Protein AF-A0A8H7I5V7-F1 (afdb_monomer)

Foldseek 3Di:
DDDPPQPPPVAHPVNVVVVVVVDPDDDDDDDPCPPPVNVVVCVVVVVPPPPPPDPPQDPQAFPDWAWDDCFFHDTFTFGHGPCCLQPVLQVVCVVVVVLLPDPQAPQDQAPFAEEELDEPRDVLVSSVVSNCVSVVGHYDYDYDPDSVPDALVVVLVVCVVSLHQEYEEALVRPVRNDLVNCVVCLVSQSNHSEYEYEPDAHDQVVLVSCVVSVRFHCWYFDADPQQGTAWIDRDPPRNDIDGDPSFPHFDWAFPDDADPVRDGDTDGHDDCVRGPSSVCCVVPGPGDDDDDPDPPAAKDKDKADFDQKAFAWDQDPPDDDPFVVVFVVVQVVVQVVVVVVPDFQKHFPGWGWGGDRDRGIMIMTMIGGNPVPPPPDDDDDDPDPPDVVVVVVSVVVSLVVVLVVVPPDDDDRDTDTDIDDDDDDVVVVVCVVCVVSNVSPDDDD

Organism: NCBI:txid456999

Mean predicted aligned error: 16.53 Å

Secondary structure (DSSP, 8-state):
----SS-TTS--HHHHHHHHHT--S------GGGSHHHHHHHHHTT-GGG--------TT-EEEEEEPPSBTBSPPEEEEEHHIIIIIHHHHHHHHHTGGGSTT-S--TTTSPEEE-S-TTSHHHHHHHHHHHHHT--EEE---S-GGG--HHHHHHHHHHTT-SEEEEEHHHHTTS-HHHHHHTHHHHHH-SEEEEESSPPPHHHHHHHHHTT--EEEEEEEETTTEEEEEE-SS-TT--EE-TTSPPPEEEE-SPPPTTS---EEEE--TTT-HHHHHHHHH--S--PPPPPS-SS-EEEEE--SS----EESS-SS---HHHHHHHHHHHHHHHHTTSTT--EEEEEEEEESSSSTT-EEEEEEEE-GGGGGSS-S--------HHHHHHHHHHHHHHHHHHTTS---SPPPEE-------HHHHHHHHHHHHHHHTS----

Structure (mmCIF, N/CA/C/O backbone):
data_AF-A0A8H7I5V7-F1
#
_entry.id   AF-A0A8H7I5V7-F1
#
loop_
_atom_site.group_PDB
_atom_site.id
_atom_site.type_symbol
_atom_site.label_atom_id
_atom_site.label_alt_id
_atom_site.label_comp_id
_atom_site.label_asym_id
_atom_site.label_entity_id
_atom_site.label_seq_id
_atom_site.pdbx_PDB_ins_code
_atom_site.Cartn_x
_atom_site.Cartn_y
_atom_site.Cartn_z
_atom_site.occupancy
_atom_site.B_iso_or_equiv
_atom_site.auth_seq_id
_atom_site.auth_comp_id
_atom_site.auth_asym_id
_atom_site.auth_atom_id
_atom_site.pdbx_PDB_model_num
ATOM 1 N N . MET A 1 1 ? -42.239 -12.310 -1.779 1.00 33.41 1 MET A N 1
ATOM 2 C CA . MET A 1 1 ? -41.634 -11.313 -2.690 1.00 33.41 1 MET A CA 1
ATOM 3 C C . MET A 1 1 ? -40.509 -11.983 -3.456 1.00 33.41 1 MET A C 1
ATOM 5 O O . MET A 1 1 ? -39.551 -12.413 -2.830 1.00 33.41 1 MET A O 1
ATOM 9 N N . SER A 1 2 ? -40.637 -12.124 -4.774 1.00 25.72 2 SER A N 1
ATOM 10 C CA . SER A 1 2 ? -39.574 -12.651 -5.636 1.00 25.72 2 SER A CA 1
ATOM 11 C C . SER A 1 2 ? -38.596 -11.535 -6.004 1.00 25.72 2 SER A C 1
ATOM 13 O O . SER A 1 2 ? -38.970 -10.601 -6.712 1.00 25.72 2 SER A O 1
ATOM 15 N N . LEU A 1 3 ? -37.345 -11.635 -5.555 1.00 31.19 3 LEU A N 1
ATOM 16 C CA . LEU A 1 3 ? -36.262 -10.776 -6.034 1.00 31.19 3 LEU A CA 1
ATOM 17 C C . LEU A 1 3 ? -35.882 -11.217 -7.457 1.00 31.19 3 LEU A C 1
ATOM 19 O O . LEU A 1 3 ? -35.129 -12.174 -7.630 1.00 31.19 3 LEU A O 1
ATOM 23 N N . GLN A 1 4 ? -36.424 -10.545 -8.477 1.00 34.66 4 GLN A N 1
ATOM 24 C CA . GLN A 1 4 ? -36.005 -10.743 -9.869 1.00 34.66 4 GLN A CA 1
ATOM 25 C C . GLN A 1 4 ? -34.554 -10.266 -10.031 1.00 34.66 4 GLN A C 1
ATOM 27 O O . GLN A 1 4 ? -34.265 -9.075 -9.967 1.00 34.66 4 GLN A O 1
ATOM 32 N N . GLY A 1 5 ? -33.646 -11.229 -10.193 1.00 39.00 5 GLY A N 1
ATOM 33 C CA . GLY A 1 5 ? -32.191 -11.102 -10.062 1.00 39.00 5 GLY A CA 1
ATOM 34 C C . GLY A 1 5 ? -31.407 -10.224 -11.049 1.00 39.00 5 GLY A C 1
ATOM 35 O O . GLY A 1 5 ? -30.293 -10.611 -11.384 1.00 39.00 5 GLY A O 1
ATOM 36 N N . HIS A 1 6 ? -31.910 -9.064 -11.481 1.00 41.50 6 HIS A N 1
ATOM 37 C CA . HIS A 1 6 ? -31.204 -8.189 -12.434 1.00 41.50 6 HIS A CA 1
ATOM 38 C C . HIS A 1 6 ? -30.224 -7.161 -11.828 1.00 41.50 6 HIS A C 1
ATOM 40 O O . HIS A 1 6 ? -29.467 -6.567 -12.586 1.00 41.50 6 HIS A O 1
ATOM 46 N N . ASP A 1 7 ? -30.168 -6.976 -10.500 1.00 43.34 7 ASP A N 1
ATOM 47 C CA . ASP A 1 7 ? -29.436 -5.844 -9.882 1.00 43.34 7 ASP A CA 1
ATOM 48 C C . ASP A 1 7 ? -28.265 -6.208 -8.938 1.00 43.34 7 ASP A C 1
ATOM 50 O O . ASP A 1 7 ? -27.689 -5.331 -8.296 1.00 43.34 7 ASP A O 1
ATOM 54 N N . MET A 1 8 ? -27.840 -7.477 -8.838 1.00 40.72 8 MET A N 1
ATOM 55 C CA . MET A 1 8 ? -26.847 -7.884 -7.814 1.00 40.72 8 MET A CA 1
ATOM 56 C C . MET A 1 8 ? -25.422 -7.308 -7.971 1.00 40.72 8 MET A C 1
ATOM 58 O O . MET A 1 8 ? -24.596 -7.516 -7.083 1.00 40.72 8 MET A O 1
ATOM 62 N N . LEU A 1 9 ? -25.118 -6.589 -9.056 1.00 45.81 9 LEU A N 1
ATOM 63 C CA . LEU A 1 9 ? -23.834 -5.897 -9.248 1.00 45.81 9 LEU A CA 1
ATOM 64 C C . LEU A 1 9 ? -23.969 -4.374 -9.426 1.00 45.81 9 LEU A C 1
ATOM 66 O O . LEU A 1 9 ? -22.947 -3.700 -9.524 1.00 45.81 9 LEU A O 1
ATOM 70 N N . GLY A 1 10 ? -25.188 -3.820 -9.493 1.00 53.62 10 GLY A N 1
ATOM 71 C CA . GLY A 1 10 ? -25.400 -2.400 -9.825 1.00 53.62 10 GLY A CA 1
ATOM 72 C C . GLY A 1 10 ? -24.845 -1.984 -11.199 1.00 53.62 10 GLY A C 1
ATOM 73 O O . GLY A 1 10 ? -24.559 -0.808 -11.427 1.00 53.62 10 GLY A O 1
ATOM 74 N N . LEU A 1 11 ? -24.651 -2.953 -12.099 1.00 57.34 11 LEU A N 1
ATOM 75 C CA . LEU A 1 11 ? -24.163 -2.772 -13.462 1.00 57.34 11 LEU A CA 1
ATOM 76 C C . LEU A 1 11 ? -25.277 -3.158 -14.429 1.00 57.34 11 LEU A C 1
ATOM 78 O O . LEU A 1 11 ? -25.694 -4.312 -14.467 1.00 57.34 11 LEU A O 1
ATOM 82 N N . SER A 1 12 ? -25.736 -2.198 -15.226 1.00 75.56 12 SER A N 1
ATOM 83 C CA . SER A 1 12 ? -26.697 -2.466 -16.296 1.00 75.56 12 SER A CA 1
ATOM 84 C C . SER A 1 12 ? -26.070 -3.316 -17.406 1.00 75.56 12 SER A C 1
ATOM 86 O O . SER A 1 12 ? -24.887 -3.155 -17.717 1.00 75.56 12 SER A O 1
ATOM 88 N N . GLU A 1 13 ? -26.875 -4.137 -18.090 1.00 74.25 13 GLU A N 1
ATOM 89 C CA . GLU A 1 13 ? -26.448 -4.864 -19.303 1.00 74.25 13 GLU A CA 1
ATOM 90 C C . GLU A 1 13 ? -25.786 -3.926 -20.324 1.00 74.25 13 GLU A C 1
ATOM 92 O O . GLU A 1 13 ? -24.753 -4.246 -20.900 1.00 74.25 13 GLU A O 1
ATOM 97 N N . LYS A 1 14 ? -26.287 -2.689 -20.458 1.00 78.88 14 LYS A N 1
ATOM 98 C CA . LYS A 1 14 ? -25.683 -1.659 -21.315 1.00 78.88 14 LYS A CA 1
ATOM 99 C C . LYS A 1 14 ? -24.242 -1.307 -20.914 1.00 78.88 14 LYS A C 1
ATOM 101 O O . LYS A 1 14 ? -23.420 -1.056 -21.794 1.00 78.88 14 LYS A O 1
ATOM 106 N N . GLN A 1 15 ? -23.917 -1.264 -19.619 1.00 71.38 15 GLN A N 1
ATOM 107 C CA . GLN A 1 15 ? -22.539 -1.062 -19.149 1.00 71.38 15 GLN A CA 1
ATOM 108 C C . GLN A 1 15 ? -21.680 -2.298 -19.420 1.00 71.38 15 GLN A C 1
ATOM 110 O O . GLN A 1 15 ? -20.570 -2.145 -19.924 1.00 71.38 15 GLN A O 1
ATOM 115 N N . ILE A 1 16 ? -22.210 -3.499 -19.164 1.00 72.25 16 ILE A N 1
ATOM 116 C CA . ILE A 1 16 ? -21.527 -4.768 -19.453 1.00 72.25 16 ILE A CA 1
ATOM 117 C C . ILE A 1 16 ? -21.196 -4.856 -20.949 1.00 72.25 16 ILE A C 1
ATOM 119 O O . ILE A 1 16 ? -20.043 -5.081 -21.302 1.00 72.25 16 ILE A O 1
ATOM 123 N N . ASP A 1 17 ? -22.151 -4.583 -21.836 1.00 78.69 17 ASP A N 1
ATOM 124 C CA . ASP A 1 17 ? -21.946 -4.579 -23.288 1.00 78.69 17 ASP A CA 1
ATOM 125 C C . ASP A 1 17 ? -21.006 -3.469 -23.762 1.00 78.69 17 ASP A C 1
ATOM 127 O O . ASP A 1 17 ? -20.247 -3.668 -24.710 1.00 78.69 17 ASP A O 1
ATOM 131 N N . THR A 1 18 ? -21.009 -2.307 -23.102 1.00 79.00 18 THR A N 1
ATOM 132 C CA . THR A 1 18 ? -20.029 -1.245 -23.384 1.00 79.00 18 THR A CA 1
ATOM 133 C C . THR A 1 18 ? -18.616 -1.708 -23.026 1.00 79.00 18 THR A C 1
ATOM 135 O O . THR A 1 18 ? -17.686 -1.476 -23.795 1.00 79.00 18 THR A O 1
ATOM 138 N N . TRP A 1 19 ? -18.446 -2.411 -21.903 1.00 75.19 19 TRP A N 1
ATOM 139 C CA . TRP A 1 19 ? -17.160 -2.988 -21.505 1.00 75.19 19 TRP A CA 1
ATOM 140 C C . TRP A 1 19 ? -16.742 -4.152 -22.407 1.00 75.19 19 TRP A C 1
ATOM 142 O O . TRP A 1 19 ? -15.589 -4.187 -22.818 1.00 75.19 19 TRP A O 1
ATOM 152 N N . ARG A 1 20 ? -17.667 -5.045 -22.793 1.00 77.06 20 ARG A N 1
ATOM 153 C CA . ARG A 1 20 ? -17.417 -6.121 -23.774 1.00 77.06 20 ARG A CA 1
ATOM 154 C C . ARG A 1 20 ? -16.910 -5.555 -25.103 1.00 77.06 20 ARG A C 1
ATOM 156 O O . ARG A 1 20 ? -15.918 -6.041 -25.623 1.00 77.06 20 ARG A O 1
ATOM 163 N N . LYS A 1 21 ? -17.550 -4.499 -25.623 1.00 83.62 21 LYS A N 1
ATOM 164 C CA . LYS A 1 21 ? -17.138 -3.819 -26.869 1.00 83.62 21 LYS A CA 1
ATOM 165 C C . LYS A 1 21 ? -15.781 -3.117 -26.772 1.00 83.62 21 LYS A C 1
ATOM 167 O O . LYS A 1 21 ? -15.144 -2.920 -27.797 1.00 83.62 21 LYS A O 1
ATOM 172 N N . GLY A 1 22 ? -15.365 -2.715 -25.570 1.00 75.44 22 GLY A N 1
ATOM 173 C CA . GLY A 1 22 ? -14.060 -2.100 -25.312 1.00 75.44 22 GLY A CA 1
ATOM 174 C C . GLY A 1 22 ? -12.969 -3.077 -24.858 1.00 75.44 22 GLY A C 1
ATOM 175 O O . GLY A 1 22 ? -11.866 -2.629 -24.555 1.00 75.44 22 GLY A O 1
ATOM 176 N N . PHE A 1 23 ? -13.260 -4.378 -24.759 1.00 71.62 23 PHE A N 1
ATOM 177 C CA . PHE A 1 23 ? -12.324 -5.388 -24.269 1.00 71.62 23 PHE A CA 1
ATOM 178 C C . PHE A 1 23 ? -11.782 -6.235 -25.424 1.00 71.62 23 PHE A C 1
ATOM 180 O O . PHE A 1 23 ? -12.418 -7.190 -25.863 1.00 71.62 23 PHE A O 1
ATOM 187 N N . ASP A 1 24 ? -10.576 -5.897 -25.878 1.00 70.88 24 ASP A N 1
ATOM 188 C CA . ASP A 1 24 ? -9.847 -6.592 -26.949 1.00 70.88 24 ASP A CA 1
ATOM 189 C C . ASP A 1 24 ? -9.152 -7.875 -26.441 1.00 70.88 24 ASP A C 1
ATOM 191 O O . ASP A 1 24 ? -7.943 -8.069 -26.554 1.00 70.88 24 ASP A O 1
ATOM 195 N N . GLY A 1 25 ? -9.910 -8.731 -25.754 1.00 67.62 25 GLY A N 1
ATOM 196 C CA . GLY A 1 25 ? -9.392 -9.940 -25.119 1.00 67.62 25 GLY A CA 1
ATOM 197 C C . GLY A 1 25 ? -10.394 -11.087 -25.135 1.00 67.62 25 GLY A C 1
ATOM 198 O O . GLY A 1 25 ? -11.599 -10.895 -25.290 1.00 67.62 25 GLY A O 1
ATOM 199 N N . ALA A 1 26 ? -9.900 -12.309 -24.938 1.00 69.75 26 ALA A N 1
ATOM 200 C CA . ALA A 1 26 ? -10.748 -13.495 -24.888 1.00 69.75 26 ALA A CA 1
ATOM 201 C C . ALA A 1 26 ? -11.711 -13.441 -23.686 1.00 69.75 26 ALA A C 1
ATOM 203 O O . ALA A 1 26 ? -11.292 -13.536 -22.529 1.00 69.75 26 ALA A O 1
ATOM 204 N N . ILE A 1 27 ? -13.011 -13.316 -23.960 1.00 71.06 27 ILE A N 1
ATOM 205 C CA . ILE A 1 27 ? -14.068 -13.392 -22.946 1.00 71.06 27 ILE A CA 1
ATOM 206 C C . ILE A 1 27 ? -14.447 -14.861 -22.760 1.00 71.06 27 ILE A C 1
ATOM 208 O O . ILE A 1 27 ? -15.130 -15.450 -23.594 1.00 71.06 27 ILE A O 1
ATOM 212 N N . ILE A 1 28 ? -14.015 -15.454 -21.648 1.00 70.50 28 ILE A N 1
ATOM 213 C CA . ILE A 1 28 ? -14.394 -16.820 -21.276 1.00 70.50 28 ILE A CA 1
ATOM 214 C C . ILE A 1 28 ? -15.751 -16.766 -20.568 1.00 70.50 28 ILE A C 1
ATOM 216 O O . ILE A 1 28 ? -15.859 -16.254 -19.452 1.00 70.50 28 ILE A O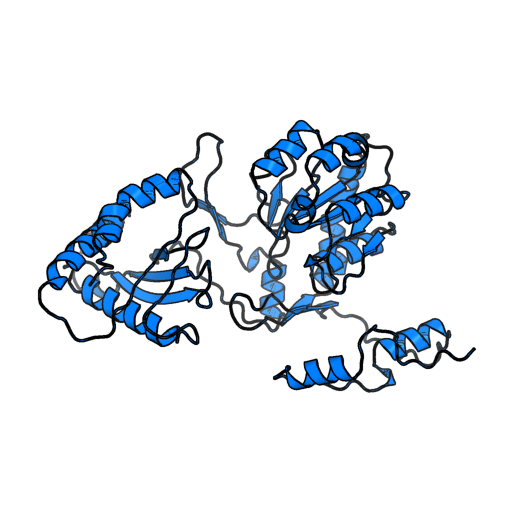 1
ATOM 220 N N . GLN A 1 29 ? -16.791 -17.296 -21.210 1.00 75.81 29 GLN A N 1
ATOM 221 C CA . GLN A 1 29 ? -18.096 -17.461 -20.576 1.00 75.81 29 GLN A CA 1
ATOM 222 C C . GLN A 1 29 ? -18.071 -18.700 -19.675 1.00 75.81 29 GLN A C 1
ATOM 224 O O . GLN A 1 29 ? -17.986 -19.826 -20.159 1.00 75.81 29 GLN A O 1
ATOM 229 N N . LEU A 1 30 ? -18.148 -18.486 -18.360 1.00 69.69 30 LEU A N 1
ATOM 230 C CA . LEU A 1 30 ? -18.291 -19.579 -17.399 1.00 69.69 30 LEU A CA 1
ATOM 231 C C . LEU A 1 30 ? -19.679 -20.235 -17.540 1.00 69.69 30 LEU A C 1
ATOM 233 O O . LEU A 1 30 ? -20.667 -19.502 -17.713 1.00 69.69 30 LEU A O 1
ATOM 237 N N . PRO A 1 31 ? -19.783 -21.573 -17.412 1.00 79.44 31 PRO A N 1
ATOM 238 C CA . PRO A 1 31 ? -21.061 -22.267 -17.264 1.00 79.44 31 PRO A CA 1
ATOM 239 C C . PRO A 1 31 ? -21.907 -21.627 -16.159 1.00 79.44 31 PRO A C 1
ATOM 241 O O . PRO A 1 31 ? -21.356 -21.169 -15.161 1.00 79.44 31 PRO A O 1
ATOM 244 N N . GLU A 1 32 ? -23.234 -21.583 -16.305 1.00 76.12 32 GLU A N 1
ATOM 245 C CA . GLU A 1 32 ? -24.099 -20.842 -15.373 1.00 76.12 32 GLU A CA 1
ATOM 246 C C . GLU A 1 32 ? -23.898 -21.270 -13.909 1.00 76.12 32 GLU A C 1
ATOM 248 O O . GLU A 1 32 ? -23.773 -20.421 -13.027 1.00 76.12 32 GLU A O 1
ATOM 253 N N . GLN A 1 33 ? -23.755 -22.573 -13.662 1.00 71.44 33 GLN A N 1
ATOM 254 C CA . GLN A 1 33 ? -23.485 -23.138 -12.339 1.00 71.44 33 GLN A CA 1
ATOM 255 C C . GLN A 1 33 ? -22.130 -22.724 -11.727 1.00 71.44 33 GLN A C 1
ATOM 257 O O . GLN A 1 33 ? -21.975 -22.787 -10.511 1.00 71.44 33 GLN A O 1
ATOM 262 N N . GLU A 1 34 ? -21.164 -22.280 -12.536 1.00 69.44 34 GLU A N 1
ATOM 263 C CA . GLU A 1 34 ? -19.849 -21.789 -12.092 1.00 69.44 34 GLU A CA 1
ATOM 264 C C . GLU A 1 34 ? -19.806 -20.259 -11.942 1.00 69.44 34 GLU A C 1
ATOM 266 O O . GLU A 1 34 ? -18.828 -19.703 -11.435 1.00 69.44 34 GLU A O 1
ATOM 271 N N . GLN A 1 35 ? -20.852 -19.540 -12.365 1.00 72.94 35 GLN A N 1
ATOM 272 C CA . GLN A 1 35 ? -20.866 -18.083 -12.282 1.00 72.94 35 GLN A CA 1
ATOM 273 C C . GLN A 1 35 ? -20.930 -17.637 -10.808 1.00 72.94 35 GLN A C 1
ATOM 275 O O . GLN A 1 35 ? -21.822 -18.073 -10.074 1.00 72.94 35 GLN A O 1
ATOM 280 N N . PRO A 1 36 ? -20.047 -16.722 -10.345 1.00 68.75 36 PRO A N 1
ATOM 281 C CA . PRO A 1 36 ? -19.929 -16.384 -8.922 1.00 68.75 36 PRO A CA 1
ATOM 282 C C . PRO A 1 36 ? -21.241 -15.966 -8.249 1.00 68.75 36 PRO A C 1
ATOM 284 O O . PRO A 1 36 ? -21.476 -16.276 -7.084 1.00 68.75 36 PRO A O 1
ATOM 287 N N . HIS A 1 37 ? -22.131 -15.294 -8.984 1.00 70.12 37 HIS A N 1
ATOM 288 C CA . HIS A 1 37 ? -23.423 -14.867 -8.459 1.00 70.12 37 HIS A CA 1
ATOM 289 C C . HIS A 1 37 ? -24.397 -16.041 -8.229 1.00 70.12 37 HIS A C 1
ATOM 291 O O . HIS A 1 37 ? -25.185 -15.987 -7.283 1.00 70.12 37 HIS A O 1
ATOM 297 N N . ARG A 1 38 ? -24.325 -17.109 -9.040 1.00 72.69 38 ARG A N 1
ATOM 298 C CA . ARG A 1 38 ? -25.095 -18.350 -8.855 1.00 72.69 38 ARG A CA 1
ATOM 299 C C . ARG A 1 38 ? -24.549 -19.175 -7.699 1.00 72.69 38 ARG A C 1
ATOM 301 O O . ARG A 1 38 ? -25.336 -19.639 -6.877 1.00 72.69 38 ARG A O 1
ATOM 308 N N . LEU A 1 39 ? -23.226 -19.277 -7.571 1.00 69.25 39 LEU A N 1
ATOM 309 C CA . LEU A 1 39 ? -22.577 -19.930 -6.427 1.00 69.25 39 LEU A CA 1
ATOM 310 C C . LEU A 1 39 ? -23.004 -19.277 -5.098 1.00 69.25 39 LEU A C 1
ATOM 312 O O . LEU A 1 39 ? -23.495 -19.966 -4.206 1.00 69.25 39 LEU A O 1
ATOM 316 N N . VAL A 1 40 ? -22.951 -17.941 -5.012 1.00 68.88 40 VAL A N 1
ATOM 317 C CA . VAL A 1 40 ? -23.412 -17.178 -3.832 1.00 68.88 40 VAL A CA 1
ATOM 318 C C . VAL A 1 40 ? -24.920 -17.328 -3.584 1.00 68.88 40 VAL A C 1
ATOM 320 O O . VAL A 1 40 ? -25.351 -17.349 -2.431 1.00 68.88 40 VAL A O 1
ATOM 323 N N . GLN A 1 41 ? -25.749 -17.431 -4.630 1.00 72.56 41 GLN A N 1
ATOM 324 C CA . GLN A 1 41 ? -27.176 -17.734 -4.461 1.00 72.56 41 GLN A CA 1
ATOM 325 C C . GLN A 1 41 ? -27.379 -19.145 -3.893 1.00 72.56 41 GLN A C 1
ATOM 327 O O . GLN A 1 41 ? -28.117 -19.294 -2.923 1.00 72.56 41 GLN A O 1
ATOM 332 N N . THR A 1 42 ? -26.714 -20.155 -4.448 1.00 72.06 42 THR A N 1
ATOM 333 C CA . THR A 1 42 ? -26.831 -21.565 -4.034 1.00 72.06 42 THR A CA 1
ATOM 334 C C . THR A 1 42 ? -26.422 -21.750 -2.569 1.00 72.06 42 THR A C 1
ATOM 336 O O . THR A 1 42 ? -27.157 -22.362 -1.793 1.00 72.06 42 THR A O 1
ATOM 339 N N . GLU A 1 43 ? -25.308 -21.128 -2.164 1.00 69.19 43 GLU A N 1
ATOM 340 C CA . GLU A 1 43 ? -24.832 -21.098 -0.775 1.00 69.19 43 GLU A CA 1
ATOM 341 C C . GLU A 1 43 ? -25.860 -20.445 0.166 1.00 69.19 43 GLU A C 1
ATOM 343 O O . GLU A 1 43 ? -26.257 -21.044 1.166 1.00 69.19 43 GLU A O 1
ATOM 348 N N . LYS A 1 44 ? -26.372 -19.253 -0.180 1.00 75.75 44 LYS A N 1
ATOM 349 C CA . LYS A 1 44 ? -27.364 -18.530 0.642 1.00 75.75 44 LYS A CA 1
ATOM 350 C C . LYS A 1 44 ? -28.698 -19.258 0.810 1.00 75.75 44 LYS A C 1
ATOM 352 O O . LYS A 1 44 ? -29.363 -19.044 1.819 1.00 75.75 44 LYS A O 1
ATOM 357 N N . HIS A 1 45 ? -29.104 -20.081 -0.156 1.00 81.75 45 HIS A N 1
ATOM 358 C CA . HIS A 1 45 ? -30.347 -20.858 -0.079 1.00 81.75 45 HIS A CA 1
ATOM 359 C C . HIS A 1 45 ? -30.157 -22.236 0.583 1.00 81.75 45 HIS A C 1
ATOM 361 O O . HIS A 1 45 ? -31.098 -23.027 0.598 1.00 81.75 45 HIS A O 1
ATOM 367 N N . GLY A 1 46 ? -28.967 -22.546 1.120 1.00 69.19 46 GLY A N 1
ATOM 368 C CA . GLY A 1 46 ? -28.699 -23.820 1.797 1.00 69.19 46 GLY A CA 1
ATOM 369 C C . GLY A 1 46 ? -28.786 -25.040 0.874 1.00 69.19 46 GLY A C 1
ATOM 370 O O . GLY A 1 46 ? -28.987 -26.161 1.342 1.00 69.19 46 GLY A O 1
ATOM 371 N N . GLN A 1 47 ? -28.651 -24.847 -0.443 1.00 67.44 47 GLN A N 1
ATOM 372 C CA . GLN A 1 47 ? -28.739 -25.914 -1.443 1.00 67.44 47 GLN A CA 1
ATOM 373 C C . GLN A 1 47 ? -27.410 -26.687 -1.519 1.00 67.44 47 GLN A C 1
ATOM 375 O O . GLN A 1 47 ? -26.712 -26.695 -2.529 1.00 67.44 47 GLN A O 1
ATOM 380 N N . HIS A 1 48 ? -27.055 -27.353 -0.417 1.00 57.28 48 HIS A N 1
ATOM 381 C CA . HIS A 1 48 ? -25.765 -28.025 -0.214 1.00 57.28 48 HIS A CA 1
ATOM 382 C C . HIS A 1 48 ? -25.474 -29.197 -1.175 1.00 57.28 48 HIS A C 1
ATOM 384 O O . HIS A 1 48 ? -24.336 -29.656 -1.245 1.00 57.28 48 HIS A O 1
ATOM 390 N N . ASN A 1 49 ? -26.463 -29.676 -1.935 1.00 55.09 49 ASN A N 1
ATOM 391 C CA . ASN A 1 49 ? -26.342 -30.891 -2.750 1.00 55.09 49 ASN A CA 1
ATOM 392 C C . ASN A 1 49 ? -25.550 -30.715 -4.060 1.00 55.09 49 ASN A C 1
ATOM 394 O O . ASN A 1 49 ? -25.279 -31.707 -4.730 1.00 55.09 49 ASN A O 1
ATOM 398 N N . THR A 1 50 ? -25.153 -29.492 -4.426 1.00 55.50 50 THR A N 1
ATOM 399 C CA . THR A 1 50 ? -24.282 -29.221 -5.588 1.00 55.50 50 THR A CA 1
ATOM 400 C C . THR A 1 50 ? -22.953 -28.587 -5.184 1.00 55.50 50 THR A C 1
ATOM 402 O O . THR A 1 50 ? -22.432 -27.711 -5.876 1.00 55.50 50 THR A O 1
ATOM 405 N N . PHE A 1 51 ? -22.365 -29.052 -4.077 1.00 56.72 51 PHE A N 1
ATOM 406 C CA . PHE A 1 51 ? -20.923 -28.922 -3.879 1.00 56.72 51 PHE A CA 1
ATOM 407 C C . PHE A 1 51 ? -20.200 -29.758 -4.943 1.00 56.72 51 PHE A C 1
ATOM 409 O O . PHE A 1 51 ? -19.840 -30.912 -4.712 1.00 56.72 51 PHE A O 1
ATOM 416 N N . TYR A 1 52 ? -19.940 -29.154 -6.105 1.00 57.72 52 TYR A N 1
ATOM 417 C CA . TYR A 1 52 ? -18.764 -29.531 -6.880 1.00 57.72 52 TYR A CA 1
ATOM 418 C C . TYR A 1 52 ? -17.571 -29.365 -5.932 1.00 57.72 52 TYR A C 1
ATOM 420 O O . TYR A 1 52 ? -17.355 -28.250 -5.441 1.00 57.72 52 TYR A O 1
ATOM 428 N N . PRO A 1 53 ? -16.843 -30.440 -5.582 1.00 58.78 53 PRO A N 1
ATOM 429 C CA . PRO A 1 53 ? -15.722 -30.310 -4.674 1.00 58.78 53 PRO A CA 1
ATOM 430 C C . PRO A 1 53 ? -14.679 -29.447 -5.376 1.00 58.78 53 PRO A C 1
ATOM 432 O O . PRO A 1 53 ? -14.084 -29.871 -6.368 1.00 58.78 53 PRO A O 1
ATOM 435 N N . TRP A 1 54 ? -14.476 -28.226 -4.872 1.00 55.69 54 TRP A N 1
ATOM 436 C CA . TRP A 1 54 ? -13.363 -27.389 -5.302 1.00 55.69 54 TRP A CA 1
ATOM 437 C C . TRP A 1 54 ? -12.096 -28.248 -5.249 1.00 55.69 54 TRP A C 1
ATOM 439 O O . TRP A 1 54 ? -11.855 -28.874 -4.209 1.00 55.69 54 TRP A O 1
ATOM 449 N N . PRO A 1 55 ? -11.310 -28.329 -6.339 1.00 59.03 55 PRO A N 1
ATOM 450 C CA . PRO A 1 55 ? -10.143 -29.196 -6.374 1.00 59.03 55 PRO A CA 1
ATOM 451 C C . PRO A 1 55 ? -9.244 -28.856 -5.186 1.00 59.03 55 PRO A C 1
ATOM 453 O O . PRO A 1 55 ? -8.920 -27.683 -4.981 1.00 59.03 55 PRO A O 1
ATOM 456 N N . THR A 1 56 ? -8.886 -29.872 -4.388 1.00 65.75 56 THR A N 1
ATOM 457 C CA . THR A 1 56 ? -8.133 -29.714 -3.135 1.00 65.75 56 THR A CA 1
ATOM 458 C C . THR A 1 56 ? -6.978 -28.753 -3.355 1.00 65.75 56 THR A C 1
ATOM 460 O O . THR A 1 56 ? -6.096 -29.032 -4.163 1.00 65.75 56 THR A O 1
ATOM 463 N N . ALA A 1 57 ? -7.004 -27.608 -2.672 1.00 65.06 57 ALA A N 1
ATOM 464 C CA . ALA A 1 57 ? -6.155 -26.480 -3.023 1.00 65.06 57 ALA A CA 1
ATOM 465 C C . ALA A 1 57 ? -4.664 -26.833 -2.865 1.00 65.06 57 ALA A C 1
ATOM 467 O O . ALA A 1 57 ? -4.132 -26.914 -1.755 1.00 65.06 57 ALA A O 1
ATOM 468 N N . GLN A 1 58 ? -3.993 -27.070 -3.993 1.00 66.25 58 GLN A N 1
ATOM 469 C CA . GLN A 1 58 ? -2.593 -27.482 -4.023 1.00 66.25 58 GLN A CA 1
ATOM 470 C C . GLN A 1 58 ? -1.664 -26.270 -3.899 1.00 66.25 58 GLN A C 1
ATOM 472 O O . GLN A 1 58 ? -2.061 -25.112 -4.047 1.00 66.25 58 GLN A O 1
ATOM 477 N N . ARG A 1 59 ? -0.382 -26.520 -3.631 1.00 67.88 59 ARG A N 1
ATOM 478 C CA . ARG A 1 59 ? 0.659 -25.495 -3.760 1.00 67.88 59 ARG A CA 1
ATOM 479 C C . ARG A 1 59 ? 1.452 -25.804 -5.026 1.00 67.88 59 ARG A C 1
ATOM 481 O O . ARG A 1 59 ? 1.875 -26.947 -5.158 1.00 67.88 59 ARG A O 1
ATOM 488 N N . PRO A 1 60 ? 1.657 -24.830 -5.929 1.00 64.12 60 PRO A N 1
ATOM 489 C CA . PRO A 1 60 ? 1.489 -23.384 -5.752 1.00 64.12 60 PRO A CA 1
ATOM 490 C C . PRO A 1 60 ? 0.267 -22.802 -6.500 1.00 64.12 60 PRO A C 1
ATOM 492 O O . PRO A 1 60 ? 0.404 -21.785 -7.181 1.00 64.12 60 PRO A O 1
ATOM 495 N N . THR A 1 61 ? -0.923 -23.410 -6.384 1.00 74.31 61 THR A N 1
ATOM 496 C CA . THR A 1 61 ? -2.154 -22.897 -7.023 1.00 74.31 61 THR A CA 1
ATOM 497 C C . THR A 1 61 ? -2.353 -21.403 -6.715 1.00 74.31 61 THR A C 1
ATOM 499 O O . THR A 1 61 ? -2.166 -20.992 -5.563 1.00 74.31 61 THR A O 1
ATOM 502 N N . PRO A 1 62 ? -2.701 -20.556 -7.704 1.00 73.38 62 PRO A N 1
ATOM 503 C CA . PRO A 1 62 ? -2.985 -19.149 -7.448 1.00 73.38 62 PRO A CA 1
ATOM 504 C C . PRO A 1 62 ? -4.222 -19.009 -6.554 1.00 73.38 62 PRO A C 1
ATOM 506 O O . PRO A 1 62 ? -5.279 -19.547 -6.866 1.00 73.38 62 PRO A O 1
ATOM 509 N N . ALA A 1 63 ? -4.100 -18.260 -5.458 1.00 79.00 63 ALA A N 1
ATOM 510 C CA . ALA A 1 63 ? -5.244 -17.839 -4.651 1.00 79.00 63 ALA A CA 1
ATOM 511 C C . ALA A 1 63 ? -5.976 -16.651 -5.284 1.00 79.00 63 ALA A C 1
ATOM 513 O O . ALA A 1 63 ? -7.194 -16.561 -5.195 1.00 79.00 63 ALA A O 1
ATOM 514 N N . PHE A 1 64 ? -5.232 -15.746 -5.930 1.00 82.06 64 PHE A N 1
ATOM 515 C CA . PHE A 1 64 ? -5.787 -14.571 -6.598 1.00 82.06 64 PHE A CA 1
ATOM 516 C C . PHE A 1 64 ? -5.036 -14.298 -7.903 1.00 82.06 64 PHE A C 1
ATOM 518 O O . PHE A 1 64 ? -3.820 -14.497 -7.987 1.00 82.06 64 PHE A O 1
ATOM 525 N N . ILE A 1 65 ? -5.756 -13.794 -8.903 1.00 82.75 65 ILE A N 1
ATOM 526 C CA . ILE A 1 65 ? -5.193 -13.245 -10.139 1.00 82.75 65 ILE A CA 1
ATOM 527 C C . ILE A 1 65 ? -5.659 -11.795 -10.214 1.00 82.75 65 ILE A C 1
ATOM 529 O O . ILE A 1 65 ? -6.860 -11.539 -10.170 1.00 82.75 65 ILE A O 1
ATOM 533 N N . LEU A 1 66 ? -4.722 -10.851 -10.280 1.00 83.81 66 LEU A N 1
ATOM 534 C CA . LEU A 1 66 ? -5.011 -9.414 -10.320 1.00 83.81 66 LEU A CA 1
ATOM 535 C C . LEU A 1 66 ? -4.259 -8.769 -11.481 1.00 83.81 66 LEU A C 1
ATOM 537 O O . LEU A 1 66 ? -3.203 -9.250 -11.881 1.00 83.81 66 LEU A O 1
ATOM 541 N N . GLN A 1 67 ? -4.772 -7.661 -12.001 1.00 83.62 67 GLN A N 1
ATOM 542 C CA . GLN A 1 67 ? -4.081 -6.884 -13.027 1.00 83.62 67 GLN A CA 1
ATOM 543 C C . GLN A 1 67 ? -3.202 -5.799 -12.388 1.00 83.62 67 GLN A C 1
ATOM 545 O O . GLN A 1 67 ? -3.596 -5.164 -11.406 1.00 83.62 67 GLN A O 1
ATOM 550 N N . SER A 1 68 ? -2.006 -5.573 -12.940 1.00 79.38 68 SER A N 1
ATOM 551 C CA . SER A 1 68 ? -1.238 -4.351 -12.661 1.00 79.38 68 SER A CA 1
ATOM 552 C C . SER A 1 68 ? -1.952 -3.124 -13.241 1.00 79.38 68 SER A C 1
ATOM 554 O O . SER A 1 68 ? -2.868 -3.247 -14.054 1.00 79.38 68 SER A O 1
ATOM 556 N N . SER A 1 69 ? -1.513 -1.913 -12.888 1.00 75.50 69 SER A N 1
ATOM 557 C CA . SER A 1 69 ? -1.926 -0.734 -13.652 1.00 75.50 69 SER A CA 1
ATOM 558 C C . SER A 1 69 ? -1.370 -0.802 -15.081 1.00 75.50 69 SER A C 1
ATOM 560 O O . SER A 1 69 ? -0.238 -1.240 -15.288 1.00 75.50 69 SER A O 1
ATOM 562 N N . GLY A 1 70 ? -2.150 -0.325 -16.055 1.00 66.75 70 GLY A N 1
ATOM 563 C CA . GLY A 1 70 ? -1.728 -0.139 -17.453 1.00 66.75 70 GLY A CA 1
ATOM 564 C C . GLY A 1 70 ? -0.974 1.174 -17.704 1.00 66.75 70 GLY A C 1
ATOM 565 O O . GLY A 1 70 ? -0.970 1.708 -18.804 1.00 66.75 70 GLY A O 1
ATOM 566 N N . THR A 1 71 ? -0.394 1.771 -16.660 1.00 60.75 71 THR A N 1
ATOM 567 C CA . THR A 1 71 ? 0.241 3.104 -16.710 1.00 60.75 71 THR A CA 1
ATOM 568 C C . THR A 1 71 ? 1.623 3.107 -17.369 1.00 60.75 71 THR A C 1
ATOM 570 O O . THR A 1 71 ? 2.219 4.167 -17.548 1.00 60.75 71 THR A O 1
ATOM 573 N N . THR A 1 72 ? 2.154 1.923 -17.671 1.00 52.62 72 THR A N 1
ATOM 574 C CA . THR A 1 72 ? 3.488 1.679 -18.242 1.00 52.62 72 THR A CA 1
ATOM 575 C C . THR A 1 72 ? 3.395 0.597 -19.328 1.00 52.62 72 THR A C 1
ATOM 577 O O . THR A 1 72 ? 4.169 -0.356 -19.320 1.00 52.62 72 THR A O 1
ATOM 580 N N . GLY A 1 73 ? 2.379 0.687 -20.193 1.00 71.00 73 GLY A N 1
ATOM 581 C CA . GLY A 1 73 ? 2.043 -0.344 -21.182 1.00 71.00 73 GLY A CA 1
ATOM 582 C C . GLY A 1 73 ? 0.944 -1.302 -20.708 1.00 71.00 73 GLY A C 1
ATOM 583 O O . GLY A 1 73 ? 0.147 -0.968 -19.833 1.00 71.00 73 GLY A O 1
ATOM 584 N N . VAL A 1 74 ? 0.887 -2.494 -21.303 1.00 71.88 74 VAL A N 1
ATOM 585 C CA . VAL A 1 74 ? -0.206 -3.464 -21.106 1.00 71.88 74 VAL A CA 1
ATOM 586 C C . VAL A 1 74 ? -0.306 -3.934 -19.637 1.00 71.88 74 VAL A C 1
ATOM 588 O O . VAL A 1 74 ? 0.710 -4.330 -19.056 1.00 71.88 74 VAL A O 1
ATOM 591 N N . PRO A 1 75 ? -1.511 -3.941 -19.021 1.00 73.38 75 PRO A N 1
ATOM 592 C CA . PRO A 1 75 ? -1.739 -4.516 -17.694 1.00 73.38 75 PRO A CA 1
ATOM 593 C C . PRO A 1 75 ? -1.270 -5.975 -17.585 1.00 73.38 75 PRO A C 1
ATOM 595 O O . PRO A 1 75 ? -1.686 -6.841 -18.353 1.00 73.38 75 PRO A O 1
ATOM 598 N N . LYS A 1 76 ? -0.434 -6.274 -16.588 1.00 77.50 76 LYS A N 1
ATOM 599 C CA . LYS A 1 76 ? 0.138 -7.610 -16.358 1.00 77.50 76 LYS A CA 1
ATOM 600 C C . LYS A 1 76 ? -0.793 -8.447 -15.479 1.00 77.50 76 LYS A C 1
ATOM 602 O O . LYS A 1 76 ? -1.245 -7.963 -14.443 1.00 77.50 76 LYS A O 1
ATOM 607 N N . LEU A 1 77 ? -1.041 -9.708 -15.846 1.00 79.44 77 LEU A N 1
ATOM 608 C CA . LEU A 1 77 ? -1.823 -10.663 -15.043 1.00 79.44 77 LEU A CA 1
ATOM 609 C C . LEU A 1 77 ? -0.976 -11.271 -13.915 1.00 79.44 77 LEU A C 1
ATOM 611 O O . LEU A 1 77 ? -0.366 -12.327 -14.062 1.00 79.44 77 LEU A O 1
ATOM 615 N N . LEU A 1 78 ? -0.959 -10.610 -12.763 1.00 78.88 78 LEU A N 1
ATOM 616 C CA . LEU A 1 78 ? -0.217 -11.028 -11.580 1.00 78.88 78 LEU A CA 1
ATOM 617 C C . LEU A 1 78 ? -0.928 -12.193 -10.869 1.00 78.88 78 LEU A C 1
ATOM 619 O O . LEU A 1 78 ? -1.974 -12.014 -10.240 1.00 78.88 78 LEU A O 1
ATOM 623 N N . ARG A 1 79 ? -0.341 -13.392 -10.942 1.00 82.31 79 ARG A N 1
ATOM 624 C CA . ARG A 1 79 ? -0.798 -14.588 -10.211 1.00 82.31 79 ARG A CA 1
ATOM 625 C C . ARG A 1 79 ? -0.159 -14.660 -8.825 1.00 82.31 79 ARG A C 1
ATOM 627 O O . ARG A 1 79 ? 1.059 -14.803 -8.712 1.00 82.31 79 ARG A O 1
ATOM 634 N N . PHE A 1 80 ? -0.970 -14.628 -7.772 1.00 79.56 80 PHE A N 1
ATOM 635 C CA . PHE A 1 80 ? -0.509 -14.725 -6.387 1.00 79.56 80 PHE A CA 1
ATOM 636 C C . PHE A 1 80 ? -0.762 -16.125 -5.823 1.00 79.56 80 PHE A C 1
ATOM 638 O O . PHE A 1 80 ? -1.910 -16.529 -5.651 1.00 79.56 80 PHE A O 1
ATOM 645 N N . SER A 1 81 ? 0.307 -16.858 -5.505 1.00 77.69 81 SER A N 1
ATOM 646 C CA . SER A 1 81 ? 0.230 -18.223 -4.962 1.00 77.69 81 SER A CA 1
ATOM 647 C C . SER A 1 81 ? -0.468 -18.285 -3.600 1.00 77.69 81 SER A C 1
ATOM 649 O O . SER A 1 81 ? -0.225 -17.455 -2.718 1.00 77.69 81 SER A O 1
ATOM 651 N N . LEU A 1 82 ? -1.273 -19.329 -3.398 1.00 78.00 82 LEU A N 1
ATOM 652 C CA . LEU A 1 82 ? -1.919 -19.655 -2.128 1.00 78.00 82 LEU A CA 1
ATOM 653 C C . LEU A 1 82 ? -0.920 -19.737 -0.968 1.00 78.00 82 LEU A C 1
ATOM 655 O O . LEU A 1 82 ? -1.206 -19.235 0.116 1.00 78.00 82 LEU A O 1
ATOM 659 N N . TYR A 1 83 ? 0.285 -20.266 -1.210 1.00 76.00 83 TYR A N 1
ATOM 660 C CA . TYR A 1 83 ? 1.349 -20.344 -0.203 1.00 76.00 83 TYR A CA 1
ATOM 661 C C . TYR A 1 83 ? 1.676 -18.981 0.432 1.00 76.00 83 TYR A C 1
ATOM 663 O O . TYR A 1 83 ? 1.864 -18.887 1.652 1.00 76.00 83 TYR A O 1
ATOM 671 N N . PHE A 1 84 ? 1.719 -17.920 -0.384 1.00 72.19 84 PHE A N 1
ATOM 672 C CA . PHE A 1 84 ? 2.039 -16.576 0.089 1.00 72.19 84 PHE A CA 1
ATOM 673 C C . PHE A 1 84 ? 0.989 -16.071 1.082 1.00 72.19 84 PHE A C 1
ATOM 675 O O . PHE A 1 84 ? 1.348 -15.560 2.143 1.00 72.19 84 PHE A O 1
ATOM 682 N N . TYR A 1 85 ? -0.292 -16.257 0.768 1.00 75.00 85 TYR A N 1
ATOM 683 C CA . TYR A 1 85 ? -1.387 -15.779 1.603 1.00 75.00 85 TYR A CA 1
ATOM 684 C C . TYR A 1 85 ? -1.652 -16.687 2.818 1.00 75.00 85 TYR A C 1
ATOM 686 O O . TYR A 1 85 ? -1.841 -16.159 3.912 1.00 75.00 85 TYR A O 1
ATOM 694 N N . THR A 1 86 ? -1.588 -18.019 2.690 1.00 71.19 86 THR A N 1
ATOM 695 C CA . THR A 1 86 ? -1.916 -18.928 3.808 1.00 71.19 86 THR A CA 1
ATOM 696 C C . THR A 1 86 ? -0.791 -19.100 4.828 1.00 71.19 86 THR A C 1
ATOM 698 O O . THR A 1 86 ? -1.071 -19.181 6.018 1.00 71.19 86 THR A O 1
ATOM 701 N N . ILE A 1 87 ? 0.476 -19.187 4.394 1.00 68.81 87 ILE A N 1
ATOM 702 C CA . ILE A 1 87 ? 1.624 -19.407 5.300 1.00 68.81 87 ILE A CA 1
ATOM 703 C C . ILE A 1 87 ? 2.459 -18.138 5.439 1.00 68.81 87 ILE A C 1
ATOM 705 O O . ILE A 1 87 ? 2.685 -17.658 6.552 1.00 68.81 87 ILE A O 1
ATOM 709 N N . GLY A 1 88 ? 2.921 -17.586 4.312 1.00 68.69 88 GLY A N 1
ATOM 710 C CA . GLY A 1 88 ? 3.884 -16.482 4.319 1.00 68.69 88 GLY A CA 1
ATOM 711 C C . GLY A 1 88 ? 3.362 -15.245 5.053 1.00 68.69 88 GLY A C 1
ATOM 712 O O . GLY A 1 88 ? 4.059 -14.666 5.890 1.00 68.69 88 GLY A O 1
ATOM 713 N N . LEU A 1 89 ? 2.116 -14.860 4.774 1.00 71.31 89 LEU A N 1
ATOM 714 C CA . LEU A 1 89 ? 1.496 -13.682 5.365 1.00 71.31 89 LEU A CA 1
ATOM 715 C C . LEU A 1 89 ? 1.144 -13.889 6.844 1.00 71.31 89 LEU A C 1
ATOM 717 O O . LEU A 1 89 ? 1.410 -12.988 7.636 1.00 71.31 89 LEU A O 1
ATOM 721 N N . ALA A 1 90 ? 0.618 -15.053 7.234 1.00 65.31 90 ALA A N 1
ATOM 722 C CA . ALA A 1 90 ? 0.281 -15.353 8.627 1.00 65.31 90 ALA A CA 1
ATOM 723 C C . ALA A 1 90 ? 1.522 -15.280 9.540 1.00 65.31 90 ALA A C 1
ATOM 725 O O . ALA A 1 90 ? 1.551 -14.485 10.485 1.00 65.31 90 ALA A O 1
ATOM 726 N N . ASN A 1 91 ? 2.595 -16.001 9.190 1.00 63.97 91 ASN A N 1
ATOM 727 C CA . ASN A 1 91 ? 3.843 -16.022 9.965 1.00 63.97 91 ASN A CA 1
ATOM 728 C C . ASN A 1 91 ? 4.485 -14.627 10.069 1.00 63.97 91 ASN A C 1
ATOM 730 O O . ASN A 1 91 ? 4.906 -14.196 11.142 1.00 63.97 91 ASN A O 1
ATOM 734 N N . HIS A 1 92 ? 4.502 -13.861 8.973 1.00 62.78 92 HIS A N 1
ATOM 735 C CA . HIS A 1 92 ? 5.049 -12.500 8.972 1.00 62.78 92 HIS A CA 1
ATOM 736 C C . HIS A 1 92 ? 4.202 -11.507 9.800 1.00 62.78 92 HIS A C 1
ATOM 738 O O . HIS A 1 92 ? 4.696 -10.444 10.192 1.00 62.78 92 HIS A O 1
ATOM 744 N N . ARG A 1 93 ? 2.922 -11.812 10.064 1.00 66.38 93 ARG A N 1
ATOM 745 C CA . ARG A 1 93 ? 1.965 -10.893 10.706 1.00 66.38 93 ARG A CA 1
ATOM 746 C C . ARG A 1 93 ? 1.632 -11.235 12.153 1.00 66.38 93 ARG A C 1
ATOM 748 O O . ARG A 1 93 ? 1.250 -10.309 12.864 1.00 66.38 93 ARG A O 1
ATOM 755 N N . GLN A 1 94 ? 1.902 -12.446 12.645 1.00 62.38 94 GLN A N 1
ATOM 756 C CA . GLN A 1 94 ? 1.948 -12.708 14.097 1.00 62.38 94 GLN A CA 1
ATOM 757 C C . GLN A 1 94 ? 2.860 -11.687 14.813 1.00 62.38 94 GLN A C 1
ATOM 759 O O . GLN A 1 94 ? 2.475 -11.103 15.825 1.00 62.38 94 GLN A O 1
ATOM 764 N N . ASN A 1 95 ? 3.991 -11.332 14.190 1.00 57.41 95 ASN A N 1
ATOM 765 C CA . ASN A 1 95 ? 4.904 -10.272 14.643 1.00 57.41 95 ASN A CA 1
ATOM 766 C C . ASN A 1 95 ? 4.353 -8.830 14.555 1.00 57.41 95 ASN A C 1
ATOM 768 O O . ASN A 1 95 ? 4.972 -7.903 15.073 1.00 57.41 95 ASN A O 1
ATOM 772 N N . GLN A 1 96 ? 3.217 -8.595 13.890 1.00 57.69 96 GLN A N 1
ATOM 773 C CA . GLN A 1 96 ? 2.500 -7.316 13.973 1.00 57.69 96 GLN A CA 1
ATOM 774 C C . GLN A 1 96 ? 1.470 -7.302 15.099 1.00 57.69 96 GLN A C 1
ATOM 776 O O . GLN A 1 96 ? 1.266 -6.255 15.706 1.00 57.69 96 GLN A O 1
ATOM 781 N N . PHE A 1 97 ? 0.850 -8.442 15.404 1.00 55.03 97 PHE A N 1
ATOM 782 C CA . PHE A 1 97 ? -0.079 -8.553 16.528 1.00 55.03 97 PHE A CA 1
ATOM 783 C C . PHE A 1 97 ? 0.641 -8.672 17.878 1.00 55.03 97 PHE A C 1
ATOM 785 O O . PHE A 1 97 ? 0.107 -8.216 18.883 1.00 55.03 97 PHE A O 1
ATOM 792 N N . SER A 1 98 ? 1.887 -9.154 17.923 1.00 58.69 98 SER A N 1
ATOM 793 C CA . SER A 1 98 ? 2.723 -9.022 19.126 1.00 58.69 98 SER A CA 1
ATOM 794 C C . SER A 1 98 ? 3.026 -7.554 19.464 1.00 58.69 98 SER A C 1
ATOM 796 O O . SER A 1 98 ? 2.992 -7.183 20.632 1.00 58.69 98 SER A O 1
ATOM 798 N N . LEU A 1 99 ? 3.207 -6.684 18.460 1.00 52.00 99 LEU A N 1
ATOM 799 C CA . LEU A 1 99 ? 3.337 -5.230 18.658 1.00 52.00 99 LEU A CA 1
ATOM 800 C C . LEU A 1 99 ? 2.026 -4.564 19.116 1.00 52.00 99 LEU A C 1
ATOM 802 O O . LEU A 1 99 ? 2.068 -3.514 19.752 1.00 52.00 99 LEU A O 1
ATOM 806 N N . ALA A 1 100 ? 0.875 -5.181 18.833 1.00 53.09 100 ALA A N 1
ATOM 807 C CA . ALA A 1 100 ? -0.437 -4.745 19.313 1.00 53.09 100 ALA A CA 1
ATOM 808 C C . ALA A 1 100 ? -0.701 -5.097 20.794 1.00 53.09 100 ALA A C 1
ATOM 810 O O . ALA A 1 100 ? -1.701 -4.652 21.346 1.00 53.09 100 ALA A O 1
ATOM 811 N N . ARG A 1 101 ? 0.185 -5.862 21.455 1.00 52.94 101 ARG A N 1
ATOM 812 C CA . ARG A 1 101 ? 0.105 -6.160 22.902 1.00 52.94 101 ARG A CA 1
ATOM 813 C C . ARG A 1 101 ? 0.700 -5.069 23.801 1.00 52.94 101 ARG A C 1
ATOM 815 O O . ARG A 1 101 ? 0.722 -5.231 25.017 1.00 52.94 101 ARG A O 1
ATOM 822 N N . LEU A 1 102 ? 1.209 -3.977 23.231 1.00 54.62 102 LEU A N 1
ATOM 823 C CA . LEU A 1 102 ? 1.691 -2.835 24.006 1.00 54.62 102 LEU A CA 1
ATOM 824 C C . LEU A 1 102 ? 0.502 -2.018 24.530 1.00 54.62 102 LEU A C 1
ATOM 826 O O . LEU A 1 102 ? -0.436 -1.746 23.784 1.00 54.62 102 LEU A O 1
ATOM 830 N N . SER A 1 103 ? 0.585 -1.579 25.788 1.00 60.84 103 SER A N 1
ATOM 831 C CA . SER A 1 103 ? -0.435 -0.873 26.592 1.00 60.84 103 SER A CA 1
ATOM 832 C C . SER A 1 103 ? -0.813 0.540 26.105 1.00 60.84 103 SER A C 1
ATOM 834 O O . SER A 1 103 ? -1.175 1.413 26.890 1.00 60.84 103 SER A O 1
ATOM 836 N N . ARG A 1 104 ? -0.703 0.800 24.800 1.00 73.19 104 ARG A N 1
ATOM 837 C CA . ARG A 1 104 ? -0.832 2.126 24.187 1.00 73.19 104 ARG A CA 1
ATOM 838 C C . ARG A 1 104 ? -2.281 2.585 24.000 1.00 73.19 104 ARG A C 1
ATOM 840 O O . ARG A 1 104 ? -2.516 3.784 23.894 1.00 73.19 104 ARG A O 1
ATOM 847 N N . THR A 1 105 ? -3.232 1.660 23.897 1.00 83.81 105 THR A N 1
ATOM 848 C CA . THR A 1 105 ? -4.645 1.969 23.649 1.00 83.81 105 THR A CA 1
ATOM 849 C C . THR A 1 105 ? -5.565 0.926 24.282 1.00 83.81 105 THR A C 1
ATOM 851 O O . THR A 1 105 ? -5.172 -0.224 24.465 1.00 83.81 105 THR A O 1
ATOM 854 N N . TYR A 1 106 ? -6.803 1.331 24.578 1.00 87.44 106 TYR A N 1
ATOM 855 C CA . TYR A 1 106 ? -7.907 0.440 24.942 1.00 87.44 106 TYR A CA 1
ATOM 856 C C . TYR A 1 106 ? -8.478 -0.325 23.730 1.00 87.44 106 TYR A C 1
ATOM 858 O O . TYR A 1 106 ? -9.173 -1.329 23.899 1.00 87.44 106 TYR A O 1
ATOM 866 N N . LYS A 1 107 ? -8.192 0.125 22.499 1.00 90.81 107 LYS A N 1
ATOM 867 C CA . LYS A 1 107 ? -8.723 -0.483 21.275 1.00 90.81 107 LYS A CA 1
ATOM 868 C C . LYS A 1 107 ? -8.026 -1.802 20.955 1.00 90.81 107 LYS A C 1
ATOM 870 O O . LYS A 1 107 ? -6.877 -1.831 20.522 1.00 90.81 107 LYS A O 1
ATOM 875 N N . SER A 1 108 ? -8.750 -2.903 21.132 1.00 86.56 108 SER A N 1
ATOM 876 C CA . SER A 1 108 ? -8.305 -4.265 20.817 1.00 86.56 108 SER A CA 1
ATOM 877 C C . SER A 1 108 ? -8.759 -4.684 19.412 1.00 86.56 108 SER A C 1
ATOM 879 O O . SER A 1 108 ? -9.874 -4.336 19.009 1.00 86.56 108 SER A O 1
ATOM 881 N N . PRO A 1 109 ? -7.960 -5.482 18.670 1.00 84.19 109 PRO A N 1
ATOM 882 C CA . PRO A 1 109 ? -8.333 -5.954 17.338 1.00 84.19 109 PRO A CA 1
ATOM 883 C C . PRO A 1 109 ? -9.463 -6.995 17.370 1.00 84.19 109 PRO A C 1
ATOM 885 O O . PRO A 1 109 ? -9.896 -7.420 16.309 1.00 84.19 109 PRO A O 1
ATOM 888 N N . TYR A 1 110 ? -9.927 -7.420 18.550 1.00 85.50 110 TYR A N 1
ATOM 889 C CA . TYR A 1 110 ? -11.087 -8.303 18.711 1.00 85.50 110 TYR A CA 1
ATOM 890 C C . TYR A 1 110 ? -12.390 -7.544 18.990 1.00 85.50 110 TYR A C 1
ATOM 892 O O . TYR A 1 110 ? -13.463 -8.092 18.770 1.00 85.50 110 TYR A O 1
ATOM 900 N N . THR A 1 111 ? -12.310 -6.297 19.468 1.00 87.88 111 THR A N 1
ATOM 901 C CA . THR A 1 111 ? -13.486 -5.493 19.850 1.00 87.88 111 THR A CA 1
ATOM 902 C C . THR A 1 111 ? -13.754 -4.320 18.915 1.00 87.88 111 THR A C 1
ATOM 904 O O . THR A 1 111 ? -14.898 -3.897 18.811 1.00 87.88 111 THR A O 1
ATOM 907 N N . HIS A 1 112 ? -12.738 -3.815 18.208 1.00 94.25 112 HIS A N 1
ATOM 908 C CA . HIS A 1 112 ? -12.879 -2.680 17.295 1.00 94.25 112 HIS A CA 1
ATOM 909 C C . HIS A 1 112 ? -12.414 -3.098 15.888 1.00 94.25 112 HIS A C 1
ATOM 911 O O . HIS A 1 112 ? -11.298 -3.613 15.746 1.00 94.25 112 HIS A O 1
ATOM 917 N N . PRO A 1 113 ? -13.219 -2.888 14.830 1.00 95.62 113 PRO A N 1
ATOM 918 C CA . PRO A 1 113 ? -12.895 -3.370 13.492 1.00 95.62 113 PRO A CA 1
ATOM 919 C C . PRO A 1 113 ? -11.682 -2.655 12.889 1.00 95.62 113 PRO A C 1
ATOM 921 O O . PRO A 1 113 ? -11.367 -1.509 13.222 1.00 95.62 113 PRO A O 1
ATOM 924 N N . ARG A 1 114 ? -11.020 -3.309 11.930 1.00 94.81 114 ARG A N 1
ATOM 925 C CA . ARG A 1 114 ? -10.122 -2.625 10.988 1.00 94.81 114 ARG A CA 1
ATOM 926 C C . ARG A 1 114 ? -10.945 -2.029 9.846 1.00 94.81 114 ARG A C 1
ATOM 928 O O . ARG A 1 114 ? -11.550 -2.790 9.101 1.00 94.81 114 ARG A O 1
ATOM 935 N N . LEU A 1 115 ? -10.901 -0.710 9.660 1.00 96.56 115 LEU A N 1
ATOM 936 C CA . LEU A 1 115 ? -11.425 -0.037 8.472 1.00 96.56 115 LEU A CA 1
ATOM 937 C C . LEU A 1 115 ? -10.438 -0.177 7.306 1.00 96.56 115 LEU A C 1
ATOM 939 O O . LEU A 1 115 ? -9.285 0.256 7.395 1.00 96.56 115 LEU A O 1
ATOM 943 N N . VAL A 1 116 ? -10.888 -0.783 6.212 1.00 95.50 116 VAL A N 1
ATOM 944 C CA . VAL A 1 116 ? -10.108 -1.034 4.997 1.00 95.50 116 VAL A CA 1
ATOM 945 C C . VAL A 1 116 ? -10.685 -0.216 3.847 1.00 95.50 116 VAL A C 1
ATOM 947 O O . VAL A 1 116 ? -11.772 -0.481 3.337 1.00 95.50 116 VAL A O 1
ATOM 950 N N . LEU A 1 117 ? -9.920 0.793 3.445 1.00 94.50 117 LEU A N 1
ATOM 951 C CA . LEU A 1 117 ? -10.246 1.774 2.414 1.00 94.50 117 LEU A CA 1
ATOM 952 C C . LEU A 1 117 ? -9.346 1.521 1.201 1.00 94.50 117 LEU A C 1
ATOM 954 O O . LEU A 1 117 ? -8.567 2.378 0.801 1.00 94.50 117 LEU A O 1
ATOM 958 N N . VAL A 1 118 ? -9.371 0.304 0.663 1.00 91.19 118 VAL A N 1
ATOM 959 C CA . VAL A 1 118 ? -8.675 -0.049 -0.582 1.00 91.19 118 VAL A CA 1
ATOM 960 C C . VAL A 1 118 ? -9.603 -0.909 -1.445 1.00 91.19 118 VAL A C 1
ATOM 962 O O . VAL A 1 118 ? -10.225 -1.820 -0.898 1.00 91.19 118 VAL A O 1
ATOM 965 N N . PRO A 1 119 ? -9.728 -0.643 -2.760 1.00 89.88 119 PRO A N 1
ATOM 966 C CA . PRO A 1 119 ? -10.611 -1.411 -3.632 1.00 89.88 119 PRO A CA 1
ATOM 967 C C . PRO A 1 119 ? -10.210 -2.883 -3.756 1.00 89.88 119 PRO A C 1
ATOM 969 O O . PRO A 1 119 ? -9.031 -3.230 -3.679 1.00 89.88 119 PRO A O 1
ATOM 972 N N . PHE A 1 120 ? -11.189 -3.743 -4.043 1.00 89.06 120 PHE A N 1
ATOM 973 C CA . PHE A 1 120 ? -10.984 -5.190 -4.178 1.00 89.06 120 PHE A CA 1
ATOM 974 C C . PHE A 1 120 ? -10.074 -5.583 -5.349 1.00 89.06 120 PHE A C 1
ATOM 976 O O . PHE A 1 120 ? -9.515 -6.671 -5.343 1.00 89.06 120 PHE A O 1
ATOM 983 N N . TYR A 1 121 ? -9.883 -4.714 -6.343 1.00 85.56 121 TYR A N 1
ATOM 984 C CA . TYR A 1 121 ? -8.937 -4.943 -7.439 1.00 85.56 121 TYR A CA 1
ATOM 985 C C . TYR A 1 121 ? -7.473 -4.631 -7.062 1.00 85.56 121 TYR A C 1
ATOM 987 O O . TYR A 1 121 ? -6.585 -4.771 -7.901 1.00 85.56 121 TYR A O 1
ATOM 995 N N . TRP A 1 122 ? -7.178 -4.234 -5.814 1.00 87.44 122 TRP A N 1
ATOM 996 C CA . TRP A 1 122 ? -5.806 -4.037 -5.331 1.00 87.44 122 TRP A CA 1
ATOM 997 C C . TRP A 1 122 ? -5.327 -5.169 -4.401 1.00 87.44 122 TRP A C 1
ATOM 999 O O . TRP A 1 122 ? -6.032 -5.547 -3.463 1.00 87.44 122 TRP A O 1
ATOM 1009 N N . PRO A 1 123 ? -4.075 -5.653 -4.545 1.00 86.88 123 PRO A N 1
ATOM 1010 C CA . PRO A 1 123 ? -3.512 -6.721 -3.701 1.00 86.88 123 PRO A CA 1
ATOM 1011 C C . PRO A 1 123 ? -3.371 -6.339 -2.215 1.00 86.88 123 PRO A C 1
ATOM 1013 O O . PRO A 1 123 ? -3.263 -7.204 -1.336 1.00 86.88 123 PRO A O 1
ATOM 1016 N N . SER A 1 124 ? -3.399 -5.039 -1.908 1.00 87.56 124 SER A N 1
ATOM 1017 C CA . SER A 1 124 ? -3.461 -4.529 -0.539 1.00 87.56 124 SER A CA 1
ATOM 1018 C C . SER A 1 124 ? -4.766 -4.915 0.164 1.00 87.56 124 SER A C 1
ATOM 1020 O O . SER A 1 124 ? -4.713 -5.220 1.354 1.00 87.56 124 SER A O 1
ATOM 1022 N N . PHE A 1 125 ? -5.901 -4.994 -0.546 1.00 91.38 125 PHE A N 1
ATOM 1023 C CA . PHE A 1 125 ? -7.172 -5.445 0.028 1.00 91.38 125 PHE A CA 1
ATOM 1024 C C . PHE A 1 125 ? -7.076 -6.893 0.517 1.00 91.38 125 PHE A C 1
ATOM 1026 O O . PHE A 1 125 ? -7.280 -7.149 1.702 1.00 91.38 125 PHE A O 1
ATOM 1033 N N . TYR A 1 126 ? -6.653 -7.820 -0.348 1.00 89.00 126 TYR A N 1
ATOM 1034 C CA . TYR A 1 126 ? -6.469 -9.232 0.018 1.00 89.00 126 TYR A CA 1
ATOM 1035 C C . TYR A 1 126 ? -5.441 -9.420 1.134 1.00 89.00 126 TYR A C 1
ATOM 1037 O O . TYR A 1 126 ? -5.595 -10.297 1.978 1.00 89.00 126 TYR A O 1
ATOM 1045 N N . THR A 1 127 ? -4.424 -8.553 1.198 1.00 86.38 127 THR A N 1
ATOM 1046 C CA . THR A 1 127 ? -3.486 -8.533 2.329 1.00 86.38 127 THR A CA 1
ATOM 1047 C C . THR A 1 127 ? -4.201 -8.251 3.652 1.00 86.38 127 THR A C 1
ATOM 1049 O O . THR A 1 127 ? -3.873 -8.889 4.647 1.00 86.38 127 THR A O 1
ATOM 1052 N N . TYR A 1 128 ? -5.164 -7.326 3.696 1.00 88.62 128 TYR A N 1
ATOM 1053 C CA . TYR A 1 128 ? -5.958 -7.085 4.904 1.00 88.62 128 TYR A CA 1
ATOM 1054 C C . TYR A 1 128 ? -6.981 -8.201 5.152 1.00 88.62 128 TYR A C 1
ATOM 1056 O O . TYR A 1 128 ? -7.006 -8.726 6.260 1.00 88.62 128 TYR A O 1
ATOM 1064 N N . LEU A 1 129 ? -7.742 -8.615 4.131 1.00 90.06 129 LEU A N 1
ATOM 1065 C CA . LEU A 1 129 ? -8.750 -9.680 4.227 1.00 90.06 129 LEU A CA 1
ATOM 1066 C C . LEU A 1 129 ? -8.159 -10.981 4.787 1.00 90.06 129 LEU A C 1
ATOM 1068 O O . LEU A 1 129 ? -8.668 -11.515 5.767 1.00 90.06 129 LEU A O 1
ATOM 1072 N N . VAL A 1 130 ? -7.062 -11.473 4.205 1.00 86.62 130 VAL A N 1
ATOM 1073 C CA . VAL A 1 130 ? -6.440 -12.739 4.627 1.00 86.62 130 VAL A CA 1
ATOM 1074 C C . VAL A 1 130 ? -5.868 -12.641 6.040 1.00 86.62 130 VAL A C 1
ATOM 1076 O O . VAL A 1 130 ? -5.994 -13.594 6.801 1.00 86.62 130 VAL A O 1
ATOM 1079 N N . ILE A 1 131 ? -5.292 -11.494 6.425 1.00 82.50 131 ILE A N 1
ATOM 1080 C CA . ILE A 1 131 ? -4.875 -11.260 7.816 1.00 82.50 131 ILE A CA 1
ATOM 1081 C C . ILE A 1 131 ? -6.085 -11.365 8.746 1.00 82.50 131 ILE A C 1
ATOM 1083 O O . ILE A 1 131 ? -6.047 -12.131 9.700 1.00 82.50 131 ILE A O 1
ATOM 1087 N N . THR A 1 132 ? -7.146 -10.620 8.440 1.00 85.94 132 THR A N 1
ATOM 1088 C CA . THR A 1 132 ? -8.379 -10.544 9.227 1.00 85.94 132 THR A CA 1
ATOM 1089 C C . THR A 1 132 ? -9.017 -11.918 9.428 1.00 85.94 132 THR A C 1
ATOM 1091 O O . THR A 1 132 ? -9.359 -12.255 10.562 1.00 85.94 132 THR A O 1
ATOM 1094 N N . LEU A 1 133 ? -9.121 -12.716 8.359 1.00 86.00 133 LEU A N 1
ATOM 1095 C CA . LEU A 1 133 ? -9.631 -14.089 8.402 1.00 86.00 133 LEU A CA 1
ATOM 1096 C C . LEU A 1 133 ? -8.720 -15.002 9.235 1.00 86.00 133 LEU A C 1
ATOM 1098 O O . LEU A 1 133 ? -9.204 -15.702 10.119 1.00 86.00 133 LEU A O 1
ATOM 1102 N N . ALA A 1 134 ? -7.403 -14.955 9.009 1.00 81.62 134 ALA A N 1
ATOM 1103 C CA . ALA A 1 134 ? -6.438 -15.791 9.725 1.00 81.62 134 ALA A CA 1
ATOM 1104 C C . ALA A 1 134 ? -6.334 -15.468 11.229 1.00 81.62 134 ALA A C 1
ATOM 1106 O O . ALA A 1 134 ? -5.887 -16.317 11.998 1.00 81.62 134 ALA A O 1
ATOM 1107 N N . THR A 1 135 ? -6.725 -14.262 11.659 1.00 78.69 135 THR A N 1
ATOM 1108 C CA . THR A 1 135 ? -6.728 -13.862 13.077 1.00 78.69 135 THR A CA 1
ATOM 1109 C C . THR A 1 135 ? -8.108 -13.804 13.726 1.00 78.69 135 THR A C 1
ATOM 1111 O O . THR A 1 135 ? -8.185 -13.457 14.902 1.00 78.69 135 THR A O 1
ATOM 1114 N N . GLY A 1 136 ? -9.194 -14.110 13.005 1.00 85.12 136 GLY A N 1
ATOM 1115 C CA . GLY A 1 136 ? -10.558 -14.043 13.551 1.00 85.12 136 GLY A CA 1
ATOM 1116 C C . GLY A 1 136 ? -10.961 -12.646 14.050 1.00 85.12 136 GLY A C 1
ATOM 1117 O O . GLY A 1 136 ? -11.739 -12.518 14.989 1.00 85.12 136 GLY A O 1
ATOM 1118 N N . THR A 1 137 ? -10.392 -11.590 13.466 1.00 87.19 137 THR A N 1
ATOM 1119 C CA . THR A 1 137 ? -10.635 -10.186 13.861 1.00 87.19 137 THR A CA 1
ATOM 1120 C C . THR A 1 137 ? -11.692 -9.550 12.955 1.00 87.19 137 THR A C 1
ATOM 1122 O O . THR A 1 137 ? -11.720 -9.903 11.777 1.00 87.19 137 THR A O 1
ATOM 1125 N N . PRO A 1 138 ? -12.502 -8.571 13.399 1.00 92.38 138 PRO A N 1
ATOM 1126 C CA . PRO A 1 138 ? -13.476 -7.921 12.536 1.00 92.38 138 PRO A CA 1
ATOM 1127 C C . PRO A 1 138 ? -12.821 -6.921 11.567 1.00 92.38 138 PRO A C 1
ATOM 1129 O O . PRO A 1 138 ? -11.865 -6.208 11.895 1.00 92.38 138 PRO A O 1
ATOM 1132 N N . MET A 1 139 ? -13.372 -6.834 10.357 1.00 94.19 139 MET A N 1
ATOM 1133 C CA . MET A 1 139 ? -12.984 -5.871 9.325 1.00 94.19 139 MET A CA 1
ATOM 1134 C C . MET A 1 139 ? -14.225 -5.177 8.782 1.00 94.19 139 MET A C 1
ATOM 1136 O O . MET A 1 139 ? -15.156 -5.835 8.326 1.00 94.19 139 MET A O 1
ATOM 1140 N N . ALA A 1 140 ? -14.194 -3.850 8.776 1.00 95.44 140 ALA A N 1
ATOM 1141 C CA . ALA A 1 140 ? -15.095 -3.037 7.981 1.00 95.44 140 ALA A CA 1
ATOM 1142 C C . ALA A 1 140 ? -14.372 -2.676 6.682 1.00 95.44 140 ALA A C 1
ATOM 1144 O O . ALA A 1 140 ? -13.239 -2.199 6.706 1.00 95.44 140 ALA A O 1
ATOM 1145 N N . PHE A 1 141 ? -15.007 -2.892 5.541 1.00 93.19 141 PHE A N 1
ATOM 1146 C CA . PHE A 1 141 ? -14.485 -2.472 4.246 1.00 93.19 141 PHE A CA 1
ATOM 1147 C C . PHE A 1 141 ? -15.549 -1.657 3.527 1.00 93.19 141 PHE A C 1
ATOM 1149 O O . PHE A 1 141 ? -16.743 -1.905 3.682 1.00 93.19 141 PHE A O 1
ATOM 1156 N N . ALA A 1 142 ? -15.111 -0.678 2.748 1.00 86.25 142 ALA A N 1
ATOM 1157 C CA . ALA A 1 142 ? -16.010 0.157 1.972 1.00 86.25 142 ALA A CA 1
ATOM 1158 C C . ALA A 1 142 ? -15.991 -0.272 0.501 1.00 86.25 142 ALA A C 1
ATOM 1160 O O . ALA A 1 142 ? -14.929 -0.457 -0.097 1.00 86.25 142 ALA A O 1
ATOM 1161 N N . TYR A 1 143 ? -17.182 -0.435 -0.073 1.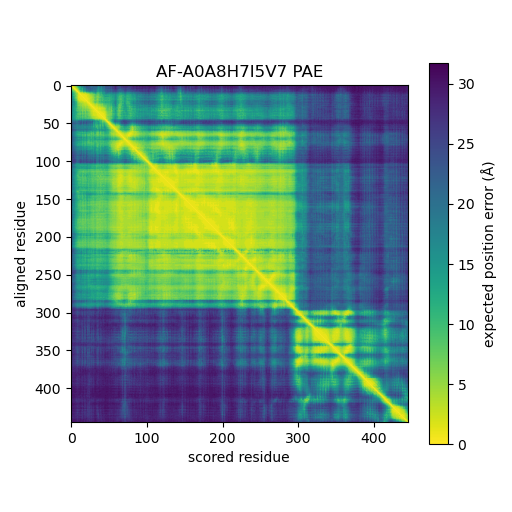00 83.25 143 TYR A N 1
ATOM 1162 C CA . TYR A 1 143 ? -17.359 -0.657 -1.501 1.00 83.25 143 TYR A CA 1
ATOM 1163 C C . TYR A 1 143 ? -17.409 0.693 -2.221 1.00 83.25 143 TYR A C 1
ATOM 1165 O O . TYR A 1 143 ? -18.209 1.561 -1.870 1.00 83.25 143 TYR A O 1
ATOM 1173 N N . PHE A 1 144 ? -16.553 0.874 -3.226 1.00 78.12 144 PHE A N 1
ATOM 1174 C CA . PHE A 1 144 ? -16.466 2.104 -4.010 1.00 78.12 144 PHE A CA 1
ATOM 1175 C C . PHE A 1 144 ? -16.611 1.782 -5.495 1.00 78.12 144 PHE A C 1
ATOM 1177 O O . PHE A 1 144 ? -15.803 1.030 -6.033 1.00 78.12 144 PHE A O 1
ATOM 1184 N N . MET A 1 145 ? -17.578 2.414 -6.165 1.00 75.56 145 MET A N 1
ATOM 1185 C CA . MET A 1 145 ? -17.647 2.421 -7.634 1.00 75.56 145 MET A CA 1
ATOM 1186 C C . MET A 1 145 ? -16.539 3.286 -8.247 1.00 75.56 145 MET A C 1
ATOM 1188 O O . MET A 1 145 ? -15.995 2.963 -9.295 1.00 75.56 145 MET A O 1
ATOM 1192 N N . ASP A 1 146 ? -16.193 4.385 -7.574 1.00 81.31 146 ASP A N 1
ATOM 1193 C CA . ASP A 1 146 ? -15.116 5.291 -7.959 1.00 81.31 146 ASP A CA 1
ATOM 1194 C C . ASP A 1 146 ? -14.356 5.710 -6.698 1.00 81.31 146 ASP A C 1
ATOM 1196 O O . ASP A 1 146 ? -14.849 6.470 -5.859 1.00 81.31 146 ASP A O 1
ATOM 1200 N N . VAL A 1 147 ? -13.146 5.172 -6.557 1.00 83.00 147 VAL A N 1
ATOM 1201 C CA . VAL A 1 147 ? -12.268 5.412 -5.408 1.00 83.00 147 VAL A CA 1
ATOM 1202 C C . VAL A 1 147 ? -11.799 6.872 -5.318 1.00 83.00 147 VAL A C 1
ATOM 1204 O O . VAL A 1 147 ? -11.453 7.335 -4.232 1.00 83.00 147 VAL A O 1
ATOM 1207 N N . LEU A 1 148 ? -11.825 7.621 -6.427 1.00 82.62 148 LEU A N 1
ATOM 1208 C CA . LEU A 1 148 ? -11.404 9.024 -6.477 1.00 82.62 148 LEU A CA 1
ATOM 1209 C C . LEU A 1 148 ? -12.464 9.975 -5.896 1.00 82.62 148 LEU A C 1
ATOM 1211 O O . LEU A 1 148 ? -12.133 11.101 -5.531 1.00 82.62 148 LEU A O 1
ATOM 1215 N N . ARG A 1 149 ? -13.719 9.519 -5.762 1.00 86.12 149 ARG A N 1
ATOM 1216 C CA . ARG A 1 149 ? -14.828 10.270 -5.135 1.00 86.12 149 ARG A CA 1
ATOM 1217 C C . ARG A 1 149 ? -14.889 10.128 -3.615 1.00 86.12 149 ARG A C 1
ATOM 1219 O O . ARG A 1 149 ? -15.750 10.740 -2.979 1.00 86.12 149 ARG A O 1
ATOM 1226 N N . LEU A 1 150 ? -14.020 9.312 -3.021 1.00 88.69 150 LEU A N 1
ATOM 1227 C CA . LEU A 1 150 ? -13.886 9.251 -1.572 1.00 88.69 150 LEU A CA 1
ATOM 1228 C C . LEU A 1 150 ? -13.272 10.563 -1.067 1.00 88.69 150 LEU A C 1
ATOM 1230 O O . LEU A 1 150 ? -12.211 10.974 -1.523 1.00 88.69 150 LEU A O 1
ATOM 1234 N N . THR A 1 151 ? -13.940 11.219 -0.121 1.00 92.62 151 THR A N 1
ATOM 1235 C CA . THR A 1 151 ? -13.435 12.434 0.528 1.00 92.62 151 THR A CA 1
ATOM 1236 C C . THR A 1 151 ? -12.853 12.102 1.896 1.00 92.62 151 THR A C 1
ATOM 1238 O O . THR A 1 151 ? -13.322 11.184 2.574 1.00 92.62 151 THR A O 1
ATOM 1241 N N . GLY A 1 152 ? -11.872 12.886 2.351 1.00 93.44 152 GLY A N 1
ATOM 1242 C CA . GLY A 1 152 ? -11.308 12.726 3.692 1.00 93.44 152 GLY A CA 1
ATOM 1243 C C . GLY A 1 152 ? -12.347 12.842 4.810 1.00 93.44 152 GLY A C 1
ATOM 1244 O O . GLY A 1 152 ? -12.266 12.113 5.792 1.00 93.44 152 GLY A O 1
ATOM 1245 N N . ASN A 1 153 ? -13.380 13.671 4.628 1.00 95.19 153 ASN A N 1
ATOM 1246 C CA . ASN A 1 153 ? -14.471 13.799 5.596 1.00 95.19 153 ASN A CA 1
ATOM 1247 C C . ASN A 1 153 ? -15.227 12.473 5.778 1.00 95.19 153 ASN A C 1
ATOM 1249 O O . ASN A 1 153 ? -15.411 12.052 6.914 1.00 95.19 153 ASN A O 1
ATOM 1253 N N . LYS A 1 154 ? -15.569 11.765 4.688 1.00 94.56 154 LYS A N 1
ATOM 1254 C CA . LYS A 1 154 ? -16.217 10.440 4.764 1.00 94.56 154 LYS A CA 1
ATOM 1255 C C . LYS A 1 154 ? -15.323 9.386 5.419 1.00 94.56 154 LYS A C 1
ATOM 1257 O O . LYS A 1 154 ? -15.812 8.528 6.144 1.00 94.56 154 LYS A O 1
ATOM 1262 N N . ILE A 1 155 ? -14.007 9.461 5.196 1.00 94.94 155 ILE A N 1
ATOM 1263 C CA . ILE A 1 155 ? -13.035 8.582 5.866 1.00 94.94 155 ILE A CA 1
ATOM 1264 C C . ILE A 1 155 ? -13.094 8.771 7.387 1.00 94.94 155 ILE A C 1
ATOM 1266 O O . ILE A 1 155 ? -13.122 7.783 8.119 1.00 94.94 155 ILE A O 1
ATOM 1270 N N . VAL A 1 156 ? -13.124 10.022 7.857 1.00 97.56 156 VAL A N 1
ATOM 1271 C CA . VAL A 1 156 ? -13.216 10.349 9.288 1.00 97.56 156 VAL A CA 1
ATOM 1272 C C . VAL A 1 156 ? -14.582 9.956 9.856 1.00 97.56 156 VAL A C 1
ATOM 1274 O O . VAL A 1 156 ? -14.635 9.285 10.881 1.00 97.56 156 VAL A O 1
ATOM 1277 N N . GLU A 1 157 ? -15.669 10.306 9.165 1.00 96.94 157 GLU A N 1
ATOM 1278 C CA . GLU A 1 157 ? -17.053 9.969 9.526 1.00 96.94 157 GLU A CA 1
ATOM 1279 C C . GLU A 1 157 ? -17.223 8.463 9.771 1.00 96.94 157 GLU A C 1
ATOM 1281 O O . GLU A 1 157 ? -17.653 8.058 10.849 1.00 96.94 157 GLU A O 1
ATOM 1286 N N . TRP A 1 158 ? -16.806 7.619 8.821 1.00 96.88 158 TRP A N 1
ATOM 1287 C CA . TRP A 1 158 ? -16.898 6.164 8.965 1.00 96.88 158 TRP A CA 1
ATOM 1288 C C . TRP A 1 158 ? -15.957 5.606 10.030 1.00 96.88 158 TRP A C 1
ATOM 1290 O O . TRP A 1 158 ? -16.313 4.651 10.717 1.00 96.88 158 TRP A O 1
ATOM 1300 N N . ALA A 1 159 ? -14.759 6.178 10.179 1.00 97.25 159 ALA A N 1
ATOM 1301 C CA . ALA A 1 159 ? -13.821 5.744 11.207 1.00 97.25 159 ALA A CA 1
ATOM 1302 C C . ALA A 1 159 ? -14.377 5.993 12.621 1.00 97.25 159 ALA A C 1
ATOM 1304 O O . ALA A 1 159 ? -14.247 5.119 13.478 1.00 97.25 159 ALA A O 1
ATOM 1305 N N . LEU A 1 160 ? -15.029 7.140 12.835 1.00 97.88 160 LEU A N 1
ATOM 1306 C CA . LEU A 1 160 ? -15.703 7.492 14.087 1.00 97.88 160 LEU A CA 1
ATOM 1307 C C . LEU A 1 160 ? -16.979 6.665 14.304 1.00 97.88 160 LEU A C 1
ATOM 1309 O O . LEU A 1 160 ? -17.147 6.082 15.369 1.00 97.88 160 LEU A O 1
ATOM 1313 N N . ALA A 1 161 ? -17.855 6.570 13.299 1.00 97.62 161 ALA A N 1
ATOM 1314 C CA . ALA A 1 161 ? -19.147 5.883 13.414 1.00 97.62 161 ALA A CA 1
ATOM 1315 C C . ALA A 1 161 ? -19.021 4.370 13.681 1.00 97.62 161 ALA A C 1
ATOM 1317 O O . ALA A 1 161 ? -19.887 3.780 14.321 1.00 97.62 161 ALA A O 1
ATOM 1318 N N . LEU A 1 162 ? -17.940 3.745 13.204 1.00 97.06 162 LEU A N 1
ATOM 1319 C CA . LEU A 1 162 ? -17.609 2.334 13.446 1.00 97.06 162 LEU A CA 1
ATOM 1320 C C . LEU A 1 162 ? -16.618 2.137 14.612 1.00 97.06 162 LEU A C 1
ATOM 1322 O O . LEU A 1 162 ? -16.116 1.028 14.802 1.00 97.06 162 LEU A O 1
ATOM 1326 N N . ASP A 1 163 ? -16.273 3.223 15.310 1.00 97.06 163 ASP A N 1
ATOM 1327 C CA . ASP A 1 163 ? -15.228 3.348 16.331 1.00 97.06 163 ASP A CA 1
ATOM 1328 C C . ASP A 1 163 ? -13.949 2.528 16.053 1.00 97.06 163 ASP A C 1
ATOM 1330 O O . ASP A 1 163 ? -13.424 1.805 16.901 1.00 97.06 163 ASP A O 1
ATOM 1334 N N . VAL A 1 164 ? -13.412 2.607 14.834 1.00 97.00 164 VAL A N 1
ATOM 1335 C CA . VAL A 1 164 ? -12.456 1.591 14.359 1.00 97.00 164 VAL A CA 1
ATOM 1336 C C . VAL A 1 164 ? -11.171 1.518 15.188 1.00 97.00 164 VAL A C 1
ATOM 1338 O O . VAL A 1 164 ? -10.634 2.521 15.662 1.00 97.00 164 VAL A O 1
ATOM 1341 N N . GLY A 1 165 ? -10.648 0.300 15.343 1.00 94.25 165 GLY A N 1
ATOM 1342 C CA . GLY A 1 165 ? -9.388 0.034 16.040 1.00 94.25 165 GLY A CA 1
AT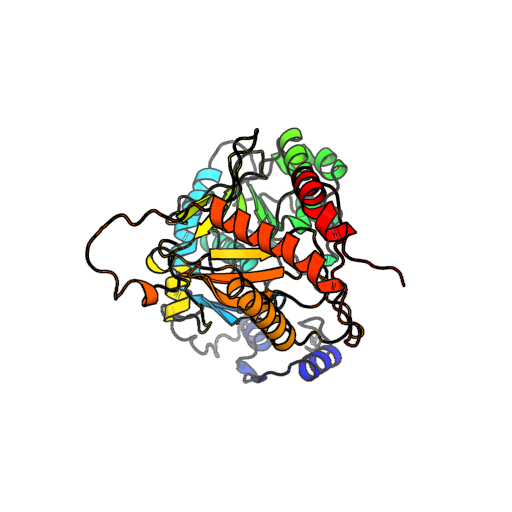OM 1343 C C . GLY A 1 165 ? -8.174 0.250 15.147 1.00 94.25 165 GLY A C 1
ATOM 1344 O O . GLY A 1 165 ? -7.090 0.585 15.624 1.00 94.25 165 GLY A O 1
ATOM 1345 N N . ALA A 1 166 ? -8.338 0.077 13.837 1.00 93.88 166 ALA A N 1
ATOM 1346 C CA . ALA A 1 166 ? -7.261 0.247 12.875 1.00 93.88 166 ALA A CA 1
ATOM 1347 C C . ALA A 1 166 ? -7.761 0.795 11.536 1.00 93.88 166 ALA A C 1
ATOM 1349 O O . 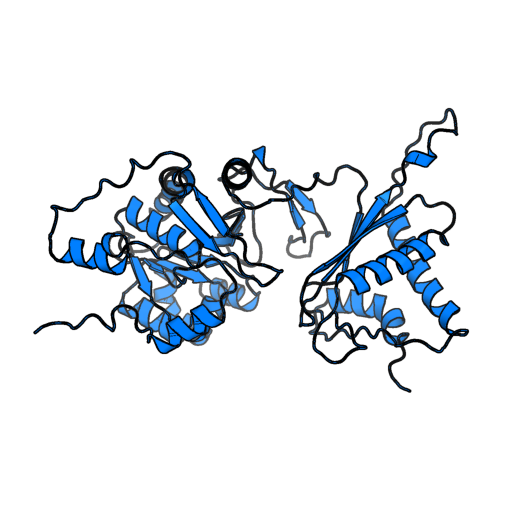ALA A 1 166 ? -8.890 0.533 11.138 1.00 93.88 166 ALA A O 1
ATOM 1350 N N . ILE A 1 167 ? -6.884 1.486 10.805 1.00 95.69 167 ILE A N 1
ATOM 1351 C CA . ILE A 1 167 ? -7.144 2.000 9.455 1.00 95.69 167 ILE A CA 1
ATOM 1352 C C . ILE A 1 167 ? -6.074 1.468 8.487 1.00 95.69 167 ILE A C 1
ATOM 1354 O O . ILE A 1 167 ? -4.864 1.531 8.747 1.00 95.69 167 ILE A O 1
ATOM 1358 N N . GLY A 1 168 ? -6.529 0.915 7.362 1.00 94.12 168 GLY A N 1
ATOM 1359 C CA . GLY A 1 168 ? -5.722 0.516 6.209 1.00 94.12 168 GLY A CA 1
ATOM 1360 C C . GLY A 1 168 ? -6.178 1.260 4.955 1.00 94.12 168 GLY A C 1
ATOM 1361 O O . GLY A 1 168 ? -7.288 1.030 4.491 1.00 94.12 168 GLY A O 1
ATOM 1362 N N . CYS A 1 169 ? -5.348 2.149 4.411 1.00 93.88 169 CYS A N 1
ATOM 1363 C CA . CYS A 1 169 ? -5.694 2.985 3.249 1.00 93.88 169 CYS A CA 1
ATOM 1364 C C . CYS A 1 169 ? -4.459 3.281 2.375 1.00 93.88 169 CYS A C 1
ATOM 1366 O O . CYS A 1 169 ? -3.377 2.740 2.615 1.00 93.88 169 CYS A O 1
ATOM 1368 N N . THR A 1 170 ? -4.586 4.135 1.356 1.00 90.62 170 THR A N 1
ATOM 1369 C CA . THR A 1 170 ? -3.413 4.678 0.642 1.00 90.62 170 THR A CA 1
ATOM 1370 C C . THR A 1 170 ? -2.959 6.012 1.220 1.00 90.62 170 THR A C 1
ATOM 1372 O O . THR A 1 170 ? -3.764 6.762 1.772 1.00 90.62 170 THR A O 1
ATOM 1375 N N . SER A 1 171 ? -1.683 6.364 1.030 1.00 88.19 171 SER A N 1
ATOM 1376 C CA . SER A 1 171 ? -1.199 7.713 1.360 1.00 88.19 171 SER A CA 1
ATOM 1377 C C . SER A 1 171 ? -1.911 8.785 0.515 1.00 88.19 171 SER A C 1
ATOM 1379 O O . SER A 1 171 ? -2.026 9.925 0.943 1.00 88.19 171 SER A O 1
ATOM 1381 N N . GLY A 1 172 ? -2.433 8.438 -0.670 1.00 88.19 172 GLY A N 1
ATOM 1382 C CA . GLY A 1 172 ? -3.302 9.310 -1.468 1.00 88.19 172 GLY A CA 1
ATOM 1383 C C . GLY A 1 172 ? -4.595 9.684 -0.738 1.00 88.19 172 GLY A C 1
ATOM 1384 O O . GLY A 1 172 ? -4.868 10.867 -0.573 1.00 88.19 172 GLY A O 1
ATOM 1385 N N . MET A 1 173 ? -5.334 8.690 -0.241 1.00 90.50 173 MET A N 1
ATOM 1386 C CA . MET A 1 173 ? -6.583 8.901 0.506 1.00 90.50 173 MET A CA 1
ATOM 1387 C C . MET A 1 173 ? -6.362 9.619 1.834 1.00 90.50 173 MET A C 1
ATOM 1389 O O . MET A 1 173 ? -7.104 10.534 2.173 1.00 90.50 173 MET A O 1
ATOM 1393 N N . PHE A 1 174 ? -5.329 9.235 2.591 1.00 91.69 174 PHE A N 1
ATOM 1394 C CA . PHE A 1 174 ? -5.086 9.853 3.896 1.00 91.69 174 PHE A CA 1
ATOM 1395 C C . PHE A 1 174 ? -4.740 11.349 3.767 1.00 91.69 174 PHE A C 1
ATOM 1397 O O . PHE A 1 174 ? -5.141 12.147 4.606 1.00 91.69 174 PHE A O 1
ATOM 1404 N N . ARG A 1 175 ? -4.084 11.753 2.669 1.00 90.75 175 ARG A N 1
ATOM 1405 C CA . ARG A 1 175 ? -3.825 13.168 2.338 1.00 90.75 175 ARG A CA 1
ATOM 1406 C C . ARG A 1 175 ? -5.063 13.980 1.964 1.00 90.75 175 ARG A C 1
ATOM 1408 O O . ARG A 1 175 ? -4.982 15.201 1.943 1.00 90.75 175 ARG A O 1
ATOM 1415 N N . GLN A 1 176 ? -6.189 13.337 1.655 1.00 91.38 176 GLN A N 1
ATOM 1416 C CA . GLN A 1 176 ? -7.454 14.036 1.406 1.00 91.38 176 GLN A CA 1
ATOM 1417 C C . GLN A 1 176 ? -8.178 14.413 2.706 1.00 91.38 176 GLN A C 1
ATOM 1419 O O . GLN A 1 176 ? -9.190 15.108 2.639 1.00 91.38 176 GLN A O 1
ATOM 1424 N N . ILE A 1 177 ? -7.704 13.954 3.874 1.00 95.69 177 ILE A N 1
ATOM 1425 C CA . ILE A 1 177 ? -8.213 14.386 5.180 1.00 95.69 177 ILE A CA 1
ATOM 1426 C C . ILE A 1 177 ? -7.640 15.782 5.473 1.00 95.69 177 ILE A C 1
ATOM 1428 O O . ILE A 1 177 ? -6.417 15.910 5.560 1.00 95.69 177 ILE A O 1
ATOM 1432 N N . PRO A 1 178 ? -8.477 16.828 5.623 1.00 95.81 178 PRO A N 1
ATOM 1433 C CA . PRO A 1 178 ? -7.995 18.165 5.958 1.00 95.81 178 PRO A CA 1
ATOM 1434 C C . PRO A 1 178 ? -7.241 18.169 7.291 1.00 95.81 178 PRO A C 1
ATOM 1436 O O . PRO A 1 178 ? -7.647 17.482 8.228 1.00 95.81 178 PRO A O 1
ATOM 1439 N N . GLU A 1 179 ? -6.193 18.988 7.413 1.00 96.19 179 GLU A N 1
ATOM 1440 C CA . GLU A 1 179 ? -5.414 19.092 8.656 1.00 96.19 179 GLU A CA 1
ATOM 1441 C C . GLU A 1 179 ? -6.303 19.440 9.858 1.00 96.19 179 GLU A C 1
ATOM 1443 O O . GLU A 1 179 ? -6.241 18.745 10.867 1.00 96.19 179 GLU A O 1
ATOM 1448 N N . ALA A 1 180 ? -7.236 20.385 9.703 1.00 97.50 180 ALA A N 1
ATOM 1449 C CA . ALA A 1 180 ? -8.224 20.720 10.730 1.00 97.50 180 ALA A CA 1
ATOM 1450 C C . ALA A 1 180 ? -9.047 19.502 11.209 1.00 97.50 180 ALA A C 1
ATOM 1452 O O . ALA A 1 180 ? -9.297 19.363 12.400 1.00 97.50 180 ALA A O 1
ATOM 1453 N N . MET A 1 181 ? -9.408 18.564 10.321 1.00 97.81 181 MET A N 1
ATOM 1454 C CA . MET A 1 181 ? -10.117 17.334 10.717 1.00 97.81 181 MET A CA 1
ATOM 1455 C C . MET A 1 181 ? -9.208 16.375 11.505 1.00 97.81 181 MET A C 1
ATOM 1457 O O . MET A 1 181 ? -9.669 15.718 12.439 1.00 97.81 181 MET A O 1
ATOM 1461 N N . LEU A 1 182 ? -7.916 16.296 11.162 1.00 97.50 182 LEU A N 1
ATOM 1462 C CA . LEU A 1 182 ? -6.936 15.533 11.947 1.00 97.50 182 LEU A CA 1
ATOM 1463 C C . LEU A 1 182 ? -6.713 16.158 13.331 1.00 97.50 182 LEU A C 1
ATOM 1465 O O . LEU A 1 182 ? -6.515 15.419 14.293 1.00 97.50 182 LEU A O 1
ATOM 1469 N N . GLU A 1 183 ? -6.769 17.487 13.444 1.00 97.94 183 GLU A N 1
ATOM 1470 C CA . GLU A 1 183 ? -6.680 18.217 14.714 1.00 97.94 183 GLU A CA 1
ATOM 1471 C C . GLU A 1 183 ? -7.908 17.970 15.596 1.00 97.94 183 GLU A C 1
ATOM 1473 O O . GLU A 1 183 ? -7.763 17.448 16.708 1.00 97.94 183 GLU A O 1
ATOM 1478 N N . THR A 1 184 ? -9.108 18.261 15.074 1.00 98.38 184 THR A N 1
ATOM 1479 C CA . THR A 1 184 ? -10.398 18.075 15.764 1.00 98.38 184 THR A CA 1
ATOM 1480 C C . THR A 1 184 ? -10.583 16.645 16.270 1.00 98.38 184 THR A C 1
ATOM 1482 O O . THR A 1 184 ? -11.101 16.445 17.366 1.00 98.38 184 THR A O 1
ATOM 1485 N N . HIS A 1 185 ? -10.115 15.644 15.519 1.00 98.31 185 HIS A N 1
ATOM 1486 C CA . HIS A 1 185 ? -10.239 14.229 15.886 1.00 98.31 185 HIS A CA 1
ATOM 1487 C C . HIS A 1 185 ? -8.909 13.587 16.325 1.00 98.31 185 HIS A C 1
ATOM 1489 O O . HIS A 1 185 ? -8.764 12.362 16.292 1.00 98.31 185 HIS A O 1
ATOM 1495 N N . SER A 1 186 ? -7.927 14.385 16.765 1.00 97.69 186 SER A N 1
ATOM 1496 C CA . SER A 1 186 ? -6.576 13.885 17.075 1.00 97.69 186 SER A CA 1
ATOM 1497 C C . SER A 1 186 ? -6.540 12.835 18.194 1.00 97.69 186 SER A C 1
ATOM 1499 O O . SER A 1 186 ? -5.732 11.911 18.118 1.00 97.69 186 SER A O 1
ATOM 1501 N N . GLU A 1 187 ? -7.423 12.922 19.198 1.00 97.50 187 GLU A N 1
ATOM 1502 C CA . GLU A 1 187 ? -7.563 11.901 20.254 1.00 97.50 187 GLU A CA 1
ATOM 1503 C C . GLU A 1 187 ? -8.014 10.550 19.684 1.00 97.50 187 GLU A C 1
ATOM 1505 O O . GLU A 1 187 ? -7.411 9.515 19.972 1.00 97.50 187 GLU A O 1
ATOM 1510 N N . PHE A 1 188 ? -9.015 10.555 18.797 1.00 97.62 188 PHE A N 1
ATOM 1511 C CA . PHE A 1 188 ? -9.464 9.347 18.109 1.00 97.62 188 PHE A CA 1
ATOM 1512 C C . PHE A 1 188 ? -8.320 8.726 17.295 1.00 97.62 188 PHE A C 1
ATOM 1514 O O . PHE A 1 188 ? -8.025 7.540 17.455 1.00 97.62 188 PHE A O 1
ATOM 1521 N N . PHE A 1 189 ? -7.603 9.525 16.497 1.00 97.00 189 PHE A N 1
ATOM 1522 C CA . PHE A 1 189 ? -6.464 9.032 15.716 1.00 97.00 189 PHE A CA 1
ATOM 1523 C C . PHE A 1 189 ? -5.301 8.527 16.588 1.00 97.00 189 PHE A C 1
ATOM 1525 O O . PHE A 1 189 ? -4.627 7.568 16.206 1.00 97.00 189 PHE A O 1
ATOM 1532 N N . ARG A 1 190 ? -5.082 9.114 17.772 1.00 95.38 190 ARG A N 1
ATOM 1533 C CA . ARG A 1 190 ? -4.114 8.626 18.771 1.00 95.38 190 ARG A CA 1
ATOM 1534 C C . ARG A 1 190 ? -4.553 7.331 19.457 1.00 95.38 190 ARG A C 1
ATOM 1536 O O . ARG A 1 190 ? -3.684 6.527 19.793 1.00 95.38 190 ARG A O 1
ATOM 1543 N N . SER A 1 191 ? -5.860 7.104 19.603 1.00 94.38 191 SER A N 1
ATOM 1544 C CA . SER A 1 191 ? -6.431 5.864 20.151 1.00 94.38 191 SER A CA 1
ATOM 1545 C C . SER A 1 191 ? -6.345 4.662 19.199 1.00 94.38 191 SER A C 1
ATOM 1547 O O . SER A 1 191 ? -6.540 3.528 19.634 1.00 94.38 191 SER A O 1
ATOM 1549 N N . LEU A 1 192 ? -6.040 4.863 17.911 1.00 93.88 192 LEU A N 1
ATOM 1550 C CA . LEU A 1 192 ? -5.926 3.758 16.959 1.00 93.88 192 LEU A CA 1
ATOM 1551 C C . LEU A 1 192 ? -4.808 2.790 17.365 1.00 93.88 192 LEU A C 1
ATOM 1553 O O . LEU A 1 192 ? -3.640 3.165 17.488 1.00 93.88 192 LEU A O 1
ATOM 1557 N N . LEU A 1 193 ? -5.156 1.507 17.456 1.00 89.62 193 LEU A N 1
ATOM 1558 C CA . LEU A 1 193 ? -4.200 0.411 17.584 1.00 89.62 193 LEU A CA 1
ATOM 1559 C C . LEU A 1 193 ? -3.258 0.367 16.381 1.00 89.62 193 LEU A C 1
ATOM 1561 O O . LEU A 1 193 ? -2.065 0.087 16.520 1.00 89.62 193 LEU A O 1
ATOM 1565 N N . SER A 1 194 ? -3.792 0.628 15.180 1.00 89.31 194 SER A N 1
ATOM 1566 C CA . SER A 1 194 ? -2.945 0.723 13.999 1.00 89.31 194 SER A CA 1
ATOM 1567 C C . SER A 1 194 ? -3.447 1.633 12.886 1.00 89.31 194 SER A C 1
ATOM 1569 O O . SER A 1 194 ? -4.450 1.342 12.243 1.00 89.31 194 SER A O 1
ATOM 1571 N N . LEU A 1 195 ? -2.658 2.654 12.552 1.00 93.19 195 LEU A N 1
ATOM 1572 C CA . LEU A 1 195 ? -2.763 3.378 11.287 1.00 93.19 195 LEU A CA 1
ATOM 1573 C C . LEU A 1 195 ? -1.683 2.875 10.318 1.00 93.19 195 LEU A C 1
ATOM 1575 O O . LEU A 1 195 ? -0.487 2.869 10.629 1.00 93.19 195 LEU A O 1
ATOM 1579 N N . SER A 1 196 ? -2.105 2.422 9.137 1.00 90.88 196 SER A N 1
ATOM 1580 C CA . SER A 1 196 ? -1.207 1.918 8.097 1.00 90.88 196 SER A CA 1
ATOM 1581 C C . SER A 1 196 ? -1.634 2.385 6.712 1.00 90.88 196 SER A C 1
ATOM 1583 O O . SER A 1 196 ? -2.798 2.243 6.339 1.00 90.88 196 SER A O 1
ATOM 1585 N N . PHE A 1 197 ? -0.681 2.904 5.943 1.00 89.62 197 PHE A N 1
ATOM 1586 C CA . PHE A 1 197 ? -0.920 3.348 4.574 1.00 89.62 197 PHE A CA 1
ATOM 1587 C C . PHE A 1 197 ? 0.319 3.208 3.684 1.00 89.62 197 PHE A C 1
ATOM 1589 O O . PHE A 1 197 ? 1.445 3.022 4.157 1.00 89.62 197 PHE A O 1
ATOM 1596 N N . GLY A 1 198 ? 0.099 3.245 2.374 1.00 87.94 198 GLY A N 1
ATOM 1597 C CA . GLY A 1 198 ? 1.140 3.089 1.362 1.00 87.94 198 GLY A CA 1
ATOM 1598 C C . GLY A 1 198 ? 0.603 3.330 -0.046 1.00 87.94 198 GLY A C 1
ATOM 1599 O O . GLY A 1 198 ? -0.392 4.029 -0.225 1.00 87.94 198 GLY A O 1
ATOM 1600 N N . GLY A 1 199 ? 1.265 2.761 -1.054 1.00 82.31 199 GLY A N 1
ATOM 1601 C CA . GLY A 1 199 ? 0.863 2.880 -2.464 1.00 82.31 199 GLY A CA 1
ATOM 1602 C C . GLY A 1 199 ? 1.216 4.218 -3.129 1.00 82.31 199 GLY A C 1
ATOM 1603 O O . GLY A 1 199 ? 1.236 4.298 -4.349 1.00 82.31 199 GLY A O 1
ATOM 1604 N N . SER A 1 200 ? 1.568 5.251 -2.359 1.00 82.38 200 SER A N 1
ATOM 1605 C CA . SER A 1 200 ? 2.191 6.472 -2.877 1.00 82.38 200 SER A CA 1
ATOM 1606 C C . SER A 1 200 ? 3.205 7.050 -1.891 1.00 82.38 200 SER A C 1
ATOM 1608 O O . SER A 1 200 ? 3.194 6.721 -0.698 1.00 82.38 200 SER A O 1
ATOM 1610 N N . ALA A 1 201 ? 4.044 7.964 -2.383 1.00 79.00 201 ALA A N 1
ATOM 1611 C CA . ALA A 1 201 ? 4.918 8.778 -1.548 1.00 79.00 201 ALA A CA 1
ATOM 1612 C C . ALA A 1 201 ? 4.137 9.526 -0.448 1.00 79.00 201 ALA A C 1
ATOM 1614 O O . ALA A 1 201 ? 2.935 9.782 -0.570 1.00 79.00 201 ALA A O 1
ATOM 1615 N N . MET A 1 202 ? 4.863 9.859 0.618 1.00 82.50 202 MET A N 1
ATOM 1616 C CA . MET A 1 202 ? 4.430 10.736 1.704 1.00 82.50 202 MET A CA 1
ATOM 1617 C C . MET A 1 202 ? 5.095 12.087 1.482 1.00 82.50 202 MET A C 1
ATOM 1619 O O . MET A 1 202 ? 6.305 12.108 1.255 1.00 82.50 202 MET A O 1
ATOM 1623 N N . ASP A 1 203 ? 4.347 13.181 1.556 1.00 84.38 203 ASP A N 1
ATOM 1624 C CA . ASP A 1 203 ? 4.938 14.518 1.594 1.00 84.38 203 ASP A CA 1
ATOM 1625 C C . ASP A 1 203 ? 5.339 14.927 3.019 1.00 84.38 203 ASP A C 1
ATOM 1627 O O . ASP A 1 203 ? 4.957 14.315 4.021 1.00 84.38 203 ASP A O 1
ATOM 1631 N N . VAL A 1 204 ? 6.178 15.961 3.086 1.00 85.88 204 VAL A N 1
ATOM 1632 C CA . VAL A 1 204 ? 6.727 16.491 4.339 1.00 85.88 204 VAL A CA 1
ATOM 1633 C C . VAL A 1 204 ? 5.620 17.075 5.219 1.00 85.88 204 VAL A C 1
ATOM 1635 O O . VAL A 1 204 ? 5.652 16.869 6.429 1.00 85.88 204 VAL A O 1
ATOM 1638 N N . ALA A 1 205 ? 4.624 17.738 4.620 1.00 88.62 205 ALA A N 1
ATOM 1639 C CA . ALA A 1 205 ? 3.531 18.386 5.341 1.00 88.62 205 ALA A CA 1
ATOM 1640 C C . ALA A 1 205 ? 2.717 17.370 6.153 1.00 88.62 205 ALA A C 1
ATOM 1642 O O . ALA A 1 205 ? 2.692 17.464 7.378 1.00 88.62 205 ALA A O 1
ATOM 1643 N N . LEU A 1 206 ? 2.164 16.331 5.512 1.00 89.25 206 LEU A N 1
ATOM 1644 C CA . LEU A 1 206 ? 1.405 15.303 6.231 1.00 89.25 206 LEU A CA 1
ATOM 1645 C C . LEU A 1 206 ? 2.269 14.558 7.263 1.00 89.25 206 LEU A C 1
ATOM 1647 O O . LEU A 1 206 ? 1.782 14.201 8.337 1.00 89.25 206 LEU A O 1
ATOM 1651 N N . SER A 1 207 ? 3.554 14.322 6.968 1.00 90.69 207 SER A N 1
ATOM 1652 C CA . SER A 1 207 ? 4.470 13.722 7.946 1.00 90.69 207 SER A CA 1
ATOM 1653 C C . SER A 1 207 ? 4.600 14.584 9.205 1.00 90.69 207 SER A C 1
ATOM 1655 O O . SER A 1 207 ? 4.506 14.051 10.310 1.00 90.69 207 SER A O 1
ATOM 1657 N N . HIS A 1 208 ? 4.785 15.894 9.034 1.00 94.00 208 HIS A N 1
ATOM 1658 C CA . HIS A 1 208 ? 4.910 16.855 10.126 1.00 94.00 208 HIS A CA 1
ATOM 1659 C C . HIS A 1 208 ? 3.597 17.013 10.907 1.00 94.00 208 HIS A C 1
ATOM 1661 O O . HIS A 1 208 ? 3.617 16.989 12.134 1.00 94.00 208 HIS A O 1
ATOM 1667 N N . THR A 1 209 ? 2.442 17.079 10.235 1.00 95.56 209 THR A N 1
ATOM 1668 C CA . THR A 1 209 ? 1.119 17.092 10.887 1.00 95.56 209 THR A CA 1
ATOM 1669 C C . THR A 1 209 ? 0.918 15.864 11.779 1.00 95.56 209 THR A C 1
ATOM 1671 O O . THR A 1 209 ? 0.535 15.996 12.940 1.00 95.56 209 THR A O 1
ATOM 1674 N N . LEU A 1 210 ? 1.229 14.661 11.284 1.00 95.12 210 LEU A N 1
ATOM 1675 C CA . LEU A 1 210 ? 1.094 13.423 12.063 1.00 95.12 210 LEU A CA 1
ATOM 1676 C C . LEU A 1 210 ? 2.044 13.370 13.269 1.00 95.12 210 LEU A C 1
ATOM 1678 O O . LEU A 1 210 ? 1.660 12.869 14.326 1.00 95.12 210 LEU A O 1
ATOM 1682 N N . GLU A 1 211 ? 3.264 13.887 13.126 1.00 95.50 211 GLU A N 1
ATOM 1683 C CA . GLU A 1 211 ? 4.241 14.003 14.212 1.00 95.50 211 GLU A CA 1
ATOM 1684 C C . GLU A 1 211 ? 3.801 15.020 15.275 1.00 95.50 211 GLU A C 1
ATOM 1686 O O . GLU A 1 211 ? 3.713 14.674 16.456 1.00 95.50 211 GLU A O 1
ATOM 1691 N N . ARG A 1 212 ? 3.420 16.232 14.851 1.00 97.19 212 ARG A N 1
ATOM 1692 C CA . ARG A 1 212 ? 2.900 17.320 15.696 1.00 97.19 212 ARG A CA 1
ATOM 1693 C C . ARG A 1 212 ? 1.684 16.886 16.514 1.00 97.19 212 ARG A C 1
ATOM 1695 O O . ARG A 1 212 ? 1.625 17.140 17.715 1.00 97.19 212 ARG A O 1
ATOM 1702 N N . LEU A 1 213 ? 0.744 16.177 15.885 1.00 96.69 213 LEU A N 1
ATOM 1703 C CA . LEU A 1 213 ? -0.458 15.636 16.532 1.00 96.69 213 LEU A CA 1
ATOM 1704 C C . LEU A 1 213 ? -0.213 14.310 17.274 1.00 96.69 213 LEU A C 1
ATOM 1706 O O . LEU A 1 213 ? -1.146 13.738 17.842 1.00 96.69 213 LEU A O 1
ATOM 1710 N N . LYS A 1 214 ? 1.035 13.815 17.286 1.00 95.31 214 LYS A N 1
ATOM 1711 C CA . LYS A 1 214 ? 1.478 12.561 17.923 1.00 95.31 214 LYS A CA 1
ATOM 1712 C C . LYS A 1 214 ? 0.679 11.325 17.472 1.00 95.31 214 LYS A C 1
ATOM 1714 O O . LYS A 1 214 ? 0.594 10.334 18.205 1.00 95.31 214 LYS A O 1
ATOM 1719 N N . ILE A 1 215 ? 0.113 11.363 16.263 1.00 94.06 215 ILE A N 1
ATOM 1720 C CA . ILE A 1 215 ? -0.702 10.287 15.692 1.00 94.06 215 ILE A CA 1
ATOM 1721 C C . ILE A 1 215 ? 0.219 9.112 15.304 1.00 94.06 215 ILE A C 1
ATOM 1723 O O . ILE A 1 215 ? 1.146 9.283 14.503 1.00 94.06 215 ILE A O 1
ATOM 1727 N N . PRO A 1 216 ? -0.001 7.898 15.846 1.00 86.56 216 PRO A N 1
ATOM 1728 C CA . PRO A 1 216 ? 0.845 6.747 15.556 1.00 86.56 216 PRO A CA 1
ATOM 1729 C C . PRO A 1 216 ? 0.609 6.169 14.165 1.00 86.56 216 PRO A C 1
ATOM 1731 O O . PRO A 1 216 ? -0.330 5.402 13.959 1.00 86.56 216 PRO A O 1
ATOM 1734 N N . VAL A 1 217 ? 1.539 6.390 13.237 1.00 84.50 217 VAL A N 1
ATOM 1735 C CA . VAL A 1 217 ? 1.626 5.544 12.040 1.00 84.50 217 VAL A CA 1
ATOM 1736 C C . VAL A 1 217 ? 2.389 4.275 12.410 1.00 84.50 217 VAL A C 1
ATOM 1738 O O . VAL A 1 217 ? 3.607 4.290 12.580 1.00 84.50 217 VAL A O 1
ATOM 1741 N N . THR A 1 218 ? 1.686 3.149 12.526 1.00 78.94 218 THR A N 1
ATOM 1742 C CA . THR A 1 218 ? 2.314 1.856 12.848 1.00 78.94 218 THR A CA 1
ATOM 1743 C C . THR A 1 218 ? 3.264 1.423 11.742 1.00 78.94 218 THR A C 1
ATOM 1745 O O . THR A 1 218 ? 4.353 0.922 12.018 1.00 78.94 218 THR A O 1
ATOM 1748 N N . VAL A 1 219 ? 2.823 1.565 10.485 1.00 77.38 219 VAL A N 1
ATOM 1749 C CA . VAL A 1 219 ? 3.631 1.255 9.303 1.00 77.38 219 VAL A CA 1
ATOM 1750 C C . VAL A 1 219 ? 3.177 2.084 8.096 1.00 77.38 219 VAL A C 1
ATOM 1752 O O . VAL A 1 219 ? 2.128 1.788 7.516 1.00 77.38 219 VAL A O 1
ATOM 1755 N N . LYS A 1 220 ? 4.006 3.032 7.645 1.00 76.50 220 LYS A N 1
ATOM 1756 C CA . LYS A 1 220 ? 3.997 3.469 6.236 1.00 76.50 220 LYS A CA 1
ATOM 1757 C C . LYS A 1 220 ? 4.745 2.420 5.418 1.00 76.50 220 LYS A C 1
ATOM 1759 O O . LYS A 1 220 ? 5.809 1.986 5.858 1.00 76.50 220 LYS A O 1
ATOM 1764 N N . ARG A 1 221 ? 4.231 2.015 4.254 1.00 80.50 221 ARG A N 1
ATOM 1765 C CA . ARG A 1 221 ? 4.837 0.960 3.414 1.00 80.50 221 ARG A CA 1
ATOM 1766 C C . ARG A 1 221 ? 5.103 1.450 1.993 1.00 80.50 221 ARG A C 1
ATOM 1768 O O . ARG A 1 221 ? 4.204 2.015 1.372 1.00 80.50 221 ARG A O 1
ATOM 1775 N N . ILE A 1 222 ? 6.291 1.153 1.462 1.00 79.31 222 ILE A N 1
ATOM 1776 C CA . ILE A 1 222 ? 6.473 1.009 0.011 1.00 79.31 222 ILE A CA 1
ATOM 1777 C C . ILE A 1 222 ? 6.335 -0.470 -0.339 1.00 79.31 222 ILE A C 1
ATOM 1779 O O . ILE A 1 222 ? 6.879 -1.358 0.328 1.00 79.31 222 ILE A O 1
ATOM 1783 N N . TRP A 1 223 ? 5.546 -0.697 -1.377 1.00 79.19 223 TRP A N 1
ATOM 1784 C CA . TRP A 1 223 ? 5.081 -1.978 -1.873 1.00 79.19 223 TRP A CA 1
ATOM 1785 C C . TRP A 1 223 ? 5.069 -1.897 -3.401 1.00 79.19 223 TRP A C 1
ATOM 1787 O O . TRP A 1 223 ? 4.681 -0.855 -3.933 1.00 79.19 223 TRP A O 1
ATOM 1797 N N . SER A 1 224 ? 5.418 -2.986 -4.083 1.00 79.00 224 SER A N 1
ATOM 1798 C CA . SER A 1 224 ? 4.976 -3.236 -5.461 1.00 79.00 224 SER A CA 1
ATOM 1799 C C . SER A 1 224 ? 4.139 -4.513 -5.483 1.00 79.00 224 SER A C 1
ATOM 1801 O O . SER A 1 224 ? 4.219 -5.327 -4.558 1.00 79.00 224 SER A O 1
ATOM 1803 N N . SER A 1 225 ? 3.314 -4.689 -6.510 1.00 78.31 225 SER A N 1
ATOM 1804 C CA . SER A 1 225 ? 2.426 -5.851 -6.593 1.00 78.31 225 SER A CA 1
ATOM 1805 C C . SER A 1 225 ? 3.192 -7.162 -6.810 1.00 78.31 225 SER A C 1
ATOM 1807 O O . SER A 1 225 ? 2.747 -8.208 -6.359 1.00 78.31 225 SER A O 1
ATOM 1809 N N . GLU A 1 226 ? 4.369 -7.082 -7.421 1.00 76.81 226 GLU A N 1
ATOM 1810 C CA . GLU A 1 226 ? 5.285 -8.176 -7.755 1.00 76.81 226 GLU A CA 1
ATOM 1811 C C . GLU A 1 226 ? 6.226 -8.517 -6.584 1.00 76.81 226 GLU A C 1
ATOM 1813 O O . GLU A 1 226 ? 6.547 -9.676 -6.326 1.00 76.81 226 GLU A O 1
ATOM 1818 N N . LEU A 1 227 ? 6.685 -7.496 -5.850 1.00 76.44 227 LEU A N 1
ATOM 1819 C CA . LEU A 1 227 ? 7.692 -7.626 -4.788 1.00 76.44 227 LEU A CA 1
ATOM 1820 C C . LEU A 1 227 ? 7.076 -7.689 -3.385 1.00 76.44 227 LEU A C 1
ATOM 1822 O O . LEU A 1 227 ? 7.745 -8.044 -2.409 1.00 76.44 227 LEU A O 1
ATOM 1826 N N . GLY A 1 228 ? 5.798 -7.336 -3.261 1.00 78.81 228 GLY A N 1
ATOM 1827 C CA . GLY A 1 228 ? 5.120 -7.103 -1.996 1.00 78.81 228 GLY A CA 1
ATOM 1828 C C . GLY A 1 228 ? 5.718 -5.911 -1.241 1.00 78.81 228 GLY A C 1
ATOM 1829 O O . GLY A 1 228 ? 6.269 -4.987 -1.827 1.00 78.81 228 GLY A O 1
ATOM 1830 N N . ASN A 1 229 ? 5.640 -5.925 0.095 1.00 79.88 229 ASN A N 1
ATOM 1831 C CA . ASN A 1 229 ? 6.254 -4.877 0.927 1.00 79.88 229 ASN A CA 1
ATOM 1832 C C . ASN A 1 229 ? 7.791 -4.956 0.863 1.00 79.88 229 ASN A C 1
ATOM 1834 O O . ASN A 1 229 ? 8.330 -6.052 1.050 1.00 79.88 229 ASN A O 1
ATOM 1838 N N . ILE A 1 230 ? 8.457 -3.811 0.668 1.00 81.50 230 ILE A N 1
ATOM 1839 C CA . ILE A 1 230 ? 9.924 -3.680 0.542 1.00 81.50 230 ILE A CA 1
ATOM 1840 C C . ILE A 1 230 ? 10.478 -2.787 1.661 1.00 81.50 230 ILE A C 1
ATOM 1842 O O . ILE A 1 230 ? 11.322 -3.216 2.448 1.00 81.50 230 ILE A O 1
ATOM 1846 N N . LEU A 1 231 ? 9.964 -1.556 1.762 1.00 85.25 231 LEU A N 1
ATOM 1847 C CA . LEU A 1 231 ? 10.405 -0.562 2.741 1.00 85.25 231 LEU A CA 1
ATOM 1848 C C . LEU A 1 231 ? 9.286 -0.174 3.706 1.00 85.25 231 LEU A C 1
ATOM 1850 O O . LEU A 1 231 ? 8.104 -0.179 3.346 1.00 85.25 231 LEU A O 1
ATOM 1854 N N . ILE A 1 232 ? 9.674 0.237 4.912 1.00 88.69 232 ILE A N 1
ATOM 1855 C CA . ILE A 1 232 ? 8.766 0.707 5.956 1.00 88.69 232 ILE A CA 1
ATOM 1856 C C . ILE A 1 232 ? 9.281 1.946 6.704 1.00 88.69 232 ILE A C 1
ATOM 1858 O O . ILE A 1 232 ? 10.483 2.100 6.915 1.00 88.69 232 ILE A O 1
ATOM 1862 N N . ALA A 1 233 ? 8.354 2.777 7.188 1.00 87.94 233 ALA A N 1
ATOM 1863 C CA . ALA A 1 233 ? 8.596 3.720 8.285 1.00 87.94 233 ALA A CA 1
ATOM 1864 C C . ALA A 1 233 ? 7.687 3.362 9.469 1.00 87.94 233 ALA A C 1
ATOM 1866 O O . ALA A 1 233 ? 6.509 3.051 9.272 1.00 87.94 233 ALA A O 1
ATOM 1867 N N . ARG A 1 234 ? 8.239 3.396 10.689 1.00 86.19 234 ARG A N 1
ATOM 1868 C CA . ARG A 1 234 ? 7.529 3.139 11.965 1.00 86.19 234 ARG A CA 1
ATOM 1869 C C . ARG A 1 234 ? 7.592 4.318 12.948 1.00 86.19 234 ARG A C 1
ATOM 1871 O O . ARG A 1 234 ? 7.065 4.224 14.052 1.00 86.19 234 ARG A O 1
ATOM 1878 N N . LYS A 1 235 ? 8.311 5.378 12.583 1.00 87.44 235 LYS A N 1
ATOM 1879 C CA . LYS A 1 235 ? 8.535 6.603 13.355 1.00 87.44 235 LYS A CA 1
ATOM 1880 C C . LYS A 1 235 ? 8.611 7.771 12.374 1.00 87.44 235 LYS A C 1
ATOM 1882 O O . LYS A 1 235 ? 8.855 7.543 11.188 1.00 87.44 235 LYS A O 1
ATOM 1887 N N . ALA A 1 236 ? 8.392 8.976 12.882 1.00 86.69 236 ALA A N 1
ATOM 1888 C CA . ALA A 1 236 ? 8.653 10.194 12.140 1.00 86.69 236 ALA A CA 1
ATOM 1889 C C . ALA A 1 236 ? 10.180 10.424 11.966 1.00 86.69 236 ALA A C 1
ATOM 1891 O O . ALA A 1 236 ? 10.955 9.885 12.764 1.00 86.69 236 ALA A O 1
ATOM 1892 N N . PRO A 1 237 ? 10.606 11.169 10.928 1.00 87.81 237 PRO A N 1
ATOM 1893 C CA . PRO A 1 237 ? 9.773 11.650 9.830 1.00 87.81 237 PRO A CA 1
ATOM 1894 C C . PRO A 1 237 ? 9.383 10.483 8.911 1.00 87.81 237 PRO A C 1
ATOM 1896 O O . PRO A 1 237 ? 10.210 9.694 8.457 1.00 87.81 237 PRO A O 1
ATOM 1899 N N . TYR A 1 238 ? 8.092 10.365 8.601 1.00 86.44 238 TYR A N 1
ATOM 1900 C CA . TYR A 1 238 ? 7.564 9.260 7.800 1.00 86.44 238 TYR A CA 1
ATOM 1901 C C . TYR A 1 238 ? 7.962 9.363 6.320 1.00 86.44 238 TYR A C 1
ATOM 1903 O O . TYR A 1 238 ? 7.595 8.505 5.519 1.00 86.44 238 TYR A O 1
ATOM 1911 N N . THR A 1 239 ? 8.691 10.400 5.913 1.00 83.56 239 THR A N 1
ATOM 1912 C CA . THR A 1 239 ? 9.366 10.484 4.613 1.00 83.56 239 THR A CA 1
ATOM 1913 C C . THR A 1 239 ? 10.513 9.477 4.515 1.00 83.56 239 THR A C 1
ATOM 1915 O O . THR A 1 239 ? 10.619 8.811 3.483 1.00 83.56 239 THR A O 1
ATOM 1918 N N . HIS A 1 240 ? 11.287 9.282 5.589 1.00 86.06 240 HIS A N 1
ATOM 1919 C CA . HIS A 1 240 ? 12.412 8.344 5.646 1.00 86.06 240 HIS A CA 1
ATOM 1920 C C . HIS A 1 240 ? 11.926 6.897 5.756 1.00 86.06 240 HIS A C 1
ATOM 1922 O O . HIS A 1 240 ? 11.040 6.566 6.543 1.00 86.06 240 HIS A O 1
ATOM 1928 N N . LEU A 1 241 ? 12.496 6.015 4.940 1.00 85.38 241 LEU A N 1
ATOM 1929 C CA . LEU A 1 241 ? 12.057 4.631 4.794 1.00 85.38 241 LEU A CA 1
ATOM 1930 C C . LEU A 1 241 ? 13.234 3.672 4.972 1.00 85.38 241 LEU A C 1
ATOM 1932 O O . LEU A 1 241 ? 14.345 3.944 4.533 1.00 85.38 241 LEU A O 1
ATOM 1936 N N . THR A 1 242 ? 12.970 2.527 5.596 1.00 85.81 242 THR A N 1
ATOM 1937 C CA . THR A 1 242 ? 13.982 1.524 5.963 1.00 85.81 242 THR A CA 1
ATOM 1938 C C . THR A 1 242 ? 13.624 0.144 5.404 1.00 85.81 242 THR A C 1
ATOM 1940 O O . THR A 1 242 ? 12.433 -0.172 5.317 1.00 85.81 242 THR A O 1
ATOM 1943 N N . PRO A 1 243 ? 14.606 -0.705 5.041 1.00 84.44 243 PRO A N 1
ATOM 1944 C CA . PRO A 1 243 ? 14.361 -2.090 4.646 1.00 84.44 243 PRO A CA 1
ATOM 1945 C C . PRO A 1 243 ? 13.527 -2.887 5.659 1.00 84.44 243 PRO A C 1
ATOM 1947 O O . PRO A 1 243 ? 13.767 -2.862 6.871 1.00 84.44 243 PRO A O 1
ATOM 1950 N N . LEU A 1 244 ? 12.544 -3.639 5.161 1.00 81.69 244 LEU A N 1
ATOM 1951 C CA . LEU A 1 244 ? 11.710 -4.514 5.981 1.00 81.69 244 LEU A CA 1
ATOM 1952 C C . LEU A 1 244 ? 12.505 -5.748 6.450 1.00 81.69 244 LEU A C 1
ATOM 1954 O O . LEU A 1 244 ? 12.533 -6.759 5.760 1.00 81.69 244 LEU A O 1
ATOM 1958 N N . ARG A 1 245 ? 13.068 -5.691 7.667 1.00 75.00 245 ARG A N 1
ATOM 1959 C CA . ARG A 1 245 ? 13.911 -6.745 8.294 1.00 75.00 245 ARG A CA 1
ATOM 1960 C C . ARG A 1 245 ? 13.388 -8.193 8.244 1.00 75.00 245 ARG A C 1
ATOM 1962 O O . ARG A 1 245 ? 14.160 -9.112 8.458 1.00 75.00 245 ARG A O 1
ATOM 1969 N N . ALA A 1 246 ? 12.086 -8.402 8.040 1.00 67.44 246 ALA A N 1
ATOM 1970 C CA . ALA A 1 246 ? 11.457 -9.727 7.973 1.00 67.44 246 ALA A CA 1
ATOM 1971 C C . ALA A 1 246 ? 11.317 -10.265 6.528 1.00 67.44 246 ALA A C 1
ATOM 1973 O O . ALA A 1 246 ? 10.485 -11.132 6.252 1.00 67.44 246 ALA A O 1
ATOM 1974 N N . LYS A 1 247 ? 12.115 -9.714 5.612 1.00 70.81 247 LYS A N 1
ATOM 1975 C CA . LYS A 1 247 ? 12.551 -10.280 4.331 1.00 70.81 247 LYS A CA 1
ATOM 1976 C C . LYS A 1 247 ? 14.077 -10.100 4.261 1.00 70.81 247 LYS A C 1
ATOM 1978 O O . LYS A 1 247 ? 14.582 -9.200 4.941 1.00 70.81 247 LYS A O 1
ATOM 1983 N N . PRO A 1 248 ? 14.811 -10.874 3.442 1.00 77.50 248 PRO A N 1
ATOM 1984 C CA . PRO A 1 248 ? 16.170 -10.497 3.067 1.00 77.50 248 PRO A CA 1
ATOM 1985 C C . PRO A 1 248 ? 16.172 -9.047 2.559 1.00 77.50 248 PRO A C 1
ATOM 1987 O O . PRO A 1 248 ? 15.282 -8.686 1.778 1.00 77.50 248 PRO A O 1
ATOM 1990 N N . PRO A 1 249 ? 17.079 -8.184 3.045 1.00 77.38 249 PRO A N 1
ATOM 1991 C CA . PRO A 1 249 ? 17.092 -6.792 2.628 1.00 77.38 249 PRO A CA 1
ATOM 1992 C C . PRO A 1 249 ? 17.405 -6.703 1.125 1.00 77.38 249 PRO A C 1
ATOM 1994 O O . PRO A 1 249 ? 18.206 -7.499 0.631 1.00 77.38 249 PRO A O 1
ATOM 1997 N N . PRO A 1 250 ? 16.805 -5.749 0.387 1.00 83.12 250 PRO A N 1
ATOM 1998 C CA . PRO A 1 250 ? 17.306 -5.405 -0.938 1.00 83.12 250 PRO A CA 1
ATOM 1999 C C . PRO A 1 250 ? 18.771 -4.970 -0.830 1.00 83.12 250 PRO A C 1
ATOM 2001 O O . PRO A 1 250 ? 19.157 -4.342 0.163 1.00 83.12 250 PRO A O 1
ATOM 2004 N N . LEU A 1 251 ? 19.567 -5.248 -1.860 1.00 84.19 251 LEU A N 1
ATOM 2005 C CA . LEU A 1 251 ? 20.864 -4.598 -2.012 1.00 84.19 251 LEU A CA 1
ATOM 2006 C C . LEU A 1 251 ? 20.599 -3.109 -2.262 1.00 84.19 251 LEU A C 1
ATOM 2008 O O . LEU A 1 251 ? 19.720 -2.746 -3.048 1.00 84.19 251 LEU A O 1
ATOM 2012 N N . VAL A 1 252 ? 21.318 -2.246 -1.549 1.00 83.75 252 VAL A N 1
ATOM 2013 C CA . VAL A 1 252 ? 21.090 -0.798 -1.562 1.00 83.75 252 VAL A CA 1
ATOM 2014 C C . VAL A 1 252 ? 22.253 -0.137 -2.287 1.00 83.75 252 VAL A C 1
ATOM 2016 O O . VAL A 1 252 ? 23.340 -0.042 -1.719 1.00 83.75 252 VAL A O 1
ATOM 2019 N N . ARG A 1 253 ? 22.025 0.341 -3.515 1.00 85.00 253 ARG A N 1
ATOM 2020 C CA . ARG A 1 253 ? 23.014 1.127 -4.268 1.00 85.00 253 ARG A CA 1
ATOM 2021 C C . ARG A 1 253 ? 22.781 2.616 -3.980 1.00 85.00 253 ARG A C 1
ATOM 2023 O O . ARG A 1 253 ? 21.700 3.115 -4.299 1.00 85.00 253 ARG A O 1
ATOM 2030 N N . PRO A 1 254 ? 23.719 3.338 -3.341 1.00 85.69 254 PRO A N 1
ATOM 2031 C CA . PRO A 1 254 ? 23.599 4.784 -3.175 1.00 85.69 254 PRO A CA 1
ATOM 2032 C C . PRO A 1 254 ? 23.631 5.472 -4.541 1.00 85.69 254 PRO A C 1
ATOM 2034 O O . PRO A 1 254 ? 24.505 5.175 -5.347 1.00 85.69 254 PRO A O 1
ATOM 2037 N N . ILE A 1 255 ? 22.700 6.396 -4.786 1.00 87.31 255 ILE A N 1
ATOM 2038 C CA . ILE A 1 255 ? 22.690 7.257 -5.987 1.00 87.31 255 ILE A CA 1
ATOM 2039 C C . ILE A 1 255 ? 22.782 8.749 -5.625 1.00 87.31 255 ILE A C 1
ATOM 2041 O O . ILE A 1 255 ? 22.653 9.629 -6.473 1.00 87.31 255 ILE A O 1
ATOM 2045 N N . SER A 1 256 ? 22.995 9.055 -4.344 1.00 85.06 256 SER A N 1
ATOM 2046 C CA . SER A 1 256 ? 23.429 10.370 -3.889 1.00 85.06 256 SER A CA 1
ATOM 2047 C C . SER A 1 256 ? 24.228 10.279 -2.597 1.00 85.06 256 SER A C 1
ATOM 2049 O O . SER A 1 256 ? 24.041 9.358 -1.797 1.00 85.06 256 SER A O 1
ATOM 2051 N N . GLU A 1 257 ? 24.997 11.334 -2.344 1.00 90.56 257 GLU A N 1
ATOM 2052 C CA . GLU A 1 257 ? 25.477 11.672 -1.008 1.00 90.56 257 GLU A CA 1
ATOM 2053 C C . GLU A 1 257 ? 24.339 11.833 0.005 1.00 90.56 257 GLU A C 1
ATOM 2055 O O . GLU A 1 257 ? 23.164 12.009 -0.356 1.00 90.56 257 GLU A O 1
ATOM 2060 N N . TYR A 1 258 ? 24.716 11.780 1.281 1.00 89.62 258 TYR A N 1
ATOM 2061 C CA . TYR A 1 258 ? 23.830 12.080 2.398 1.00 89.62 258 TYR A CA 1
ATOM 2062 C C . TYR A 1 258 ? 23.455 13.566 2.432 1.00 89.62 258 TYR A C 1
ATOM 2064 O O . TYR A 1 258 ? 24.303 14.450 2.334 1.00 89.62 258 TYR A O 1
ATOM 2072 N N . GLY A 1 259 ? 22.161 13.836 2.589 1.00 85.31 259 GLY A N 1
ATOM 2073 C CA . GLY A 1 259 ? 21.637 15.158 2.898 1.00 85.31 259 GLY A CA 1
ATOM 2074 C C . GLY A 1 259 ? 21.808 15.519 4.381 1.00 85.31 259 GLY A C 1
ATOM 2075 O O . GLY A 1 259 ? 22.118 14.650 5.201 1.00 85.31 259 GLY A O 1
ATOM 2076 N N . PRO A 1 260 ? 21.550 16.786 4.760 1.00 87.31 260 PRO A N 1
ATOM 2077 C CA . PRO A 1 260 ? 21.695 17.260 6.142 1.00 87.31 260 PRO A CA 1
ATOM 2078 C C . PRO A 1 260 ? 20.817 16.530 7.171 1.00 87.31 260 PRO A C 1
ATOM 2080 O O . PRO A 1 260 ? 21.116 16.550 8.359 1.00 87.31 260 PRO A O 1
ATOM 2083 N N . ASP A 1 261 ? 19.737 15.884 6.726 1.00 81.62 261 ASP A N 1
ATOM 2084 C CA . ASP A 1 261 ? 18.821 15.088 7.551 1.00 81.62 261 ASP A CA 1
ATOM 2085 C C . ASP A 1 261 ? 19.228 13.603 7.667 1.00 81.62 261 ASP A C 1
ATOM 2087 O O . ASP A 1 261 ? 18.458 12.789 8.178 1.00 81.62 261 ASP A O 1
ATOM 2091 N N . GLY A 1 262 ? 20.407 13.229 7.155 1.00 85.38 262 GLY A N 1
ATOM 2092 C CA . GLY A 1 262 ? 20.888 11.846 7.110 1.00 85.38 262 GLY A CA 1
ATOM 2093 C C . GLY A 1 262 ? 20.180 10.963 6.076 1.00 85.38 262 GLY A C 1
ATOM 2094 O O . GLY A 1 262 ? 20.444 9.760 6.019 1.00 85.38 262 GLY A O 1
ATOM 2095 N N . SER A 1 263 ? 19.295 11.519 5.241 1.00 82.38 263 SER A N 1
ATOM 2096 C CA . SER A 1 263 ? 18.689 10.787 4.127 1.00 82.38 263 SER A CA 1
ATOM 2097 C C . SER A 1 263 ? 19.599 10.780 2.897 1.00 82.38 263 SER A C 1
ATOM 2099 O O . SER A 1 263 ? 20.441 11.655 2.721 1.00 82.38 263 SER A O 1
ATOM 2101 N N . ARG A 1 264 ? 19.432 9.794 2.014 1.00 85.75 264 ARG A N 1
ATOM 2102 C CA . ARG A 1 264 ? 20.046 9.782 0.678 1.00 85.75 264 ARG A CA 1
ATOM 2103 C C . ARG A 1 264 ? 19.136 9.081 -0.317 1.00 85.75 264 ARG A C 1
ATOM 2105 O O . ARG A 1 264 ? 18.315 8.246 0.074 1.00 85.75 264 ARG A O 1
ATOM 2112 N N . TYR A 1 265 ? 19.300 9.393 -1.595 1.00 81.50 265 TYR A N 1
ATOM 2113 C CA . TYR A 1 265 ? 18.646 8.651 -2.663 1.00 81.50 265 TYR A CA 1
ATOM 2114 C C . TYR A 1 265 ? 19.379 7.324 -2.878 1.00 81.50 265 TYR A C 1
ATOM 2116 O O . TYR A 1 265 ? 20.612 7.265 -2.872 1.00 81.50 265 TYR A O 1
ATOM 2124 N N . VAL A 1 266 ? 18.612 6.248 -3.042 1.00 82.69 266 VAL A N 1
ATOM 2125 C CA . VAL A 1 266 ? 19.129 4.892 -3.252 1.00 82.69 266 VAL A CA 1
ATOM 2126 C C . VAL A 1 266 ? 18.290 4.161 -4.288 1.00 82.69 266 VAL A C 1
ATOM 2128 O O . VAL A 1 266 ? 17.074 4.350 -4.354 1.00 82.69 266 VAL A O 1
ATOM 2131 N N . GLU A 1 267 ? 18.930 3.269 -5.028 1.00 83.56 267 GLU A N 1
ATOM 2132 C CA . GLU A 1 267 ? 18.254 2.174 -5.715 1.00 83.56 267 GLU A CA 1
ATOM 2133 C C . GLU A 1 267 ? 18.178 0.942 -4.813 1.00 83.56 267 GLU A C 1
ATOM 2135 O O . GLU A 1 267 ? 19.011 0.733 -3.924 1.00 83.56 267 GLU A O 1
ATOM 2140 N N . LEU A 1 268 ? 17.169 0.109 -5.066 1.00 82.88 268 LEU A N 1
ATOM 2141 C CA . LEU A 1 268 ? 16.875 -1.090 -4.292 1.00 82.88 268 LEU A CA 1
ATOM 2142 C C . LEU A 1 268 ? 16.791 -2.286 -5.229 1.00 82.88 268 LEU A C 1
ATOM 2144 O O . LEU A 1 268 ? 15.825 -2.432 -5.975 1.00 82.88 268 LEU A O 1
ATOM 2148 N N . TRP A 1 269 ? 17.777 -3.164 -5.134 1.00 84.00 269 TRP A N 1
ATOM 2149 C CA . TRP A 1 269 ? 17.886 -4.353 -5.964 1.00 84.00 269 TRP A CA 1
ATOM 2150 C C . TRP A 1 269 ? 17.410 -5.570 -5.169 1.00 84.00 269 TRP A C 1
ATOM 2152 O O . TRP A 1 269 ? 17.910 -5.855 -4.079 1.00 84.00 269 TRP A O 1
ATOM 2162 N N . VAL A 1 270 ? 16.410 -6.286 -5.686 1.00 81.88 270 VAL A N 1
ATOM 2163 C CA . VAL A 1 270 ? 15.832 -7.466 -5.027 1.00 81.88 270 VAL A CA 1
ATOM 2164 C C . VAL A 1 270 ? 16.231 -8.710 -5.810 1.00 81.88 270 VAL A C 1
ATOM 2166 O O . VAL A 1 270 ? 15.738 -8.937 -6.910 1.00 81.88 270 VAL A O 1
ATOM 2169 N N . LEU A 1 271 ? 17.104 -9.534 -5.229 1.00 82.19 271 LEU A N 1
ATOM 2170 C CA . LEU A 1 271 ? 17.532 -10.786 -5.850 1.00 82.19 271 LEU A CA 1
ATOM 2171 C C . LEU A 1 271 ? 16.356 -11.765 -5.945 1.00 82.19 271 LEU A C 1
ATOM 2173 O O . LEU A 1 271 ? 15.603 -11.950 -4.983 1.00 82.19 271 LEU A O 1
ATOM 2177 N N . ALA A 1 272 ? 16.231 -12.449 -7.084 1.00 81.31 272 ALA A N 1
ATOM 2178 C CA . ALA A 1 272 ? 15.204 -13.470 -7.279 1.00 81.31 272 ALA A CA 1
ATOM 2179 C C . ALA A 1 272 ? 15.290 -14.568 -6.204 1.00 81.31 272 ALA A C 1
ATOM 2181 O O . ALA A 1 272 ? 14.283 -14.894 -5.576 1.00 81.31 272 ALA A O 1
ATOM 2182 N N . SER A 1 273 ? 16.508 -15.046 -5.928 1.00 78.94 273 SER A N 1
ATOM 2183 C CA . SER A 1 273 ? 16.820 -16.077 -4.929 1.00 78.94 273 SER A CA 1
ATOM 2184 C C . SER A 1 273 ? 16.487 -15.683 -3.485 1.00 78.94 273 SER A C 1
ATOM 2186 O O . SER A 1 273 ? 16.206 -16.555 -2.667 1.00 78.94 273 SER A O 1
ATOM 2188 N N . SER A 1 274 ? 16.483 -14.386 -3.155 1.00 76.12 274 SER A N 1
ATOM 2189 C CA .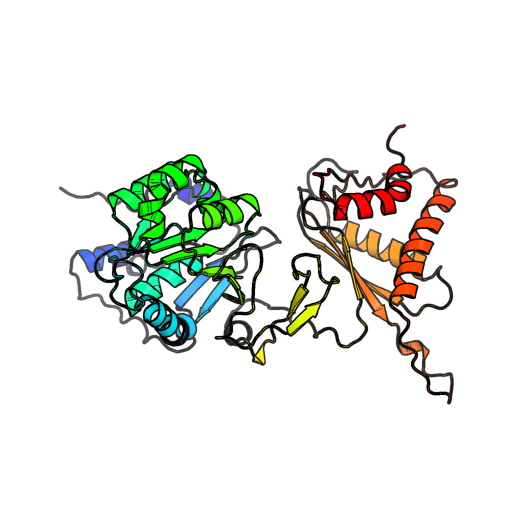 SER A 1 274 ? 16.153 -13.897 -1.809 1.00 76.12 274 SER A CA 1
ATOM 2190 C C . SER A 1 274 ? 14.683 -13.474 -1.669 1.00 76.12 274 SER A C 1
ATOM 2192 O O . SER A 1 274 ? 14.151 -13.379 -0.558 1.00 76.12 274 SER A O 1
ATOM 2194 N N . SER A 1 275 ? 13.981 -13.279 -2.789 1.00 77.81 275 SER A N 1
ATOM 2195 C CA . SER A 1 275 ? 12.556 -12.966 -2.820 1.00 77.81 275 SER A CA 1
ATOM 2196 C C . SER A 1 275 ? 11.718 -14.168 -3.235 1.00 77.81 275 SER A C 1
ATOM 2198 O O . SER A 1 275 ? 11.523 -14.458 -4.413 1.00 77.81 275 SER A O 1
ATOM 2200 N N . VAL A 1 276 ? 11.083 -14.790 -2.240 1.00 74.69 276 VAL A N 1
ATOM 2201 C CA . VAL A 1 276 ? 10.056 -15.829 -2.436 1.00 74.69 276 VAL A CA 1
ATOM 2202 C C . VAL A 1 276 ? 8.936 -15.371 -3.388 1.00 74.69 276 VAL A C 1
ATOM 2204 O O . VAL A 1 276 ? 8.343 -16.202 -4.067 1.00 74.69 276 VAL A O 1
ATOM 2207 N N . HIS A 1 277 ? 8.644 -14.062 -3.472 1.00 74.62 277 HIS A N 1
ATOM 2208 C CA . HIS A 1 277 ? 7.638 -13.543 -4.410 1.00 74.62 277 HIS A CA 1
ATOM 2209 C C . HIS A 1 277 ? 8.158 -13.617 -5.853 1.00 74.62 277 HIS A C 1
ATOM 2211 O O . HIS A 1 277 ? 7.480 -14.186 -6.704 1.00 74.62 277 HIS A O 1
ATOM 2217 N N . ILE A 1 278 ? 9.379 -13.123 -6.112 1.00 77.62 278 ILE A N 1
ATOM 2218 C CA . ILE A 1 278 ? 10.000 -13.183 -7.446 1.00 77.62 278 ILE A CA 1
ATOM 2219 C C . ILE A 1 278 ? 10.200 -14.642 -7.861 1.00 77.62 278 ILE A C 1
ATOM 2221 O O . ILE A 1 278 ? 9.740 -15.020 -8.931 1.00 77.62 278 ILE A O 1
ATOM 2225 N N . THR A 1 279 ? 10.799 -15.481 -7.006 1.00 78.56 279 THR A N 1
ATOM 2226 C CA . THR A 1 279 ? 10.984 -16.919 -7.280 1.00 78.56 279 THR A CA 1
ATOM 2227 C C . THR A 1 279 ? 9.658 -17.597 -7.654 1.00 78.56 279 THR A C 1
ATOM 2229 O O . THR A 1 279 ? 9.592 -18.319 -8.646 1.00 78.56 279 THR A O 1
ATOM 2232 N N . ASN A 1 280 ? 8.569 -17.326 -6.922 1.00 74.94 280 ASN A N 1
ATOM 2233 C CA . ASN A 1 280 ? 7.252 -17.876 -7.251 1.00 74.94 280 ASN A CA 1
ATOM 2234 C C . ASN A 1 280 ? 6.684 -17.317 -8.570 1.00 74.94 280 ASN A C 1
ATOM 2236 O O . ASN A 1 280 ? 6.045 -18.059 -9.313 1.00 74.94 280 ASN A O 1
ATOM 2240 N N . HIS A 1 281 ? 6.887 -16.032 -8.876 1.00 74.75 281 HIS A N 1
ATOM 2241 C CA . HIS A 1 281 ? 6.449 -15.458 -10.151 1.00 74.75 281 HIS A CA 1
ATOM 2242 C C . HIS A 1 281 ? 7.256 -15.987 -11.348 1.00 74.75 281 HIS A C 1
ATOM 2244 O O . HIS A 1 281 ? 6.658 -16.245 -12.387 1.00 74.75 281 HIS A O 1
ATOM 2250 N N . LEU A 1 282 ? 8.562 -16.222 -11.198 1.00 76.94 282 LEU A N 1
ATOM 2251 C CA . LEU A 1 282 ? 9.399 -16.844 -12.230 1.00 76.94 282 LEU A CA 1
ATOM 2252 C C . LEU A 1 282 ? 8.987 -18.298 -12.497 1.00 76.94 282 LEU A C 1
ATOM 2254 O O . LEU A 1 282 ? 8.873 -18.698 -13.649 1.00 76.94 282 LEU A O 1
ATOM 2258 N N . ALA A 1 283 ? 8.721 -19.075 -11.443 1.00 76.38 283 ALA A N 1
ATOM 2259 C CA . ALA A 1 283 ? 8.369 -20.488 -11.577 1.00 76.38 283 ALA A CA 1
ATOM 2260 C C . ALA A 1 283 ? 6.907 -20.735 -12.011 1.00 76.38 283 ALA A C 1
ATOM 2262 O O . ALA A 1 283 ? 6.635 -21.710 -12.706 1.00 76.38 283 ALA A O 1
ATOM 2263 N N . TYR A 1 284 ? 5.956 -19.880 -11.604 1.00 72.88 284 TYR A N 1
ATOM 2264 C CA . TYR A 1 284 ? 4.510 -20.149 -11.751 1.00 72.88 284 TYR A CA 1
ATOM 2265 C C . TYR A 1 284 ? 3.669 -18.937 -12.195 1.00 72.88 284 TYR A C 1
ATOM 2267 O O . TYR A 1 284 ? 2.465 -19.057 -12.448 1.00 72.88 284 TYR A O 1
ATOM 2275 N N . GLY A 1 285 ? 4.264 -17.745 -12.253 1.00 62.56 285 GLY A N 1
ATOM 2276 C CA . GLY A 1 285 ? 3.534 -16.478 -12.327 1.00 62.56 285 GLY A CA 1
ATOM 2277 C C . GLY A 1 285 ? 2.861 -16.190 -13.663 1.00 62.56 285 GLY A C 1
ATOM 2278 O O . GLY A 1 285 ? 1.911 -15.415 -13.681 1.00 62.56 285 GLY A O 1
ATOM 2279 N N . GLY A 1 286 ? 3.327 -16.789 -14.764 1.00 58.22 286 GLY A N 1
ATOM 2280 C CA . GLY A 1 286 ? 2.826 -16.507 -16.119 1.00 58.22 286 GLY A CA 1
ATOM 2281 C C . GLY A 1 286 ? 3.094 -15.077 -16.613 1.00 58.22 286 GLY A C 1
ATOM 2282 O O . GLY A 1 286 ? 2.602 -14.696 -17.669 1.00 58.22 286 GLY A O 1
ATOM 2283 N N . VAL A 1 287 ? 3.861 -14.290 -15.854 1.00 59.12 287 VAL A N 1
ATOM 2284 C CA . VAL A 1 287 ? 4.292 -12.933 -16.197 1.00 59.12 287 VAL A CA 1
ATOM 2285 C C . VAL A 1 287 ? 5.773 -13.008 -16.549 1.00 59.12 287 VAL A C 1
ATOM 2287 O O . VAL A 1 287 ? 6.546 -13.447 -15.694 1.00 59.12 287 VAL A O 1
ATOM 2290 N N . PRO A 1 288 ? 6.200 -12.574 -17.747 1.00 62.31 288 PRO A N 1
ATOM 2291 C CA . PRO A 1 288 ? 7.617 -12.453 -18.050 1.00 62.31 288 PRO A CA 1
ATOM 2292 C C . PRO A 1 288 ? 8.224 -11.361 -17.160 1.00 62.31 288 PRO A C 1
ATOM 2294 O O . PRO A 1 288 ? 7.986 -10.166 -17.348 1.00 62.31 288 PRO A O 1
ATOM 2297 N N . ILE A 1 289 ? 8.987 -11.781 -16.152 1.00 67.62 289 ILE A N 1
ATOM 2298 C CA . ILE A 1 289 ? 9.842 -10.899 -15.359 1.00 67.62 289 ILE A CA 1
ATOM 2299 C C . ILE A 1 289 ? 11.222 -10.930 -16.011 1.00 67.62 289 ILE A C 1
ATOM 2301 O O . ILE A 1 289 ? 11.937 -11.923 -15.888 1.00 67.62 289 ILE A O 1
ATOM 2305 N N . LYS A 1 290 ? 11.598 -9.839 -16.689 1.00 72.12 290 LYS A N 1
ATOM 2306 C CA . LYS A 1 290 ? 12.994 -9.597 -17.067 1.00 72.12 290 LYS A CA 1
ATOM 2307 C C . LYS A 1 290 ? 13.785 -9.420 -15.769 1.00 72.12 290 LYS A C 1
ATOM 2309 O O . LYS A 1 290 ? 13.440 -8.569 -14.951 1.00 72.12 290 LYS A O 1
ATOM 2314 N N . LEU A 1 291 ? 14.789 -10.264 -15.556 1.00 74.88 291 LEU A N 1
ATOM 2315 C CA . LEU A 1 291 ? 15.785 -10.061 -14.510 1.00 74.88 291 LEU A CA 1
ATOM 2316 C C . LEU A 1 291 ? 16.960 -9.323 -15.139 1.00 74.88 291 LEU A C 1
ATOM 2318 O O . LEU A 1 291 ? 17.462 -9.744 -16.177 1.00 74.88 291 LEU A O 1
ATOM 2322 N N . GLU A 1 292 ? 17.390 -8.243 -14.505 1.00 70.88 292 GLU A N 1
ATOM 2323 C CA . GLU A 1 292 ? 18.606 -7.531 -14.884 1.00 70.88 292 GLU A CA 1
ATOM 2324 C C . GLU A 1 292 ? 19.784 -8.050 -14.050 1.00 70.88 292 GLU A C 1
ATOM 2326 O O . GLU A 1 292 ? 19.594 -8.382 -12.869 1.00 70.88 292 GLU A O 1
ATOM 2331 N N . PRO A 1 293 ? 20.995 -8.145 -14.628 1.00 67.00 293 PRO A N 1
ATOM 2332 C CA . PRO A 1 293 ? 22.191 -8.402 -13.841 1.00 67.00 293 PRO A CA 1
ATOM 2333 C C . PRO A 1 293 ? 22.362 -7.275 -12.818 1.00 67.00 293 PRO A C 1
ATOM 2335 O O . PRO A 1 293 ? 22.142 -6.101 -13.117 1.00 67.00 293 PRO A O 1
ATOM 2338 N N . PHE A 1 294 ? 22.752 -7.623 -11.590 1.00 62.38 294 PHE A N 1
ATOM 2339 C CA . PHE A 1 294 ? 23.130 -6.601 -10.618 1.00 62.38 294 PHE A CA 1
ATOM 2340 C C . PHE A 1 294 ? 24.352 -5.847 -11.148 1.00 62.38 294 PHE A C 1
ATOM 2342 O O . PHE A 1 294 ? 25.294 -6.476 -11.627 1.00 62.38 294 PHE A O 1
ATOM 2349 N N . LEU A 1 295 ? 24.340 -4.517 -11.038 1.00 57.69 295 LEU A N 1
ATOM 2350 C CA . LEU A 1 295 ? 25.390 -3.639 -11.556 1.00 57.69 295 LEU A CA 1
ATOM 2351 C C . LEU A 1 295 ? 26.711 -3.774 -10.780 1.00 57.69 295 LEU A C 1
ATOM 2353 O O . LEU A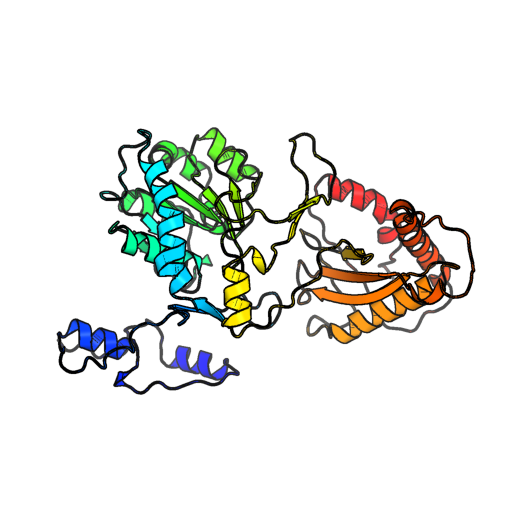 1 295 ? 27.052 -2.942 -9.940 1.00 57.69 295 LEU A O 1
ATOM 2357 N N . GLY A 1 296 ? 27.434 -4.846 -11.102 1.00 49.38 296 GLY A N 1
ATOM 2358 C CA . GLY A 1 296 ? 28.851 -5.085 -10.825 1.00 49.38 296 GLY A CA 1
ATOM 2359 C C . GLY A 1 296 ? 29.666 -5.335 -12.103 1.00 49.38 296 GLY A C 1
ATOM 2360 O O . GLY A 1 296 ? 30.799 -5.785 -12.008 1.00 49.38 296 GLY A O 1
ATOM 2361 N N . SER A 1 297 ? 29.088 -5.069 -13.279 1.00 49.16 297 SER A N 1
ATOM 2362 C CA . SER A 1 297 ? 29.738 -5.148 -14.591 1.00 49.16 297 SER A CA 1
ATOM 2363 C C . SER A 1 297 ? 29.275 -3.976 -15.466 1.00 49.16 297 SER A C 1
ATOM 2365 O O . SER A 1 297 ? 28.178 -4.018 -16.021 1.00 49.16 297 SER A O 1
ATOM 2367 N N . GLU A 1 298 ? 30.090 -2.916 -15.493 1.00 56.38 298 GLU A N 1
ATOM 2368 C CA . GLU A 1 298 ? 30.346 -1.937 -16.580 1.00 56.38 298 GLU A CA 1
ATOM 2369 C C . GLU A 1 298 ? 29.194 -1.286 -17.381 1.00 56.38 298 GLU A C 1
ATOM 2371 O O . GLU A 1 298 ? 29.447 -0.468 -18.258 1.00 56.38 298 GLU A O 1
ATOM 2376 N N . THR A 1 299 ? 27.928 -1.540 -17.060 1.00 54.38 299 THR A N 1
ATOM 2377 C CA . THR A 1 299 ? 26.777 -0.913 -17.727 1.00 54.38 299 THR A CA 1
ATOM 2378 C C . THR A 1 299 ? 26.383 0.385 -17.021 1.00 54.38 299 THR A C 1
ATOM 2380 O O . THR A 1 299 ? 26.144 0.399 -15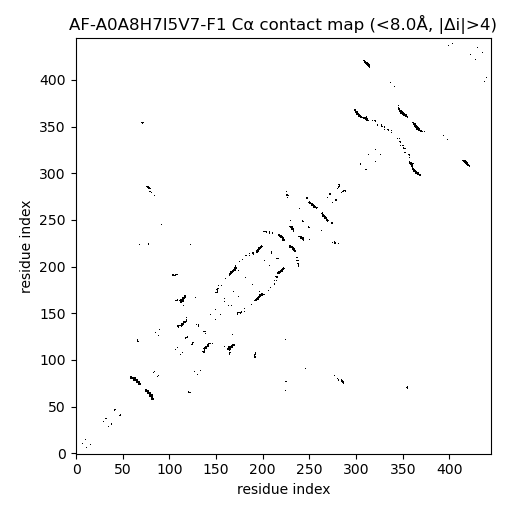.807 1.00 54.38 299 THR A O 1
ATOM 2383 N N . VAL A 1 300 ? 26.263 1.482 -17.772 1.00 60.59 300 VAL A N 1
ATOM 2384 C CA . VAL A 1 300 ? 25.878 2.798 -17.239 1.00 60.59 300 VAL A CA 1
ATOM 2385 C C . VAL A 1 300 ? 24.509 3.214 -17.768 1.00 60.59 300 VAL A C 1
ATOM 2387 O O . VAL A 1 300 ? 24.239 3.117 -18.957 1.00 60.59 300 VAL A O 1
ATOM 2390 N N . TYR A 1 301 ? 23.652 3.739 -16.890 1.00 61.28 301 TYR A N 1
ATOM 2391 C CA . TYR A 1 301 ? 22.329 4.248 -17.254 1.00 61.28 301 TYR A CA 1
ATOM 2392 C C . TYR A 1 301 ? 22.245 5.765 -17.062 1.00 61.28 301 TYR A C 1
ATOM 2394 O O . TYR A 1 301 ? 22.469 6.276 -15.962 1.00 61.28 301 TYR A O 1
ATOM 2402 N N . ILE A 1 302 ? 21.846 6.481 -18.111 1.00 61.84 302 ILE A N 1
ATOM 2403 C CA . ILE A 1 302 ? 21.454 7.893 -18.072 1.00 61.84 302 ILE A CA 1
ATOM 2404 C C . ILE A 1 302 ? 19.925 7.944 -18.036 1.00 61.84 302 ILE A C 1
ATOM 2406 O O . ILE A 1 302 ? 19.268 7.406 -18.920 1.00 61.84 302 ILE A O 1
ATOM 2410 N N . HIS A 1 303 ? 19.345 8.598 -17.029 1.00 49.47 303 HIS A N 1
ATOM 2411 C CA . HIS A 1 303 ? 17.894 8.643 -16.820 1.00 49.47 303 HIS A CA 1
ATOM 2412 C C . HIS A 1 303 ? 17.394 10.096 -16.777 1.00 49.47 303 HIS A C 1
ATOM 2414 O O . HIS A 1 303 ? 17.641 10.822 -15.811 1.00 49.47 303 HIS A O 1
ATOM 2420 N N . ALA A 1 304 ? 16.660 10.523 -17.806 1.00 55.31 304 ALA A N 1
ATOM 2421 C CA . ALA A 1 304 ? 16.079 11.859 -17.921 1.00 55.31 304 ALA A CA 1
ATOM 2422 C C . ALA A 1 304 ? 14.580 11.828 -17.570 1.00 55.31 304 ALA A C 1
ATOM 2424 O O . ALA A 1 304 ? 13.774 11.167 -18.224 1.00 55.31 304 ALA A O 1
ATOM 2425 N N . GLY A 1 305 ? 14.224 12.524 -16.485 1.00 48.12 305 GLY A N 1
ATOM 2426 C CA . GLY A 1 305 ? 12.988 12.319 -15.718 1.00 48.12 305 GLY A CA 1
ATOM 2427 C C . GLY A 1 305 ? 13.296 11.700 -14.343 1.00 48.12 305 GLY A C 1
ATOM 2428 O O . GLY A 1 305 ? 14.449 11.592 -13.944 1.00 48.12 305 GLY A O 1
ATOM 2429 N N . ARG A 1 306 ? 12.326 11.259 -13.534 1.00 51.66 306 ARG A N 1
ATOM 2430 C CA . ARG A 1 306 ? 10.863 11.200 -13.724 1.00 51.66 306 ARG A CA 1
ATOM 2431 C C . ARG A 1 306 ? 10.145 11.610 -12.422 1.00 51.66 306 ARG A C 1
ATOM 2433 O O . ARG A 1 306 ? 9.278 10.912 -11.902 1.00 51.66 306 ARG A O 1
ATOM 2440 N N . HIS A 1 307 ? 10.486 12.774 -11.858 1.00 37.44 307 HIS A N 1
ATOM 2441 C CA . HIS A 1 307 ? 9.702 13.335 -10.750 1.00 37.44 307 HIS A CA 1
ATOM 2442 C C . HIS A 1 307 ? 9.481 14.838 -10.931 1.00 37.44 307 HIS A C 1
ATOM 2444 O O . HIS A 1 307 ? 10.291 15.649 -10.494 1.00 37.44 307 HIS A O 1
ATOM 2450 N N . GLY A 1 308 ? 8.348 15.208 -11.539 1.00 43.75 308 GLY A N 1
ATOM 2451 C CA . GLY A 1 308 ? 7.903 16.598 -11.715 1.00 43.75 308 GLY A CA 1
ATOM 2452 C C . GLY A 1 308 ? 8.242 17.249 -13.059 1.00 43.75 308 GLY A C 1
ATOM 2453 O O . GLY A 1 308 ? 7.721 18.327 -13.326 1.00 43.75 308 GLY A O 1
ATOM 2454 N N . ASP A 1 309 ? 9.053 16.603 -13.894 1.00 40.66 309 ASP A N 1
ATOM 2455 C CA . ASP A 1 309 ? 9.435 17.106 -15.215 1.00 40.66 309 ASP A CA 1
ATOM 2456 C C . ASP A 1 309 ? 8.482 16.593 -16.310 1.00 40.66 309 ASP A C 1
ATOM 2458 O O . ASP A 1 309 ? 7.875 15.524 -16.186 1.00 40.66 309 ASP A O 1
ATOM 2462 N N . GLN A 1 310 ? 8.340 17.364 -17.391 1.00 45.97 310 GLN A N 1
ATOM 2463 C CA . GLN A 1 310 ? 7.661 16.932 -18.613 1.00 45.97 310 GLN A CA 1
ATOM 2464 C C . GLN A 1 310 ? 8.721 16.752 -19.702 1.00 45.97 310 GLN A C 1
ATOM 2466 O O . GLN A 1 310 ? 9.327 17.734 -20.119 1.00 45.97 310 GLN A O 1
ATOM 2471 N N . LEU A 1 311 ? 8.924 15.524 -20.182 1.00 47.56 311 LEU A N 1
ATOM 2472 C CA . LEU A 1 311 ? 9.445 15.313 -21.530 1.00 47.56 311 LEU A CA 1
ATOM 2473 C C . LEU A 1 311 ? 8.239 15.401 -22.471 1.00 47.56 311 LEU A C 1
ATOM 2475 O O . LEU A 1 311 ? 7.496 14.434 -22.613 1.00 47.56 311 LEU A O 1
ATOM 2479 N N . ARG A 1 312 ? 8.001 16.575 -23.062 1.00 52.16 312 ARG A N 1
ATOM 2480 C CA . ARG A 1 312 ? 7.104 16.680 -24.220 1.00 52.16 312 ARG A CA 1
ATOM 2481 C C . ARG A 1 312 ? 7.937 16.495 -25.472 1.00 52.16 312 ARG A C 1
ATOM 2483 O O . ARG A 1 312 ? 8.882 17.253 -25.668 1.00 52.16 312 ARG A O 1
ATOM 2490 N N . LEU A 1 313 ? 7.560 15.539 -26.312 1.00 55.28 313 LEU A N 1
ATOM 2491 C CA . LEU A 1 313 ? 8.041 15.472 -27.687 1.00 55.28 313 LEU A CA 1
ATOM 2492 C C . LEU A 1 313 ? 7.005 16.208 -28.537 1.00 55.28 313 LEU A C 1
ATOM 2494 O O . LEU A 1 313 ? 5.865 15.761 -28.678 1.00 55.28 313 LEU A O 1
ATOM 2498 N N . THR A 1 314 ? 7.374 17.393 -29.019 1.00 51.19 314 THR A N 1
ATOM 2499 C CA . THR A 1 314 ? 6.518 18.219 -29.880 1.00 51.19 314 THR A CA 1
ATOM 2500 C C . THR A 1 314 ? 7.045 18.205 -31.314 1.00 51.19 314 THR A C 1
ATOM 2502 O O . THR A 1 314 ? 8.256 18.178 -31.527 1.00 51.19 314 THR A O 1
ATOM 2505 N N . GLY A 1 315 ? 6.128 18.160 -32.287 1.00 50.53 315 GLY A N 1
ATOM 2506 C CA . GLY A 1 315 ? 6.439 18.074 -33.723 1.00 50.53 315 GLY A CA 1
ATOM 2507 C C . GLY A 1 315 ? 5.305 17.474 -34.565 1.00 50.53 315 GLY A C 1
ATOM 2508 O O . GLY A 1 315 ? 5.121 17.863 -35.713 1.00 50.53 315 GLY A O 1
ATOM 2509 N N . LEU A 1 316 ? 4.496 16.590 -33.970 1.00 48.44 316 LEU A N 1
ATOM 2510 C CA . LEU A 1 316 ? 3.260 16.038 -34.536 1.00 48.44 316 LEU A CA 1
ATOM 2511 C C . LEU A 1 316 ? 2.125 16.194 -33.506 1.00 48.44 316 LEU A C 1
ATOM 2513 O O . LEU A 1 316 ? 2.367 16.221 -32.297 1.00 48.44 316 LEU A O 1
ATOM 2517 N N . GLY A 1 317 ? 0.896 16.413 -33.973 1.00 48.78 317 GLY A N 1
ATOM 2518 C CA . GLY A 1 317 ? -0.192 16.937 -33.142 1.00 48.78 317 GLY A CA 1
ATOM 2519 C C . GLY A 1 317 ? -0.804 15.943 -32.149 1.00 48.78 317 GLY A C 1
ATOM 2520 O O . GLY A 1 317 ? -1.784 15.296 -32.487 1.00 48.78 317 GLY A O 1
ATOM 2521 N N . VAL A 1 318 ? -0.308 15.932 -30.903 1.00 47.78 318 VAL A N 1
ATOM 2522 C CA . VAL A 1 318 ? -0.942 15.454 -29.639 1.00 47.78 318 VAL A CA 1
ATOM 2523 C C . VAL A 1 318 ? -1.386 13.974 -29.553 1.00 47.78 318 VAL A C 1
ATOM 2525 O O . VAL A 1 318 ? -1.488 13.462 -28.440 1.00 47.78 318 VAL A O 1
ATOM 2528 N N . ALA A 1 319 ? -1.583 13.258 -30.658 1.00 51.16 319 ALA A N 1
ATOM 2529 C CA . ALA A 1 319 ? -1.929 11.836 -30.696 1.00 51.16 319 ALA A CA 1
ATOM 2530 C C . ALA A 1 319 ? -0.812 11.021 -31.371 1.00 51.16 319 ALA A C 1
ATOM 2532 O O . ALA A 1 319 ? -0.290 11.434 -32.401 1.00 51.16 319 ALA A O 1
ATOM 2533 N N . ASP A 1 320 ? -0.472 9.891 -30.747 1.00 53.78 320 ASP A N 1
ATOM 2534 C CA . ASP A 1 320 ? 0.595 8.937 -31.080 1.00 53.78 320 ASP A CA 1
ATOM 2535 C C . ASP A 1 320 ? 2.030 9.486 -31.211 1.00 53.78 320 ASP A C 1
ATOM 2537 O O . ASP A 1 320 ? 2.446 10.100 -32.190 1.00 53.78 320 ASP A O 1
ATOM 2541 N N . ILE A 1 321 ? 2.830 9.161 -30.190 1.00 58.12 321 ILE A N 1
ATOM 2542 C CA . ILE A 1 321 ? 4.288 9.082 -30.291 1.00 58.12 321 ILE A CA 1
ATOM 2543 C C . ILE A 1 321 ? 4.623 7.628 -30.616 1.00 58.12 321 ILE A C 1
ATOM 2545 O O . ILE A 1 321 ? 4.402 6.748 -29.785 1.00 58.12 321 ILE A O 1
ATOM 2549 N N . ASP A 1 322 ? 5.212 7.397 -31.785 1.00 60.34 322 ASP A N 1
ATOM 2550 C CA . ASP A 1 322 ? 5.894 6.145 -32.113 1.00 60.34 322 ASP A CA 1
ATOM 2551 C C . ASP A 1 322 ? 7.202 6.074 -31.304 1.00 60.34 322 ASP A C 1
ATOM 2553 O O . ASP A 1 322 ? 8.235 6.604 -31.714 1.00 60.34 322 ASP A O 1
ATOM 2557 N N . ALA A 1 323 ? 7.139 5.514 -30.090 1.00 60.22 323 ALA A N 1
ATOM 2558 C CA . ALA A 1 323 ? 8.296 5.437 -29.197 1.00 60.22 323 ALA A CA 1
ATOM 2559 C C . ALA A 1 323 ? 9.515 4.758 -29.865 1.00 60.22 323 ALA A C 1
ATOM 2561 O O . ALA A 1 323 ? 10.569 5.396 -29.849 1.00 60.22 323 ALA A O 1
ATOM 2562 N N . PRO A 1 324 ? 9.383 3.605 -30.559 1.00 61.56 324 PRO A N 1
ATOM 2563 C CA . PRO A 1 324 ? 10.459 3.019 -31.365 1.00 61.56 324 PRO A CA 1
ATOM 2564 C C . PRO A 1 324 ? 11.115 3.974 -32.373 1.00 61.56 324 PRO A C 1
ATOM 2566 O O . PRO A 1 324 ? 12.342 3.980 -32.500 1.00 61.56 324 PRO A O 1
ATOM 2569 N N . LEU A 1 325 ? 10.341 4.817 -33.072 1.00 66.62 325 LEU A N 1
ATOM 2570 C CA . LEU A 1 325 ? 10.902 5.820 -33.989 1.00 66.62 325 LEU A CA 1
ATOM 2571 C C . LEU A 1 325 ? 11.780 6.842 -33.249 1.00 66.62 325 LEU A C 1
ATOM 2573 O O . LEU A 1 325 ? 12.876 7.171 -33.711 1.00 66.62 325 LEU A O 1
ATOM 2577 N N . TYR A 1 326 ? 11.317 7.353 -32.106 1.00 66.25 326 TYR A N 1
ATOM 2578 C CA . TYR A 1 326 ? 12.076 8.333 -31.323 1.00 66.25 326 TYR A CA 1
ATOM 2579 C C . TYR A 1 326 ? 13.279 7.705 -30.612 1.00 66.25 326 TYR A C 1
ATOM 2581 O O . TYR A 1 326 ? 14.346 8.316 -30.599 1.00 66.25 326 TYR A O 1
ATOM 2589 N N . GLU A 1 327 ? 13.144 6.492 -30.079 1.00 75.94 327 GLU A N 1
ATOM 2590 C CA . GLU A 1 327 ? 14.243 5.694 -29.523 1.00 75.94 327 GLU A CA 1
ATOM 2591 C C . GLU A 1 327 ? 15.325 5.469 -30.585 1.00 75.94 327 GLU A C 1
ATOM 2593 O O . GLU A 1 327 ? 16.477 5.826 -30.360 1.00 75.94 327 GLU A O 1
ATOM 2598 N N . GLY A 1 328 ? 14.955 5.016 -31.789 1.00 68.19 328 GLY A N 1
ATOM 2599 C CA . GLY A 1 328 ? 15.884 4.844 -32.910 1.00 68.19 328 GLY A CA 1
ATOM 2600 C C . GLY A 1 328 ? 16.595 6.137 -33.332 1.00 68.19 328 GLY A C 1
ATOM 2601 O O . GLY A 1 328 ? 17.797 6.113 -33.617 1.00 68.19 328 GLY A O 1
ATOM 2602 N N . LEU A 1 329 ? 15.898 7.281 -33.322 1.00 72.19 329 LEU A N 1
ATOM 2603 C CA . LEU A 1 329 ? 16.505 8.595 -33.571 1.00 72.19 329 LEU A CA 1
ATOM 2604 C C . LEU A 1 329 ? 17.489 8.997 -32.460 1.00 72.19 329 LEU A C 1
ATOM 2606 O O . LEU A 1 329 ? 18.594 9.442 -32.770 1.00 72.19 329 LEU A O 1
ATOM 2610 N N . PHE A 1 330 ? 17.128 8.813 -31.186 1.00 73.75 330 PHE A N 1
ATOM 2611 C CA . PHE A 1 330 ? 18.013 9.103 -30.053 1.00 73.75 330 PHE A CA 1
ATOM 2612 C C . PHE A 1 330 ? 19.245 8.188 -30.035 1.00 73.75 330 PHE A C 1
ATOM 2614 O O . PHE A 1 330 ? 20.355 8.694 -29.880 1.00 73.75 330 PHE A O 1
ATOM 2621 N N . THR A 1 331 ? 19.080 6.880 -30.259 1.00 77.50 331 THR A N 1
ATOM 2622 C CA . THR A 1 331 ? 20.181 5.908 -30.379 1.00 77.50 331 THR A CA 1
ATOM 2623 C C . THR A 1 331 ? 21.128 6.289 -31.512 1.00 77.50 331 THR A C 1
ATOM 2625 O O . THR A 1 331 ? 22.339 6.345 -31.307 1.00 77.50 331 THR A O 1
ATOM 2628 N N . SER A 1 332 ? 20.590 6.606 -32.696 1.00 73.44 332 SER A N 1
ATOM 2629 C CA . SER A 1 332 ? 21.397 6.995 -33.862 1.00 73.44 332 SER A CA 1
ATOM 2630 C C . SER A 1 332 ? 22.204 8.267 -33.599 1.00 73.44 332 SER A C 1
ATOM 2632 O O . SER A 1 332 ? 23.400 8.312 -33.881 1.00 73.44 332 SER A O 1
ATOM 2634 N N . GLU A 1 333 ? 21.567 9.292 -33.030 1.00 75.50 333 GLU A N 1
ATOM 2635 C CA . GLU A 1 333 ? 22.195 10.586 -32.748 1.00 75.50 333 GLU A CA 1
ATOM 2636 C C . GLU A 1 333 ? 23.235 10.492 -31.619 1.00 75.50 333 GLU A C 1
ATOM 2638 O O . GLU A 1 333 ? 24.286 11.131 -31.688 1.00 75.50 333 GLU A O 1
ATOM 2643 N N . ALA A 1 334 ? 22.978 9.680 -30.590 1.00 74.31 334 ALA A N 1
ATOM 2644 C CA . ALA A 1 334 ? 23.922 9.439 -29.506 1.00 74.31 334 ALA A CA 1
ATOM 2645 C C . ALA A 1 334 ? 25.145 8.639 -29.990 1.00 74.31 334 ALA A C 1
ATOM 2647 O O . ALA A 1 334 ? 26.276 9.085 -29.782 1.00 74.31 334 ALA A O 1
ATOM 2648 N N . ASN A 1 335 ? 24.941 7.534 -30.719 1.00 76.25 335 ASN A N 1
ATOM 2649 C CA . ASN A 1 335 ? 26.032 6.739 -31.294 1.00 76.25 335 ASN A CA 1
ATOM 2650 C C . ASN A 1 335 ? 26.884 7.555 -32.279 1.00 76.25 335 ASN A C 1
ATOM 2652 O O . ASN A 1 335 ? 28.107 7.587 -32.143 1.00 76.25 335 ASN A O 1
ATOM 2656 N N . ALA A 1 336 ? 26.265 8.305 -33.200 1.00 75.44 336 ALA A N 1
ATOM 2657 C CA . ALA A 1 336 ? 26.983 9.145 -34.168 1.00 75.44 336 ALA A CA 1
ATOM 2658 C C . ALA A 1 336 ? 27.894 10.207 -33.522 1.00 75.44 336 ALA A C 1
ATOM 2660 O O . ALA A 1 336 ? 28.797 10.728 -34.179 1.00 75.44 336 ALA A O 1
ATOM 2661 N N . ARG A 1 337 ? 27.653 10.545 -32.250 1.00 67.94 337 ARG A N 1
ATOM 2662 C CA . ARG A 1 337 ? 28.409 11.546 -31.490 1.00 67.94 337 ARG A CA 1
ATOM 2663 C C . ARG A 1 337 ? 29.401 10.943 -30.509 1.00 67.94 337 ARG A C 1
ATOM 2665 O O . ARG A 1 337 ? 30.426 11.570 -30.280 1.00 67.94 337 ARG A O 1
ATOM 2672 N N . MET A 1 338 ? 29.157 9.745 -29.982 1.00 70.94 338 MET A N 1
ATOM 2673 C CA . MET A 1 338 ? 30.196 9.010 -29.250 1.00 70.94 338 MET A CA 1
ATOM 2674 C C . MET A 1 338 ? 31.319 8.565 -30.192 1.00 70.94 338 MET A C 1
ATOM 2676 O O . MET A 1 338 ? 32.480 8.704 -29.836 1.00 70.94 338 MET A O 1
ATOM 2680 N N . VAL A 1 339 ? 31.002 8.224 -31.449 1.00 72.12 339 VAL A N 1
ATOM 2681 C CA . VAL A 1 339 ? 32.005 8.024 -32.519 1.00 72.12 339 VAL A CA 1
ATOM 2682 C C . VAL A 1 339 ? 32.847 9.286 -32.804 1.00 72.12 339 VAL A C 1
ATOM 2684 O O . VAL A 1 339 ? 33.955 9.176 -33.310 1.00 72.12 339 VAL A O 1
ATOM 2687 N N . GLN A 1 340 ? 32.361 10.491 -32.471 1.00 68.38 340 GLN A N 1
ATOM 2688 C CA . GLN A 1 340 ? 33.116 11.753 -32.608 1.00 68.38 340 GLN A CA 1
ATOM 2689 C C . GLN A 1 340 ? 33.927 12.123 -31.353 1.00 68.38 340 GLN A C 1
ATOM 2691 O O . GLN A 1 340 ? 34.644 13.124 -31.358 1.00 68.38 340 GLN A O 1
ATOM 2696 N N . LEU A 1 341 ? 33.791 11.364 -30.265 1.00 67.69 341 LEU A N 1
ATOM 2697 C CA . LEU A 1 341 ? 34.551 11.539 -29.031 1.00 67.69 341 LEU A CA 1
ATOM 2698 C C . LEU A 1 341 ? 35.712 10.542 -29.040 1.00 67.69 341 LEU A C 1
ATOM 2700 O O . LEU A 1 341 ? 35.632 9.495 -28.400 1.00 67.69 341 LEU A O 1
ATOM 2704 N N . ASP A 1 342 ? 36.761 10.882 -29.797 1.00 56.53 342 ASP A N 1
ATOM 2705 C CA . ASP A 1 342 ? 37.942 10.041 -30.031 1.00 56.53 342 ASP A CA 1
ATOM 2706 C C . ASP A 1 342 ? 38.407 9.269 -28.782 1.00 56.53 342 ASP A C 1
ATOM 2708 O O . ASP A 1 342 ? 38.644 9.846 -27.716 1.00 56.53 342 ASP A O 1
ATOM 2712 N N . GLY A 1 343 ? 38.598 7.956 -28.952 1.00 64.00 343 GLY A N 1
ATOM 2713 C CA . GLY A 1 343 ? 39.296 7.099 -27.991 1.00 64.00 343 GLY A CA 1
ATOM 2714 C C . GLY A 1 343 ? 38.483 6.626 -26.784 1.00 64.00 343 GLY A C 1
ATOM 2715 O O . GLY A 1 343 ? 39.074 6.378 -25.734 1.00 64.00 343 GLY A O 1
ATOM 2716 N N . ARG A 1 344 ? 37.151 6.508 -26.885 1.00 63.94 344 ARG A N 1
ATOM 2717 C CA . ARG A 1 344 ? 36.314 6.004 -25.781 1.00 63.94 344 ARG A CA 1
ATOM 2718 C C . ARG A 1 344 ? 35.452 4.800 -26.172 1.00 63.94 344 ARG A C 1
ATOM 2720 O O . ARG A 1 344 ? 34.604 4.943 -27.050 1.00 63.94 344 ARG A O 1
ATOM 2727 N N . PRO A 1 345 ? 35.591 3.651 -25.482 1.00 74.69 345 PRO A N 1
ATOM 2728 C CA . PRO A 1 345 ? 34.879 2.422 -25.813 1.00 74.69 345 PRO A CA 1
ATOM 2729 C C . PRO A 1 345 ? 33.472 2.429 -25.199 1.00 74.69 345 PRO A C 1
ATOM 2731 O O . PRO A 1 345 ? 33.142 1.554 -24.416 1.00 74.69 345 PRO A O 1
ATOM 2734 N N . TRP A 1 346 ? 32.639 3.432 -25.485 1.00 72.44 346 TRP A N 1
ATOM 2735 C CA . TRP A 1 346 ? 31.244 3.456 -25.020 1.00 72.44 346 TRP A CA 1
ATOM 2736 C C . TRP A 1 346 ? 30.295 3.428 -26.213 1.00 72.44 346 TRP A C 1
ATOM 2738 O O . TRP A 1 346 ? 30.348 4.305 -27.076 1.00 72.44 346 TRP A O 1
ATOM 2748 N N . THR A 1 347 ? 29.400 2.444 -26.238 1.00 79.62 347 THR A N 1
ATOM 2749 C CA . THR A 1 347 ? 28.338 2.302 -27.246 1.00 79.62 347 THR A CA 1
ATOM 2750 C C . THR A 1 347 ? 26.966 2.489 -26.597 1.00 79.62 347 THR A C 1
ATOM 2752 O O . THR A 1 347 ? 26.787 2.173 -25.418 1.00 79.62 347 THR A O 1
ATOM 2755 N N . VAL A 1 348 ? 25.987 3.041 -27.331 1.00 81.06 348 VAL A N 1
ATOM 2756 C CA . VAL A 1 348 ? 24.591 3.027 -26.872 1.00 81.06 348 VAL A CA 1
ATOM 2757 C C . VAL A 1 348 ? 24.037 1.651 -27.174 1.00 81.06 348 VAL A C 1
ATOM 2759 O O . VAL A 1 348 ? 23.840 1.304 -28.338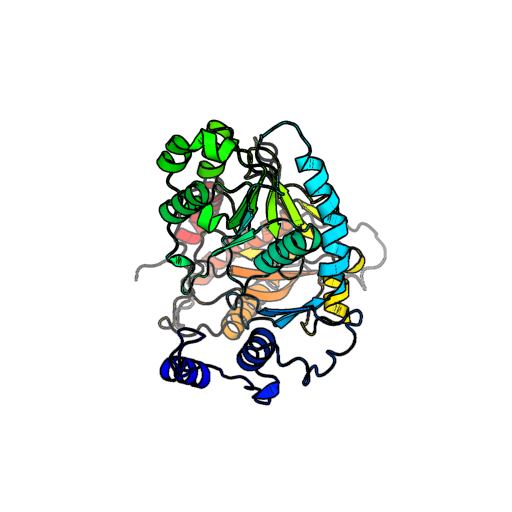 1.00 81.06 348 VAL A O 1
ATOM 2762 N N . ASP A 1 349 ? 23.767 0.917 -26.105 1.00 78.44 349 ASP A N 1
ATOM 2763 C CA . ASP A 1 349 ? 23.149 -0.402 -26.130 1.00 78.44 349 ASP A CA 1
ATOM 2764 C C . ASP A 1 349 ? 21.627 -0.260 -26.305 1.00 78.44 349 ASP A C 1
ATOM 2766 O O . ASP A 1 349 ? 21.039 -0.763 -27.262 1.00 78.44 349 ASP A O 1
ATOM 2770 N N . VAL A 1 350 ? 20.982 0.538 -25.442 1.00 80.12 350 VAL A N 1
ATOM 2771 C CA . VAL A 1 350 ? 19.521 0.728 -25.444 1.00 80.12 350 VAL A CA 1
ATOM 2772 C C . VAL A 1 350 ? 19.149 2.194 -25.236 1.00 80.12 350 VAL A C 1
ATOM 2774 O O . VAL A 1 350 ? 19.753 2.895 -24.426 1.00 80.12 350 VAL A O 1
ATOM 2777 N N . VAL A 1 351 ? 18.089 2.642 -25.910 1.00 75.19 351 VAL A N 1
ATOM 2778 C CA . VAL A 1 351 ? 17.323 3.836 -25.532 1.00 75.19 351 VAL A CA 1
ATOM 2779 C C . VAL A 1 351 ? 15.864 3.432 -25.359 1.00 75.19 351 VAL A C 1
ATOM 2781 O O . VAL A 1 351 ? 15.318 2.784 -26.243 1.00 75.19 351 VAL A O 1
ATOM 2784 N N . GLU A 1 352 ? 15.238 3.810 -24.242 1.00 74.06 352 GLU A N 1
ATOM 2785 C CA . GLU A 1 352 ? 13.842 3.468 -23.931 1.00 74.06 352 GLU A CA 1
ATOM 2786 C C . GLU A 1 352 ? 13.061 4.693 -23.417 1.00 74.06 352 GLU A C 1
ATOM 2788 O O . GLU A 1 352 ? 13.497 5.409 -22.502 1.00 74.06 352 GLU A O 1
ATOM 2793 N N . LEU A 1 353 ? 11.889 4.945 -24.007 1.00 70.00 353 LEU A N 1
ATOM 2794 C CA . LEU A 1 353 ? 10.963 6.024 -23.663 1.00 70.00 353 LEU A CA 1
ATOM 2795 C C . LEU A 1 353 ? 9.811 5.499 -22.799 1.00 70.00 353 LEU A C 1
ATOM 2797 O O . LEU A 1 353 ? 8.769 5.031 -23.262 1.00 70.00 353 LEU A O 1
ATOM 2801 N N . PHE A 1 354 ? 9.946 5.676 -21.490 1.00 61.06 354 PHE A N 1
ATOM 2802 C CA . PHE A 1 354 ? 8.929 5.280 -20.528 1.00 61.06 354 PHE A CA 1
ATOM 2803 C C . PHE A 1 354 ? 7.786 6.299 -20.460 1.00 61.06 354 PHE A C 1
ATOM 2805 O O . PHE A 1 354 ? 7.810 7.224 -19.640 1.00 61.06 354 PHE A O 1
ATOM 2812 N N . GLY A 1 355 ? 6.722 6.062 -21.227 1.00 60.69 355 GLY A N 1
ATOM 2813 C CA . GLY A 1 355 ? 5.378 6.614 -21.004 1.00 60.69 355 GLY A CA 1
ATOM 2814 C C . GLY A 1 355 ? 4.773 7.371 -22.190 1.00 60.69 355 GLY A C 1
ATOM 2815 O O . GLY A 1 355 ? 5.474 7.964 -22.999 1.00 60.69 355 GLY A O 1
ATOM 2816 N N . THR A 1 356 ? 3.440 7.409 -22.246 1.00 51.59 356 THR A N 1
ATOM 2817 C CA . THR A 1 356 ? 2.652 8.227 -23.193 1.00 51.59 356 THR A CA 1
ATOM 2818 C C . THR A 1 356 ? 2.895 9.728 -22.983 1.00 51.59 356 THR A C 1
ATOM 2820 O O . THR A 1 356 ? 3.090 10.093 -21.827 1.00 51.59 356 THR A O 1
ATOM 2823 N N . ASN A 1 357 ? 2.783 10.564 -24.036 1.00 52.72 357 ASN A N 1
ATOM 2824 C CA . ASN A 1 357 ? 3.061 12.026 -24.147 1.00 52.72 357 ASN A CA 1
ATOM 2825 C C . ASN A 1 357 ? 2.384 12.962 -23.109 1.00 52.72 357 ASN A C 1
ATOM 2827 O O . ASN A 1 357 ? 1.662 13.905 -23.433 1.00 52.72 357 ASN A O 1
ATOM 2831 N N . MET A 1 358 ? 2.575 12.672 -21.834 1.00 49.00 358 MET A N 1
ATOM 2832 C CA . MET A 1 358 ? 1.853 13.208 -20.690 1.00 49.00 358 MET A CA 1
ATOM 2833 C C . MET A 1 358 ? 2.869 13.629 -19.628 1.00 49.00 358 MET A C 1
ATOM 2835 O O . MET A 1 358 ? 4.044 13.252 -19.696 1.00 49.00 358 MET A O 1
ATOM 2839 N N . PRO A 1 359 ? 2.461 14.402 -18.606 1.00 45.22 359 PRO A N 1
ATOM 2840 C CA . PRO A 1 359 ? 3.367 14.743 -17.524 1.00 45.22 359 PRO A CA 1
ATOM 2841 C C . PRO A 1 359 ? 3.994 13.478 -16.923 1.00 45.22 359 PRO A C 1
ATOM 2843 O O . PRO A 1 359 ? 3.277 12.605 -16.429 1.00 45.22 359 PRO A O 1
ATOM 2846 N N . SER A 1 360 ? 5.329 13.433 -16.887 1.00 49.81 360 SER A N 1
ATOM 2847 C CA . SER A 1 360 ? 6.171 12.317 -16.416 1.00 49.81 360 SER A CA 1
ATOM 2848 C C . SER A 1 360 ? 6.543 11.201 -17.413 1.00 49.81 360 SER A C 1
ATOM 2850 O O . SER A 1 360 ? 6.840 10.100 -16.954 1.00 49.81 360 SER A O 1
ATOM 2852 N N . THR A 1 361 ? 6.611 11.429 -18.727 1.00 56.12 361 THR A N 1
ATOM 2853 C CA . THR A 1 361 ? 7.453 10.567 -19.592 1.00 56.12 361 THR A CA 1
ATOM 2854 C C . THR A 1 361 ? 8.916 10.596 -19.105 1.00 56.12 361 THR A C 1
ATOM 2856 O O . THR A 1 361 ? 9.381 11.640 -18.639 1.00 56.12 361 THR A O 1
ATOM 2859 N N . ALA A 1 362 ? 9.629 9.464 -19.167 1.00 61.38 362 ALA A N 1
ATOM 2860 C CA . ALA A 1 362 ? 11.075 9.372 -18.913 1.00 61.38 362 ALA A CA 1
ATOM 2861 C C . ALA A 1 362 ? 11.809 8.853 -20.150 1.00 61.38 362 ALA A C 1
ATOM 2863 O O . ALA A 1 362 ? 11.224 8.111 -20.931 1.00 61.38 362 ALA A O 1
ATOM 2864 N N . LEU A 1 363 ? 13.085 9.196 -20.277 1.00 68.19 363 LEU A N 1
ATOM 2865 C CA . LEU A 1 363 ? 14.005 8.659 -21.274 1.00 68.19 363 LEU A CA 1
ATOM 2866 C C . LEU A 1 363 ? 15.160 7.987 -20.531 1.00 68.19 363 LEU A C 1
ATOM 2868 O O . LEU A 1 363 ? 15.770 8.617 -19.663 1.00 68.19 363 LEU A O 1
ATOM 2872 N N . VAL A 1 364 ? 15.454 6.736 -20.863 1.00 68.12 364 VAL A N 1
ATOM 2873 C CA . VAL A 1 364 ? 16.611 6.000 -20.343 1.00 68.12 364 VAL A CA 1
ATOM 2874 C C . VAL A 1 364 ? 17.539 5.672 -21.500 1.00 68.12 364 VAL A C 1
ATOM 2876 O O . VAL A 1 364 ? 17.077 5.229 -22.543 1.00 68.12 364 VAL A O 1
ATOM 2879 N N . ILE A 1 365 ? 18.835 5.907 -21.314 1.00 71.81 365 ILE A N 1
ATOM 2880 C CA . ILE A 1 365 ? 19.897 5.544 -22.255 1.00 71.81 365 ILE A CA 1
ATOM 2881 C C . ILE A 1 365 ? 20.862 4.625 -21.507 1.00 71.81 365 ILE A C 1
ATOM 2883 O O . ILE A 1 365 ? 21.420 5.022 -20.483 1.00 71.81 365 ILE A O 1
ATOM 2887 N N . GLN A 1 366 ? 21.033 3.407 -22.003 1.00 74.12 366 GLN A N 1
ATOM 2888 C CA . GLN A 1 366 ? 21.984 2.413 -21.522 1.00 74.12 366 GLN A CA 1
ATOM 2889 C C . GLN A 1 366 ? 23.254 2.495 -22.372 1.00 74.12 366 GLN A C 1
ATOM 2891 O O . GLN A 1 366 ? 23.193 2.421 -23.601 1.00 74.12 366 GLN A O 1
ATOM 2896 N N . LEU A 1 367 ? 24.396 2.652 -21.709 1.00 75.88 367 LEU A N 1
ATOM 2897 C CA . LEU A 1 367 ? 25.725 2.633 -22.305 1.00 75.88 367 LEU A CA 1
ATOM 2898 C C . LEU A 1 367 ? 26.467 1.374 -21.854 1.00 75.88 367 LEU A C 1
ATOM 2900 O O . LEU A 1 367 ? 26.439 1.034 -20.666 1.00 75.88 367 LEU A O 1
ATOM 2904 N N . HIS A 1 368 ? 27.152 0.728 -22.791 1.00 76.12 368 HIS A N 1
ATOM 2905 C CA . HIS A 1 368 ? 27.981 -0.453 -22.554 1.00 76.12 368 HIS A CA 1
ATOM 2906 C C . HIS A 1 368 ? 29.441 -0.162 -22.922 1.00 76.12 368 HIS A C 1
ATOM 2908 O O . HIS A 1 368 ? 29.695 0.597 -23.864 1.00 76.12 368 HIS A O 1
ATOM 2914 N N . LEU A 1 369 ? 30.386 -0.758 -22.187 1.00 74.75 369 LEU A N 1
ATOM 2915 C CA . LEU A 1 369 ? 31.813 -0.658 -22.488 1.00 74.75 369 LEU A CA 1
ATOM 2916 C C . LEU A 1 369 ? 32.188 -1.654 -23.600 1.00 74.75 369 LEU A C 1
ATOM 2918 O O . LEU A 1 369 ? 31.970 -2.854 -23.461 1.00 74.75 369 LEU A O 1
ATOM 2922 N N . ASP A 1 370 ? 32.722 -1.179 -24.718 1.00 71.88 370 ASP A N 1
ATOM 2923 C CA . ASP A 1 370 ? 33.172 -2.008 -25.841 1.00 71.88 370 ASP A CA 1
ATOM 2924 C C . ASP A 1 370 ? 34.486 -2.732 -25.484 1.00 71.88 370 ASP A C 1
ATOM 2926 O O . ASP A 1 370 ? 35.583 -2.222 -25.717 1.00 71.88 370 ASP A O 1
ATOM 2930 N N . GLN A 1 371 ? 34.363 -3.898 -24.840 1.00 65.06 371 GLN A N 1
ATOM 2931 C CA . GLN A 1 371 ? 35.489 -4.687 -24.319 1.00 65.06 371 GLN A CA 1
ATOM 2932 C C . GLN A 1 371 ? 36.339 -5.361 -25.416 1.00 65.06 371 GLN A C 1
ATOM 2934 O O . GLN A 1 371 ? 37.463 -5.778 -25.137 1.00 65.06 371 GLN A O 1
ATOM 2939 N N . ASP A 1 372 ? 35.858 -5.442 -26.662 1.00 62.22 372 ASP A N 1
ATOM 2940 C CA . ASP A 1 372 ? 36.536 -6.176 -27.745 1.00 62.22 372 ASP A CA 1
ATOM 2941 C C . ASP A 1 372 ? 37.819 -5.483 -28.264 1.00 62.22 372 ASP A C 1
ATOM 2943 O O . ASP A 1 372 ? 38.568 -6.073 -29.045 1.00 62.22 372 ASP A O 1
ATOM 2947 N N . GLN A 1 373 ? 38.126 -4.256 -27.820 1.00 57.25 373 GLN A N 1
ATOM 2948 C CA . GLN A 1 373 ? 39.325 -3.518 -28.255 1.00 57.25 373 GLN A CA 1
ATOM 2949 C C . GLN A 1 373 ? 40.614 -3.867 -27.485 1.00 57.25 373 GLN A C 1
ATOM 2951 O O . GLN A 1 373 ? 41.698 -3.482 -27.923 1.00 57.25 373 GLN A O 1
ATOM 2956 N N . ASP A 1 374 ? 40.538 -4.613 -26.377 1.00 52.09 374 ASP A N 1
ATOM 2957 C CA . ASP A 1 374 ? 41.689 -4.847 -25.480 1.00 52.09 374 ASP A CA 1
ATOM 2958 C C . ASP A 1 374 ? 42.550 -6.075 -25.867 1.00 52.09 374 ASP A C 1
ATOM 2960 O O . ASP A 1 374 ? 43.478 -6.463 -25.156 1.00 52.09 374 ASP A O 1
ATOM 2964 N N . HIS A 1 375 ? 42.257 -6.721 -27.005 1.00 53.06 375 HIS A N 1
ATOM 2965 C CA . HIS A 1 375 ? 42.824 -8.032 -27.345 1.00 53.06 375 HIS A CA 1
ATOM 2966 C C . HIS A 1 375 ? 44.179 -8.039 -28.085 1.00 53.06 375 HIS A C 1
ATOM 2968 O O . HIS A 1 375 ? 44.782 -9.110 -28.171 1.00 53.06 375 HIS A O 1
ATOM 2974 N N . ASP A 1 376 ? 44.687 -6.894 -28.567 1.00 53.78 376 ASP A N 1
ATOM 2975 C CA . ASP A 1 376 ? 45.899 -6.825 -29.421 1.00 53.78 376 ASP A CA 1
ATOM 2976 C C . ASP A 1 376 ? 47.070 -5.985 -28.848 1.00 53.78 376 ASP A C 1
ATOM 2978 O O . ASP A 1 376 ? 48.130 -5.879 -29.470 1.00 53.78 376 ASP A O 1
ATOM 2982 N N . LEU A 1 377 ? 46.940 -5.409 -27.643 1.00 50.72 377 LEU A N 1
ATOM 2983 C CA . LEU A 1 377 ? 48.012 -4.644 -26.980 1.00 50.72 377 LEU A CA 1
ATOM 2984 C C . LEU A 1 377 ? 48.617 -5.420 -25.802 1.00 50.72 377 LEU A C 1
ATOM 2986 O O . LEU A 1 377 ? 48.230 -5.286 -24.643 1.00 50.72 377 LEU A O 1
ATOM 2990 N N . GLY A 1 378 ? 49.606 -6.256 -26.113 1.00 50.22 378 GLY A N 1
ATOM 2991 C CA . GLY A 1 378 ? 50.223 -7.156 -25.142 1.00 50.22 378 GLY A CA 1
ATOM 2992 C C . GLY A 1 378 ? 50.965 -6.464 -23.987 1.00 50.22 378 GLY A C 1
ATOM 2993 O O . GLY A 1 378 ? 51.952 -5.765 -24.198 1.00 50.22 378 GLY A O 1
ATOM 2994 N N . GLY A 1 379 ? 50.584 -6.814 -22.753 1.00 51.94 379 GLY A N 1
ATOM 2995 C CA . GLY A 1 379 ? 51.504 -6.882 -21.610 1.00 51.94 379 GLY A CA 1
ATOM 2996 C C . GLY A 1 379 ? 51.780 -5.587 -20.838 1.00 51.94 379 GLY A C 1
ATOM 2997 O O . GLY A 1 379 ? 52.912 -5.111 -20.817 1.00 51.94 379 GLY A O 1
ATOM 2998 N N . GLY A 1 380 ? 50.793 -5.087 -20.087 1.00 45.09 380 GLY A N 1
ATOM 2999 C CA . GLY A 1 380 ? 50.998 -3.974 -19.148 1.00 45.09 380 GLY A CA 1
ATOM 3000 C C . GLY A 1 380 ? 49.787 -3.691 -18.259 1.00 45.09 380 GLY A C 1
ATOM 3001 O O . GLY A 1 380 ? 49.090 -2.706 -18.462 1.00 45.09 380 GLY A O 1
ATOM 3002 N N . SER A 1 381 ? 49.509 -4.553 -17.278 1.00 48.97 381 SER A N 1
ATOM 3003 C CA . SER A 1 381 ? 48.285 -4.470 -16.470 1.00 48.97 381 SER A CA 1
ATOM 3004 C C . SER A 1 381 ? 48.216 -3.237 -15.552 1.00 48.97 381 SER A C 1
ATOM 3006 O O . SER A 1 381 ? 48.767 -3.242 -14.448 1.00 48.97 381 SER A O 1
ATOM 3008 N N . SER A 1 382 ? 47.413 -2.249 -15.938 1.00 41.75 382 SER A N 1
ATOM 3009 C CA . SER A 1 382 ? 46.661 -1.427 -14.985 1.00 41.75 382 SER A CA 1
ATOM 3010 C C . SER A 1 382 ? 45.293 -1.080 -15.565 1.00 41.75 382 SER A C 1
ATOM 3012 O O . SER A 1 382 ? 45.149 -0.075 -16.259 1.00 41.75 382 SER A O 1
ATOM 3014 N N . SER A 1 383 ? 44.281 -1.888 -15.240 1.00 45.31 383 SER A N 1
ATOM 3015 C CA . SER A 1 383 ? 42.877 -1.508 -15.403 1.00 45.31 383 SER A CA 1
ATOM 3016 C C . SER A 1 383 ? 42.582 -0.349 -14.451 1.00 45.31 383 SER A C 1
ATOM 3018 O O . SER A 1 383 ? 42.138 -0.544 -13.320 1.00 45.31 383 SER A O 1
ATOM 3020 N N . GLN A 1 384 ? 42.898 0.872 -14.882 1.00 45.19 384 GLN A N 1
ATOM 3021 C CA . GLN A 1 384 ? 42.342 2.063 -14.264 1.00 45.19 384 GLN A CA 1
ATOM 3022 C C . GLN A 1 384 ? 40.847 2.051 -14.566 1.00 45.19 384 GLN A C 1
ATOM 3024 O O . GLN A 1 384 ? 40.447 2.189 -15.720 1.00 45.19 384 GLN A O 1
ATOM 3029 N N . GLU A 1 385 ? 40.028 1.882 -13.527 1.00 46.62 385 GLU A N 1
ATOM 3030 C CA . GLU A 1 385 ? 38.611 2.226 -13.597 1.00 46.62 385 GLU A CA 1
ATOM 3031 C C . GLU A 1 385 ? 38.517 3.655 -14.144 1.00 46.62 385 GLU A C 1
ATOM 3033 O O . GLU A 1 385 ? 38.959 4.594 -13.476 1.00 46.62 385 GLU A O 1
ATOM 3038 N N . LEU A 1 386 ? 37.982 3.826 -15.359 1.00 48.50 386 LEU A N 1
ATOM 3039 C CA . LEU A 1 386 ? 37.749 5.153 -15.926 1.00 48.50 386 LEU A CA 1
ATOM 3040 C C . LEU A 1 386 ? 36.830 5.906 -14.954 1.00 48.50 386 LEU A C 1
ATOM 3042 O O . LEU A 1 386 ? 35.677 5.496 -14.767 1.00 48.50 386 LEU A O 1
ATOM 3046 N N . PRO A 1 387 ? 37.309 6.966 -14.278 1.00 53.22 387 PRO A N 1
ATOM 3047 C CA . PRO A 1 387 ? 36.564 7.542 -13.176 1.00 53.22 387 PRO A CA 1
ATOM 3048 C C . PRO A 1 387 ? 35.288 8.184 -13.716 1.00 53.22 387 PRO A C 1
ATOM 3050 O O . PRO A 1 387 ? 35.295 8.840 -14.754 1.00 53.22 387 PRO A O 1
ATOM 3053 N N . ILE A 1 388 ? 34.175 8.044 -12.993 1.00 43.16 388 ILE A N 1
ATOM 3054 C CA . ILE A 1 388 ? 32.843 8.518 -13.422 1.00 43.16 388 ILE A CA 1
ATOM 3055 C C . ILE A 1 388 ? 32.847 10.019 -13.809 1.00 43.16 388 ILE A C 1
ATOM 3057 O O . ILE A 1 388 ? 32.055 10.446 -14.649 1.00 43.16 388 ILE A O 1
ATOM 3061 N N . SER A 1 389 ? 33.774 10.815 -13.262 1.00 42.03 389 SER A N 1
ATOM 3062 C CA . SER A 1 389 ? 34.058 12.200 -13.676 1.00 42.03 389 SER A CA 1
ATOM 3063 C C . SER A 1 389 ? 34.362 12.350 -15.168 1.00 42.03 389 SER A C 1
ATOM 3065 O O . SER A 1 389 ? 33.878 13.280 -15.802 1.00 42.03 389 SER A O 1
ATOM 3067 N N . GLU A 1 390 ? 35.101 11.420 -15.761 1.00 46.44 390 GLU A N 1
ATOM 3068 C CA . GLU A 1 390 ? 35.380 11.436 -17.191 1.00 46.44 390 GLU A CA 1
ATOM 3069 C C . GLU A 1 390 ? 34.126 11.190 -18.027 1.00 46.44 390 GLU A C 1
ATOM 3071 O O . GLU A 1 390 ? 33.989 11.764 -19.109 1.00 46.44 390 GLU A O 1
ATOM 3076 N N . LEU A 1 391 ? 33.198 10.360 -17.550 1.00 47.28 391 LEU A N 1
ATOM 3077 C CA . LEU A 1 391 ? 31.912 10.150 -18.212 1.00 47.28 391 LEU A CA 1
ATOM 3078 C C . LEU A 1 391 ? 31.059 11.432 -18.166 1.00 47.28 391 LEU A C 1
ATOM 3080 O O . LEU A 1 391 ? 30.456 11.800 -19.176 1.00 47.28 391 LEU A O 1
ATOM 3084 N N . PHE A 1 392 ? 31.076 12.154 -17.037 1.00 44.97 392 PHE A N 1
ATOM 3085 C CA . PHE A 1 392 ? 30.469 13.487 -16.928 1.00 44.97 392 PHE A CA 1
ATOM 3086 C C . PHE A 1 392 ? 31.080 14.478 -17.932 1.00 44.97 392 PHE A C 1
ATOM 3088 O O . PHE A 1 392 ? 30.325 15.111 -18.670 1.00 44.97 392 PHE A O 1
ATOM 3095 N N . ASP A 1 393 ? 32.411 14.536 -18.047 1.00 47.44 393 ASP A N 1
ATOM 3096 C CA . ASP A 1 393 ? 33.106 15.375 -19.035 1.00 47.44 393 ASP A CA 1
ATOM 3097 C C . ASP A 1 393 ? 32.703 15.048 -20.482 1.00 47.44 393 ASP A C 1
ATOM 3099 O O . ASP A 1 393 ? 32.688 15.940 -21.330 1.00 47.44 393 ASP A O 1
ATOM 3103 N N . VAL A 1 394 ? 32.378 13.789 -20.801 1.00 45.81 394 VAL A N 1
ATOM 3104 C CA . VAL A 1 394 ? 31.888 13.412 -22.139 1.00 45.81 394 VAL A CA 1
ATOM 3105 C C . VAL A 1 394 ? 30.462 13.886 -22.370 1.00 45.81 394 VAL A C 1
ATOM 3107 O O . VAL A 1 394 ? 30.188 14.453 -23.424 1.00 45.81 394 VAL A O 1
ATOM 3110 N N . VAL A 1 395 ? 29.572 13.739 -21.387 1.00 45.66 395 VAL A N 1
ATOM 3111 C CA . VAL A 1 395 ? 28.197 14.257 -21.476 1.00 45.66 395 VAL A CA 1
ATOM 3112 C C . VAL A 1 395 ? 28.205 15.792 -21.599 1.00 45.66 395 VAL A C 1
ATOM 3114 O O . VAL A 1 395 ? 27.424 16.362 -22.366 1.00 45.66 395 VAL A O 1
ATOM 3117 N N . GLU A 1 396 ? 29.138 16.469 -20.927 1.00 46.25 396 GLU A N 1
ATOM 3118 C CA . GLU A 1 396 ? 29.328 17.922 -21.006 1.00 46.25 396 GLU A CA 1
ATOM 3119 C C . GLU A 1 396 ? 29.985 18.372 -22.329 1.00 46.25 396 GLU A C 1
ATOM 3121 O O . GLU A 1 396 ? 29.498 19.306 -22.975 1.00 46.25 396 GLU A O 1
ATOM 3126 N N . LYS A 1 397 ? 31.019 17.672 -22.819 1.00 44.50 397 LYS A N 1
ATOM 3127 C CA . LYS A 1 397 ? 31.628 17.932 -24.142 1.00 44.50 397 LYS A CA 1
ATOM 3128 C C . LYS A 1 397 ? 30.666 17.641 -25.290 1.00 44.50 397 LYS A C 1
ATOM 3130 O O . LYS A 1 397 ? 30.643 18.406 -26.255 1.00 44.50 397 LYS A O 1
ATOM 3135 N N . MET A 1 398 ? 29.823 16.610 -25.172 1.00 44.25 398 MET A N 1
ATOM 3136 C CA . MET A 1 398 ? 28.678 16.415 -26.062 1.00 44.25 398 MET A CA 1
ATOM 3137 C C . MET A 1 398 ? 27.798 17.663 -26.011 1.00 44.25 398 MET A C 1
ATOM 3139 O O . MET A 1 398 ? 27.691 18.342 -27.025 1.00 44.25 398 MET A O 1
ATOM 3143 N N . SER A 1 399 ? 27.268 18.051 -24.848 1.00 40.84 399 SER A N 1
ATOM 3144 C CA . SER A 1 399 ? 26.440 19.263 -24.700 1.00 40.84 399 SER A CA 1
ATOM 3145 C C . SER A 1 399 ? 27.031 20.513 -25.399 1.00 40.84 399 SER A C 1
ATOM 3147 O O . SER A 1 399 ? 26.325 21.216 -26.132 1.00 40.84 399 SER A O 1
ATOM 3149 N N . GLY A 1 400 ? 28.348 20.734 -25.288 1.00 38.84 400 GLY A N 1
ATOM 3150 C CA . GLY A 1 400 ? 29.073 21.822 -25.965 1.00 38.84 400 GLY A CA 1
ATOM 3151 C C . GLY A 1 400 ? 29.302 21.657 -27.482 1.00 38.84 400 GLY A C 1
ATOM 3152 O O . GLY A 1 400 ? 29.375 22.653 -28.204 1.00 38.84 400 GLY A O 1
ATOM 3153 N N . ALA A 1 401 ? 29.389 20.435 -28.010 1.00 35.84 401 ALA A N 1
ATOM 3154 C CA . ALA A 1 401 ? 29.528 20.190 -29.450 1.00 35.84 401 ALA A CA 1
ATOM 3155 C C . ALA A 1 401 ? 28.203 20.395 -30.214 1.00 35.84 401 ALA A C 1
ATOM 3157 O O . ALA A 1 401 ? 28.199 20.858 -31.361 1.00 35.84 401 ALA A O 1
ATOM 3158 N N . TRP A 1 402 ? 27.060 20.102 -29.578 1.00 39.66 402 TRP A N 1
ATOM 3159 C CA . TRP A 1 402 ? 25.729 20.213 -30.199 1.00 39.66 402 TRP A CA 1
ATOM 3160 C C . TRP A 1 402 ? 25.372 21.664 -30.566 1.00 39.66 402 TRP A C 1
ATOM 3162 O O . TRP A 1 402 ? 24.692 21.894 -31.567 1.00 39.66 402 TRP A O 1
ATOM 3172 N N . THR A 1 403 ? 25.870 22.652 -29.818 1.00 35.31 403 THR A N 1
ATOM 3173 C CA . THR A 1 403 ? 25.613 24.081 -30.072 1.00 35.31 403 THR A CA 1
ATOM 3174 C C . THR A 1 403 ? 26.374 24.649 -31.278 1.00 35.31 403 THR A C 1
ATOM 3176 O O . THR A 1 403 ? 25.906 25.622 -31.871 1.00 35.31 403 THR A O 1
ATOM 3179 N N . ARG A 1 404 ? 27.498 24.051 -31.713 1.00 34.56 404 ARG A N 1
ATOM 3180 C CA . ARG A 1 404 ? 28.287 24.562 -32.862 1.00 34.56 404 ARG A CA 1
ATOM 3181 C C . ARG A 1 404 ? 27.747 24.151 -34.235 1.00 34.56 404 ARG A C 1
ATOM 3183 O O . ARG A 1 404 ? 27.781 24.958 -35.161 1.00 34.56 404 ARG A O 1
ATOM 3190 N N . ILE A 1 405 ? 27.235 22.927 -34.374 1.00 36.59 405 ILE A N 1
ATOM 3191 C CA . ILE A 1 405 ? 26.793 22.362 -35.670 1.00 36.59 405 ILE A CA 1
ATOM 3192 C C . ILE A 1 405 ? 25.506 23.043 -36.190 1.00 36.59 405 ILE A C 1
ATOM 3194 O O . ILE A 1 405 ? 25.219 23.042 -37.385 1.00 36.59 405 ILE A O 1
ATOM 3198 N N . ARG A 1 406 ? 24.753 23.710 -35.307 1.00 38.53 406 ARG A N 1
ATOM 3199 C CA . ARG A 1 406 ? 23.437 24.311 -35.584 1.00 38.53 406 ARG A CA 1
ATOM 3200 C C . ARG A 1 406 ? 23.436 25.459 -36.612 1.00 38.53 406 ARG A C 1
ATOM 3202 O O . ARG A 1 406 ? 22.365 25.877 -37.033 1.00 38.53 406 ARG A O 1
ATOM 3209 N N . LYS A 1 407 ? 24.603 25.958 -37.046 1.00 40.59 407 LYS A N 1
ATOM 3210 C CA . LYS A 1 407 ? 24.722 27.053 -38.031 1.00 40.59 407 LYS A CA 1
ATOM 3211 C C . LYS A 1 407 ? 24.587 26.638 -39.508 1.00 40.59 407 LYS A C 1
ATOM 3213 O O . LYS A 1 407 ? 24.580 27.530 -40.349 1.00 40.59 407 LYS A O 1
ATOM 3218 N N . THR A 1 408 ? 24.510 25.346 -39.857 1.00 38.66 408 THR A N 1
ATOM 3219 C CA . THR A 1 408 ? 24.692 24.906 -41.265 1.00 38.66 408 THR A CA 1
ATOM 3220 C C . THR A 1 408 ? 23.588 24.050 -41.903 1.00 38.66 408 THR A C 1
ATOM 3222 O O . THR A 1 408 ? 23.699 23.762 -43.095 1.00 38.66 408 THR A O 1
ATOM 3225 N N . ARG A 1 409 ? 22.508 23.655 -41.206 1.00 38.09 409 ARG A N 1
ATOM 3226 C CA . ARG A 1 409 ? 21.390 22.897 -41.825 1.00 38.09 409 ARG A CA 1
ATOM 3227 C C . ARG A 1 409 ? 20.010 23.245 -41.251 1.00 38.09 409 ARG A C 1
ATOM 3229 O O . ARG A 1 409 ? 19.711 22.898 -40.114 1.00 38.09 409 ARG A O 1
ATOM 3236 N N . ALA A 1 410 ? 19.139 23.812 -42.089 1.00 39.28 410 ALA A N 1
ATOM 3237 C CA . ALA A 1 410 ? 17.708 23.996 -41.829 1.00 39.28 410 ALA A CA 1
ATOM 3238 C C . ALA A 1 410 ? 16.885 23.348 -42.962 1.00 39.28 410 ALA A C 1
ATOM 3240 O O . ALA A 1 410 ? 17.061 23.739 -44.113 1.00 39.28 410 ALA A O 1
ATOM 3241 N N . SER A 1 411 ? 16.061 22.325 -42.662 1.00 41.47 411 SER A N 1
ATOM 3242 C CA . SER A 1 411 ? 15.040 21.728 -43.576 1.00 41.47 411 SER A CA 1
ATOM 3243 C C . SER A 1 411 ? 14.344 20.442 -43.054 1.00 41.47 411 SER A C 1
ATOM 3245 O O . SER A 1 411 ? 13.855 19.641 -43.850 1.00 41.47 411 SER A O 1
ATOM 3247 N N . ARG A 1 412 ? 14.267 20.185 -41.738 1.00 39.56 412 ARG A N 1
ATOM 3248 C CA . ARG A 1 412 ? 13.535 19.019 -41.184 1.00 39.56 412 ARG A CA 1
ATOM 3249 C C . ARG A 1 412 ? 12.629 19.412 -40.010 1.00 39.56 412 ARG A C 1
ATOM 3251 O O . ARG A 1 412 ? 12.958 20.384 -39.332 1.00 39.56 412 ARG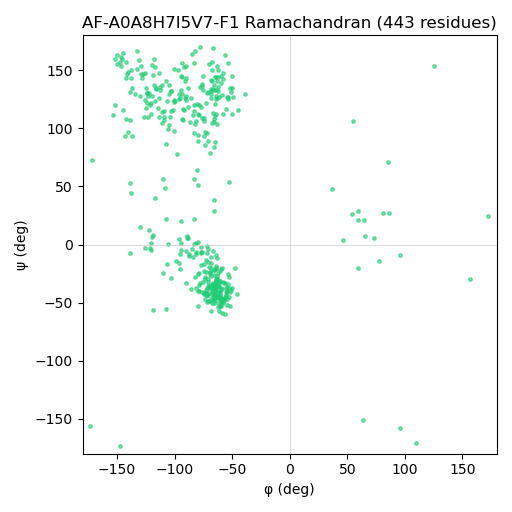 A O 1
ATOM 3258 N N . PRO A 1 413 ? 11.509 18.693 -39.775 1.00 37.41 413 PRO A N 1
ATOM 3259 C CA . PRO A 1 413 ? 10.608 18.965 -38.655 1.00 37.41 413 PRO A CA 1
ATOM 3260 C C . PRO A 1 413 ? 11.362 18.859 -37.326 1.00 37.41 413 PRO A C 1
ATOM 3262 O O . PRO A 1 413 ? 12.083 17.892 -37.080 1.00 37.41 413 PRO A O 1
ATOM 3265 N N . LEU A 1 414 ? 11.233 19.895 -36.499 1.00 46.88 414 LEU A N 1
ATOM 3266 C CA . LEU A 1 414 ? 12.065 20.101 -35.317 1.00 46.88 414 LEU A CA 1
ATOM 3267 C C . LEU A 1 414 ? 11.450 19.453 -34.075 1.00 46.88 414 LEU A C 1
ATOM 3269 O O . LEU A 1 414 ? 10.324 19.766 -33.695 1.00 46.88 414 LEU A O 1
ATOM 3273 N N . LEU A 1 415 ? 12.239 18.605 -33.412 1.00 39.16 415 LEU A N 1
ATOM 3274 C CA . LEU A 1 415 ? 11.998 18.178 -32.035 1.00 39.16 415 LEU A CA 1
ATOM 3275 C C . LEU A 1 415 ? 12.092 19.403 -31.113 1.00 39.16 415 LEU A C 1
ATOM 3277 O O . LEU A 1 415 ? 13.125 20.074 -31.091 1.00 39.16 415 LEU A O 1
ATOM 3281 N N . SER A 1 416 ? 11.068 19.651 -30.300 1.00 37.41 416 SER A N 1
ATOM 3282 C CA . SER A 1 416 ? 11.149 20.614 -29.195 1.00 37.41 416 SER A CA 1
ATOM 3283 C C . SER A 1 416 ? 10.836 19.942 -27.858 1.00 37.41 416 SER A C 1
ATOM 3285 O O . SER A 1 416 ? 9.835 19.228 -27.727 1.00 37.41 416 SER A O 1
ATOM 3287 N N . LEU A 1 417 ? 11.727 20.176 -26.885 1.00 38.38 417 LEU A N 1
ATOM 3288 C CA . LEU A 1 417 ? 11.723 19.599 -25.544 1.00 38.38 417 LEU A CA 1
ATOM 3289 C C . LEU A 1 417 ? 11.391 20.680 -24.503 1.00 38.38 417 LEU A C 1
ATOM 3291 O O . LEU A 1 417 ? 12.241 21.500 -24.163 1.00 38.38 417 LEU A O 1
ATOM 3295 N N . SER A 1 418 ? 10.166 20.676 -23.971 1.00 35.25 418 SER A N 1
ATOM 3296 C CA . SER A 1 418 ? 9.702 21.709 -23.030 1.00 35.25 418 SER A CA 1
ATOM 3297 C C . SER A 1 418 ? 9.505 21.176 -21.603 1.00 35.25 418 SER A C 1
ATOM 3299 O O . SER A 1 418 ? 8.575 20.401 -21.361 1.00 35.25 418 SER A O 1
ATOM 3301 N N . ILE A 1 419 ? 10.304 21.648 -20.639 1.00 39.16 419 ILE A N 1
ATOM 3302 C CA . ILE A 1 419 ? 10.196 21.263 -19.219 1.00 39.16 419 ILE A CA 1
ATOM 3303 C C . ILE A 1 419 ? 9.358 22.295 -18.441 1.00 39.16 419 ILE A C 1
ATOM 3305 O O . ILE A 1 419 ? 9.680 23.480 -18.416 1.00 39.16 419 ILE A O 1
ATOM 3309 N N . THR A 1 420 ? 8.302 21.859 -17.743 1.00 32.47 420 THR A N 1
ATOM 3310 C CA . THR A 1 420 ? 7.474 22.741 -16.892 1.00 32.47 420 THR A CA 1
ATOM 3311 C C . THR A 1 420 ? 7.785 22.537 -15.404 1.00 32.47 420 THR A C 1
ATOM 3313 O O . THR A 1 420 ? 7.417 21.511 -14.830 1.00 32.47 420 THR A O 1
ATOM 3316 N N . HIS A 1 421 ? 8.428 23.500 -14.742 1.00 33.66 421 HIS A N 1
ATOM 3317 C CA . HIS A 1 421 ? 8.924 23.307 -13.373 1.00 33.66 421 HIS A CA 1
ATOM 3318 C C . HIS A 1 421 ? 7.937 23.692 -12.251 1.00 33.66 421 HIS A C 1
ATOM 3320 O O . HIS A 1 421 ? 7.303 24.746 -12.278 1.00 33.66 421 HIS A O 1
ATOM 3326 N N . LYS A 1 422 ? 7.949 22.913 -11.156 1.00 31.06 422 LYS A N 1
ATOM 3327 C CA . LYS A 1 422 ? 7.672 23.408 -9.790 1.00 31.06 422 LYS A CA 1
ATOM 3328 C C . LYS A 1 422 ? 8.955 23.323 -8.950 1.00 31.06 422 LYS A C 1
ATOM 3330 O O . LYS A 1 422 ? 9.661 22.314 -8.985 1.00 31.06 422 LYS A O 1
ATOM 3335 N N . ARG A 1 423 ? 9.279 24.403 -8.232 1.00 34.44 423 ARG A N 1
ATOM 3336 C CA . ARG A 1 423 ? 10.614 24.681 -7.665 1.00 34.44 423 ARG A CA 1
ATOM 3337 C C . ARG A 1 423 ? 10.976 23.765 -6.480 1.00 34.44 423 ARG A C 1
ATOM 3339 O O . ARG A 1 423 ? 10.208 23.662 -5.531 1.00 34.44 423 ARG A O 1
ATOM 3346 N N . THR A 1 424 ? 12.171 23.171 -6.510 1.00 37.69 424 THR A N 1
ATOM 3347 C CA . THR A 1 424 ? 12.886 22.586 -5.352 1.00 37.69 424 THR A CA 1
ATOM 3348 C C . THR A 1 424 ? 14.388 22.865 -5.503 1.00 37.69 424 THR A C 1
ATOM 3350 O O . THR A 1 424 ? 14.850 23.096 -6.618 1.00 37.69 424 THR A O 1
ATOM 3353 N N . LEU A 1 425 ? 15.168 22.868 -4.414 1.00 34.84 425 LEU A N 1
ATOM 3354 C CA . LEU A 1 425 ? 16.540 23.409 -4.432 1.00 34.84 425 LEU A CA 1
ATOM 3355 C C . LEU A 1 425 ? 17.494 22.662 -5.386 1.00 34.84 425 LEU A C 1
ATOM 3357 O O . LEU A 1 425 ? 18.160 23.288 -6.201 1.00 34.84 425 LEU A O 1
ATOM 3361 N N . LYS A 1 426 ? 17.474 21.322 -5.385 1.00 42.09 426 LYS A N 1
ATOM 3362 C CA . LYS A 1 426 ? 18.292 20.501 -6.301 1.00 42.09 426 LYS A CA 1
ATOM 3363 C C . LYS A 1 426 ? 17.831 20.602 -7.767 1.00 42.09 426 LYS A C 1
ATOM 3365 O O . LYS A 1 426 ? 18.632 20.437 -8.682 1.00 42.09 426 LYS A O 1
ATOM 3370 N N . ARG A 1 427 ? 16.555 20.957 -8.005 1.00 41.19 427 ARG A N 1
ATOM 3371 C CA . ARG A 1 427 ? 16.077 21.380 -9.334 1.00 41.19 427 ARG A CA 1
ATOM 3372 C C . ARG A 1 427 ? 16.558 22.781 -9.695 1.00 41.19 427 ARG A C 1
ATOM 3374 O O . ARG A 1 427 ? 16.722 23.017 -10.875 1.00 41.19 427 ARG A O 1
ATOM 3381 N N . TRP A 1 428 ? 16.789 23.692 -8.746 1.00 38.44 428 TRP A N 1
ATOM 3382 C CA . TRP A 1 428 ? 17.394 25.000 -9.035 1.00 38.44 428 TRP A CA 1
ATOM 3383 C C . TRP A 1 428 ? 18.881 24.872 -9.374 1.00 38.44 428 TRP A C 1
ATOM 3385 O O . TRP A 1 428 ? 19.331 25.533 -10.295 1.00 38.44 428 TRP A O 1
ATOM 3395 N N . GLU A 1 429 ? 19.626 23.974 -8.725 1.00 43.00 429 GLU A N 1
ATOM 3396 C CA . GLU A 1 429 ? 21.009 23.675 -9.128 1.00 43.00 429 GLU A CA 1
ATOM 3397 C C . GLU A 1 429 ? 21.078 23.023 -10.511 1.00 43.00 429 GLU A C 1
ATOM 3399 O O . GLU A 1 429 ? 21.814 23.506 -11.366 1.00 43.00 429 GLU A O 1
ATOM 3404 N N . ASN A 1 430 ? 20.294 21.968 -10.765 1.00 42.72 430 ASN A N 1
ATOM 3405 C CA . ASN A 1 430 ? 20.256 21.348 -12.092 1.00 42.72 430 ASN A CA 1
ATOM 3406 C C . ASN A 1 430 ? 19.703 22.315 -13.147 1.00 42.72 430 ASN A C 1
ATOM 3408 O O . ASN A 1 430 ? 20.236 22.358 -14.247 1.00 42.72 430 ASN A O 1
ATOM 3412 N N . PHE A 1 431 ? 18.703 23.138 -12.814 1.00 40.94 431 PHE A N 1
ATOM 3413 C CA . PHE A 1 431 ? 18.257 24.225 -13.682 1.00 40.94 431 PHE A CA 1
ATOM 3414 C C . PHE A 1 431 ? 19.421 25.173 -13.949 1.00 40.94 431 PHE A C 1
ATOM 3416 O O . PHE A 1 431 ? 19.824 25.243 -15.085 1.00 40.94 431 PHE A O 1
ATOM 3423 N N . CYS A 1 432 ? 20.065 25.807 -12.970 1.00 43.00 432 CYS A N 1
ATOM 3424 C CA . CYS A 1 432 ? 21.197 26.711 -13.222 1.00 43.00 432 CYS A CA 1
ATOM 3425 C C . CYS A 1 432 ? 22.364 26.071 -14.003 1.00 43.00 432 CYS A C 1
ATOM 3427 O O . CYS A 1 432 ? 22.986 26.765 -14.801 1.00 43.00 432 CYS A O 1
ATOM 3429 N N . LYS A 1 433 ? 22.631 24.768 -13.827 1.00 46.78 433 LYS A N 1
ATOM 3430 C CA . LYS A 1 433 ? 23.654 24.014 -14.581 1.00 46.78 433 LYS A CA 1
ATOM 3431 C C . LYS A 1 433 ? 23.250 23.750 -16.037 1.00 46.78 433 LYS A C 1
ATOM 3433 O O . LYS A 1 433 ? 24.058 23.944 -16.935 1.00 46.78 433 LYS A O 1
ATOM 3438 N N . PHE A 1 434 ? 22.001 23.352 -16.283 1.00 44.34 434 PHE A N 1
ATOM 3439 C CA . PHE A 1 434 ? 21.484 23.062 -17.627 1.00 44.34 434 PHE A CA 1
ATOM 3440 C C . PHE A 1 434 ? 20.761 24.250 -18.280 1.00 44.34 434 PHE A C 1
ATOM 3442 O O . PHE A 1 434 ? 20.393 24.168 -19.443 1.00 44.34 434 PHE A O 1
ATOM 3449 N N . LYS A 1 435 ? 20.577 25.374 -17.584 1.00 41.75 435 LYS A N 1
ATOM 3450 C CA . LYS A 1 435 ? 19.888 26.579 -18.066 1.00 41.75 435 LYS A CA 1
ATOM 3451 C C . LYS A 1 435 ? 20.610 27.190 -19.267 1.00 41.75 435 LYS A C 1
ATOM 3453 O O . LYS A 1 435 ? 19.911 27.496 -20.216 1.00 41.75 435 LYS A O 1
ATOM 3458 N N . PRO A 1 436 ? 21.953 27.276 -19.334 1.00 44.41 436 PRO A N 1
ATOM 3459 C CA . PRO A 1 436 ? 22.630 27.688 -20.567 1.00 44.41 436 PRO A CA 1
ATOM 3460 C C . PRO A 1 436 ? 22.380 26.741 -21.757 1.00 44.41 436 PRO A C 1
ATOM 3462 O O . PRO A 1 436 ? 22.327 27.192 -22.897 1.00 44.41 436 PRO A O 1
ATOM 3465 N N . TRP A 1 437 ? 22.184 25.440 -21.504 1.00 46.91 437 TRP A N 1
ATOM 3466 C CA . TRP A 1 437 ? 21.836 24.444 -22.530 1.00 46.91 437 TRP A CA 1
ATOM 3467 C C . TRP A 1 437 ? 20.355 24.536 -22.948 1.00 46.91 437 TRP A C 1
ATOM 3469 O O . TRP A 1 437 ? 20.061 24.483 -24.138 1.00 46.91 437 TRP A O 1
ATOM 3479 N N . LEU A 1 438 ? 19.440 24.751 -21.993 1.00 44.69 438 LEU A N 1
ATOM 3480 C CA . LEU A 1 438 ? 17.993 24.907 -22.202 1.00 44.69 438 LEU A CA 1
ATOM 3481 C C . LEU A 1 438 ? 17.610 26.266 -22.809 1.00 44.69 438 LEU A C 1
ATOM 3483 O O . LEU A 1 438 ? 16.767 26.307 -23.694 1.00 44.69 438 LEU A O 1
ATOM 3487 N N . ASP A 1 439 ? 18.220 27.366 -22.363 1.00 44.06 439 ASP A N 1
ATOM 3488 C CA . ASP A 1 439 ? 18.040 28.714 -22.926 1.00 44.06 439 ASP A CA 1
ATOM 3489 C C . ASP A 1 439 ? 18.664 28.818 -24.333 1.00 44.06 439 ASP A C 1
ATOM 3491 O O . ASP A 1 439 ? 18.256 29.652 -25.134 1.00 44.06 439 ASP A O 1
ATOM 3495 N N . GLY A 1 440 ? 19.665 27.979 -24.637 1.00 41.78 440 GLY A N 1
ATOM 3496 C CA . GLY A 1 440 ? 20.251 27.828 -25.973 1.00 41.78 440 GLY A CA 1
ATOM 3497 C C . GLY A 1 440 ? 19.393 26.994 -26.935 1.00 41.78 440 GLY A C 1
ATOM 3498 O O . GLY A 1 440 ? 19.754 26.820 -28.105 1.00 41.78 440 GLY A O 1
ATOM 3499 N N . LEU A 1 441 ? 18.258 26.461 -26.476 1.00 38.50 441 LEU A N 1
ATOM 3500 C CA . LEU A 1 441 ? 17.201 25.955 -27.341 1.00 38.50 441 LEU A CA 1
ATOM 3501 C C . LEU A 1 441 ? 16.356 27.153 -27.778 1.00 38.50 441 LEU A C 1
ATOM 3503 O O . LEU A 1 441 ? 15.562 27.671 -27.002 1.00 38.50 441 LEU A O 1
ATOM 3507 N N . ASP A 1 442 ? 16.541 27.603 -29.019 1.00 42.03 442 ASP A N 1
ATOM 3508 C CA . ASP A 1 442 ? 15.687 28.659 -29.552 1.00 42.03 442 ASP A CA 1
ATOM 3509 C C . ASP A 1 442 ? 14.243 28.153 -29.714 1.00 42.03 442 ASP A C 1
ATOM 3511 O O . ASP A 1 442 ? 14.009 27.048 -30.219 1.00 42.03 442 ASP A O 1
ATOM 3515 N N . PHE A 1 443 ? 13.295 28.965 -29.255 1.00 41.84 443 PHE A N 1
ATOM 3516 C CA . PHE A 1 443 ? 11.861 28.682 -29.221 1.00 41.84 443 PHE A CA 1
ATOM 3517 C C . PHE A 1 443 ? 11.024 29.831 -29.820 1.00 41.84 443 PHE A C 1
ATOM 3519 O O . PHE A 1 443 ? 9.807 29.860 -29.613 1.00 41.84 443 PHE A O 1
ATOM 3526 N N . GLY A 1 444 ? 11.636 30.772 -30.556 1.00 34.75 444 GLY A N 1
ATOM 3527 C CA . GLY A 1 444 ? 10.926 31.884 -31.196 1.00 34.75 444 GLY A CA 1
ATOM 3528 C C . GLY A 1 444 ? 11.462 32.259 -32.581 1.00 34.75 444 GLY A C 1
ATOM 3529 O O . GLY A 1 444 ? 12.479 32.933 -32.669 1.00 34.75 444 GLY A O 1
ATOM 3530 N N . THR A 1 445 ? 10.681 31.918 -33.619 1.00 36.28 445 THR A N 1
ATOM 3531 C CA . THR A 1 445 ? 10.816 32.308 -35.049 1.00 36.28 445 THR A CA 1
ATOM 3532 C C . THR A 1 445 ? 12.137 31.980 -35.743 1.00 36.28 445 THR A C 1
ATOM 3534 O O . THR A 1 445 ? 13.045 32.835 -35.730 1.00 36.28 445 THR A O 1
#

Radius of gyration: 27.18 Å; Cα contacts (8 Å, |Δi|>4): 549; chains: 1; bounding box: 93×63×70 Å

InterPro domains:
  IPR020845 AMP-binding, conserved site [PS00455] (65-76)
  IPR042099 ANL, N-terminal domain [G3DSA:3.40.50.12780] (11-274)

Nearest PDB structures (foldseek):
  4d4h-assembly1_A  TM=6.224E-01  e=1.156E-06  Planktothrix agardhii
  5jjq-assembly3_C  TM=3.985E-01  e=4.924E-07  Streptomyces sp. ML694-90F3
  5jjq-assembly2_B  TM=4.048E-01  e=6.679E-07  Streptomyces sp. ML694-90F3
  5jjq-assembly4_D  TM=3.898E-01  e=1.023E-06  Streptomyces sp. ML694-90F3
  5jjq-assembly1_A  TM=4.106E-01  e=2.554E-06  Streptomyces sp. ML694-90F3

Sequence (445 aa):
MSLQGHDMLGLSEKQIDTWRKGFDGAIIQLPEQEQPHRLVQTEKHGQHNTFYPWPTAQRPTPAFILQSSGTTGVPKLLRFSLYFYTIGLANHRQNQFSLARLSRTYKSPYTHPRLVLVPFYWPSFYTYLVITLATGTPMAFAYFMDVLRLTGNKIVEWALALDVGAIGCTSGMFRQIPEAMLETHSEFFRSLLSLSFGGSAMDVALSHTLERLKIPVTVKRIWSSELGNILIARKAPYTHLTPLRAKPPPLVRPISEYGPDGSRYVELWVLASSSVHITNHLAYGGVPIKLEPFLGSETVYIHAGRHGDQLRLTGLGVADIDAPLYEGLFTSEANARMVQLDGRPWTVDVVELFGTNMPSTALVIQLHLDQDQDHDLGGGSSSQELPISELFDVVEKMSGAWTRIRKTRASRPLLSLSITHKRTLKRWENFCKFKPWLDGLDFGT

Solvent-accessible surface area (backbone atoms only — not comparable to full-atom values): 26936 Å² total; per-residue (Å²): 136,84,81,76,83,74,60,91,77,80,59,53,69,70,55,52,52,52,48,56,78,70,48,98,62,91,80,80,81,67,56,70,81,70,29,69,71,47,44,55,48,38,61,75,69,66,54,70,90,72,69,70,75,72,74,80,87,54,83,70,43,63,70,47,76,40,60,48,75,54,82,79,52,83,56,44,64,47,45,40,37,32,54,50,60,69,50,53,46,49,67,68,39,54,68,53,55,60,64,60,69,52,93,77,47,90,42,40,62,78,80,18,26,32,38,35,58,48,56,85,79,38,73,68,30,56,56,50,51,49,50,32,64,76,65,75,30,51,70,44,70,61,89,65,98,53,73,84,75,64,49,22,65,58,56,51,51,52,41,59,77,59,56,37,11,24,41,39,38,32,35,66,56,60,67,51,37,54,66,68,57,51,59,80,40,27,68,63,52,42,39,31,60,31,31,34,33,20,85,47,80,63,57,71,65,64,32,48,54,34,53,76,60,60,37,55,47,59,36,39,38,46,57,46,95,67,67,39,75,50,32,34,19,64,53,77,61,51,67,55,71,39,69,41,82,94,44,71,65,54,50,73,46,74,76,47,72,71,46,98,85,73,47,59,50,65,48,74,47,74,55,50,93,65,30,72,50,43,44,47,27,73,76,70,16,88,50,92,74,88,81,77,82,76,92,84,64,79,64,46,77,49,69,50,61,68,81,71,37,26,51,39,83,40,80,66,84,93,66,85,80,62,54,71,63,54,26,52,50,50,43,51,56,52,41,66,46,41,73,69,45,80,94,56,57,59,44,68,75,46,48,47,67,53,51,69,94,41,88,42,17,27,42,38,39,34,34,36,60,56,70,82,75,70,81,82,73,84,85,77,95,70,90,70,77,78,54,69,67,59,56,49,51,48,58,50,51,49,61,62,53,62,71,65,63,68,83,78,77,89,92,71,91,60,83,45,80,57,71,59,85,76,94,48,71,72,56,50,53,50,40,68,69,43,38,70,63,56,70,65,50,84,86,77,136

pLDDT: mean 70.26, std 18.5, range [25.72, 98.38]